Protein AF-A0A0P1ALJ5-F1 (afdb_monomer_lite)

Sequence (686 aa):
MFVPILSTLLLLDVSVSSTSNSSIDQHEDPVVFARHLNNSLPSANSSLTVAEGKFESSDDSEQDNTDSDETDGEMRMKFLLNKWISPFSYKQLPPEEYFNSLRSTQQKASKLLLNENLSNKNLKRIFKHFKKLLQSNDEQMKSFVDEETAALLRNAATSERTQALLLKSETKLSTIFTSLMLRTKDGSLEEFFKLELHIPLLSYTIKLIGQVGFPKGRSEVADDIVRILTANHNGGNLITWLGRCQSDQDLINRVIKVLVQSATTRKLAYRLQSLRSDDFKDLFSKIEHLDEQAIRDHILDYAAYIRFNFIEHEAKSSSFVVSKFRSFLQYRYKDSEEKQKQFFSRKQKRVYPTGFALDSNRYTEIDWTQFTEDQVRLFKATLQSDDQVKSVRETLQAASQVASFTEKLGDKTMVDTFQTVLNDEKFVQWLQAVLEDEKAVQSLKTILKDAKDPEDLMLLLTKDDKLNQKEVTELDELIKSEGLLQLLQTSMVNDERMTMLKKALGFEGRLRSVDDILCSTELDTKKLLDGILSNQKITQSLKEIVKDDVRLKLFKSALEGKEEIKNFLSALGDKDLAYVLLKDMDQVFFLRVAIKDDYRTNLFRAALENKEQVKHFVEALDKKKLANVFKSILKEKNQVRLLEDAVTKQSKAGFRFSLNDRDRMMLAEEMEKNFIQVKVSDSRIN

Organism: Plasmopara halstedii (NCBI:txid4781)

Foldseek 3Di:
DDDDDDDDDDDDDDDDDDDDDDDDDDDDDDDDPPDDDDDDDDDDDDDDDDDDDDDDDDDDDDDDDDPDDPDDDDPDPDDDDDDDPDDDDDDDDPDPVLVVVLVVLLVLLVVLLPDPDNDLVSLVSNVVSLVVLVPDPDPVSPLSSLQVLLVQCLDPNRNVSSLVVCLVVVPALVSLVVSLLVPDPQSAVVVSVVSVVVVSSLVSLLVNLVVDPDPPCPQVNLQSVVCQQQDAIHHAGNLLVLLVDPPPPVSSLSSLLSQCVDPLSNLSSLLSCLSNDPALVSVCVSCVPDDPVVSVVSSLLSLLCQQLPLAQLSHAHLVSSLVNSVVVCCVPVVQDLVNLLVVLVVLLVCPDDPPDPDPLVVLLPDPCVVDDSLLLSLLCLCLSHLVSLVLLLLLLVLLVLLVVLLVLVVDPLLNVVVVVQLVPPVNLVLVLVLLVDPLSLVLCLVLLVPDPALVSSLVSLVPDPSDDPVNSVVSNVPRPDRSVSVNVNSQSVDPVSVVSSSSNSVNSVSLVVSLCSLCSSYAPLLVLLVVQLVDPLSLVLVLVQLVDPVSVVLLLQCLSDVVSLVVSCVVPVDNVNSCVQNVDNSSSSSVCVCSVDPVSSVLSNVVSVDVVSSVVSVVVVVCSRSSNVSVVLSVPPVSSVVSSQCSDPSCVVSNNVSSSSVSSSVSSVSSNVVSVVVVVVVVVVD

Radius of gyration: 31.0 Å; chains: 1; bounding box: 95×83×83 Å

Secondary structure (DSSP, 8-state):
----------------------------------------PPPP------------------------------------SS----------PPPHHHHHHHHHHHHHHHHHHT-SS--HHHHHHHHHHHHHHHTSS-HHHHHHHHHHHHHHHH-TTTHHHHHHHHHHTT--HHHHHHHHHTTSSS-BHHHHHHTTTHHHHHHHHHHHHHT---STTHHHHHHHHHHHHHSEEBTEEHHHHHHH--S-HHHHHHHHHHHTTSTTTHHHHHHHHHHH---HHHHHHHHTTS-HHHHHHHHHHHHHHHHS-SSTTTPPPHHHHHHHHHHHHHHHH---HHHHHHHHHHHHT-PPPTT--SSGGGTTT--GGGS-HHHHHHHHHHTS-HHHHHHHHHHHHHHHHHHHHHHHH--HHHHHHHHHHHT-HHHHHHHHHHHH-HHHHHHHHHHHHH--SHHHHHHHHTT-TTS-HHHHHHHHHH--SHHHHHHHHHHHSSHHHHHHHHHHHHHHHHHHHHHHHHHTTS--HHHHHHHHHH-HHHHHHHHHHHSSHHHHHHHHHHHH-HHHHHHHHHHHS-HHHHHHHHH-HHHHHHHHHHTSSHHHHHHHHHHHH-HHHHHHHHHHHHTTSHHHHHHHHTT-HHHHHHHHHHTSTTTHHHHHHHHHHHHHHHHHHHHHHHHHHHHHHHTT--

Structure (mmCIF, N/CA/C/O backbone):
data_AF-A0A0P1ALJ5-F1
#
_entry.id   AF-A0A0P1ALJ5-F1
#
loop_
_atom_site.group_PDB
_atom_site.id
_atom_site.type_symbol
_atom_site.label_atom_id
_atom_site.label_alt_id
_atom_site.label_comp_id
_atom_site.label_asym_id
_atom_site.label_entity_id
_atom_site.label_seq_id
_atom_site.pdbx_PDB_ins_code
_atom_site.Cartn_x
_atom_site.Cartn_y
_atom_site.Cartn_z
_atom_site.occupancy
_atom_site.B_iso_or_equiv
_atom_site.auth_seq_id
_atom_site.auth_comp_id
_atom_site.auth_asym_id
_atom_site.auth_atom_id
_atom_site.pdbx_PDB_model_num
ATOM 1 N N . MET A 1 1 ? 7.387 -33.453 -37.999 1.00 27.80 1 MET A N 1
ATOM 2 C CA . MET A 1 1 ? 7.487 -34.923 -37.911 1.00 27.80 1 MET A CA 1
ATOM 3 C C . MET A 1 1 ? 8.392 -35.234 -36.726 1.00 27.80 1 MET A C 1
ATOM 5 O O . MET A 1 1 ? 9.467 -34.662 -36.669 1.00 27.80 1 MET A O 1
ATOM 9 N N . PHE A 1 2 ? 7.895 -36.058 -35.802 1.00 23.86 2 PHE A N 1
ATOM 10 C CA . PHE A 1 2 ? 8.555 -36.707 -34.657 1.00 23.86 2 PHE A CA 1
ATOM 11 C C . PHE A 1 2 ? 9.097 -35.895 -33.460 1.00 23.86 2 PHE A C 1
ATOM 13 O O . PHE A 1 2 ? 10.200 -35.364 -33.439 1.00 23.86 2 PHE A O 1
ATOM 20 N N . VAL A 1 3 ? 8.251 -35.939 -32.427 1.00 26.20 3 VAL A N 1
ATOM 21 C CA . VAL A 1 3 ? 8.499 -36.082 -30.980 1.00 26.20 3 VAL A CA 1
ATOM 22 C C . VAL A 1 3 ? 9.575 -37.142 -30.669 1.00 26.20 3 VAL A C 1
ATOM 24 O O . VAL A 1 3 ? 9.747 -38.074 -31.457 1.00 26.20 3 VAL A O 1
ATOM 27 N N . PRO A 1 4 ? 10.186 -37.096 -29.468 1.00 32.72 4 PRO A N 1
ATOM 28 C CA . PRO A 1 4 ? 10.097 -38.293 -28.634 1.00 32.72 4 PRO A CA 1
ATOM 29 C C . PRO A 1 4 ? 9.643 -38.041 -27.187 1.00 32.72 4 PRO A C 1
ATOM 31 O O . PRO A 1 4 ? 9.989 -37.066 -26.525 1.00 32.72 4 PRO A O 1
ATOM 34 N N . ILE A 1 5 ? 8.811 -38.993 -26.773 1.00 27.36 5 ILE A N 1
ATOM 35 C CA . ILE A 1 5 ? 8.097 -39.223 -25.518 1.00 27.36 5 ILE A CA 1
ATOM 36 C C . ILE A 1 5 ? 8.966 -40.116 -24.609 1.00 27.36 5 ILE A C 1
ATOM 38 O O . ILE A 1 5 ? 9.564 -41.063 -25.106 1.00 27.36 5 ILE A O 1
ATOM 42 N N . LEU A 1 6 ? 8.957 -39.802 -23.305 1.00 23.39 6 LEU A N 1
ATOM 43 C CA . LEU A 1 6 ? 9.051 -40.649 -22.092 1.00 23.39 6 LEU A CA 1
ATOM 44 C C . LEU A 1 6 ? 10.030 -41.837 -21.951 1.00 23.39 6 LEU A C 1
ATOM 46 O O . LEU A 1 6 ? 10.139 -42.699 -22.817 1.00 23.39 6 LEU A O 1
ATOM 50 N N . SER A 1 7 ? 10.457 -41.978 -20.679 1.00 23.97 7 SER A N 1
ATOM 51 C CA . SER A 1 7 ? 10.720 -43.193 -19.850 1.00 23.97 7 SER A CA 1
ATOM 52 C C . SER A 1 7 ? 12.165 -43.171 -19.323 1.00 23.97 7 SER A C 1
ATOM 54 O O . SER A 1 7 ? 13.069 -42.904 -20.101 1.00 23.97 7 SER A O 1
ATOM 56 N N . THR A 1 8 ? 12.507 -43.304 -18.031 1.00 25.81 8 THR A N 1
ATOM 57 C CA . THR A 1 8 ? 12.195 -44.327 -16.997 1.00 25.81 8 THR A CA 1
ATOM 58 C C . THR A 1 8 ? 12.842 -43.821 -15.676 1.00 25.81 8 THR A C 1
ATOM 60 O O . THR A 1 8 ? 13.916 -43.236 -15.736 1.00 25.81 8 THR A O 1
ATOM 63 N N . LEU A 1 9 ? 12.146 -43.762 -14.530 1.00 22.62 9 LEU A N 1
ATOM 64 C CA . LEU A 1 9 ? 12.133 -44.732 -13.408 1.00 22.62 9 LEU A CA 1
ATOM 65 C C . LEU A 1 9 ? 13.473 -45.015 -12.682 1.00 22.62 9 LEU A C 1
ATOM 67 O O . LEU A 1 9 ? 14.415 -45.506 -13.287 1.00 22.62 9 LEU A O 1
ATOM 71 N N . LEU A 1 10 ? 13.398 -44.858 -11.347 1.00 23.89 10 LEU A N 1
ATOM 72 C CA . LEU A 1 10 ? 14.124 -45.544 -10.258 1.00 23.89 10 LEU A CA 1
ATOM 73 C C . LEU A 1 10 ? 15.618 -45.246 -10.043 1.00 23.89 10 LEU A C 1
ATOM 75 O O . LEU A 1 10 ? 16.461 -45.639 -10.835 1.00 23.89 10 LEU A O 1
ATOM 79 N N . LEU A 1 11 ? 15.936 -44.716 -8.855 1.00 24.78 11 LEU A N 1
ATOM 80 C CA . LEU A 1 11 ? 16.666 -45.477 -7.831 1.00 24.78 11 LEU A CA 1
ATOM 81 C C . LEU A 1 11 ? 16.512 -44.805 -6.456 1.00 24.78 11 LEU A C 1
ATOM 83 O O . LEU A 1 11 ? 16.911 -43.664 -6.238 1.00 24.78 11 LEU A O 1
ATOM 87 N N . LEU A 1 12 ? 15.864 -45.550 -5.559 1.00 22.30 12 LEU A N 1
ATOM 88 C CA . LEU A 1 12 ? 16.018 -45.449 -4.113 1.00 22.30 12 LEU A CA 1
ATOM 89 C C . LEU A 1 12 ? 17.491 -45.676 -3.774 1.00 22.30 12 LEU A C 1
ATOM 91 O O . LEU A 1 12 ? 18.074 -46.622 -4.299 1.00 22.30 12 LEU A O 1
ATOM 95 N N . ASP A 1 13 ? 18.032 -44.907 -2.833 1.00 23.59 13 ASP A N 1
ATOM 96 C CA . ASP A 1 13 ? 19.035 -45.479 -1.949 1.00 23.59 13 ASP A CA 1
ATOM 97 C C . ASP A 1 13 ? 18.767 -45.089 -0.499 1.00 23.59 13 ASP A C 1
ATOM 99 O O . ASP A 1 13 ? 18.511 -43.935 -0.144 1.00 23.59 13 ASP A O 1
ATOM 103 N N . VAL A 1 14 ? 18.727 -46.140 0.304 1.00 22.69 14 VAL A N 1
ATOM 104 C CA . VAL A 1 14 ? 18.434 -46.182 1.726 1.00 22.69 14 VAL A CA 1
ATOM 105 C C . VAL A 1 14 ? 19.770 -46.099 2.444 1.00 22.69 14 VAL A C 1
ATOM 107 O O . VAL A 1 14 ? 20.718 -46.796 2.098 1.00 22.69 14 VAL A O 1
ATOM 110 N N . SER A 1 15 ? 19.855 -45.307 3.505 1.00 22.58 15 SER A N 1
ATOM 111 C CA . SER A 1 15 ? 20.900 -45.495 4.508 1.00 22.58 15 SER A CA 1
ATOM 112 C C . SER A 1 15 ? 20.283 -45.359 5.887 1.00 22.58 15 SER A C 1
ATOM 114 O O . SER A 1 15 ? 20.055 -44.271 6.407 1.00 22.58 15 SER A O 1
ATOM 116 N N . VAL A 1 16 ? 19.964 -46.530 6.432 1.00 23.95 16 VAL A N 1
ATOM 117 C CA . VAL A 1 16 ? 19.702 -46.778 7.844 1.00 23.95 16 VAL A CA 1
ATOM 118 C C . VAL A 1 16 ? 21.051 -47.050 8.506 1.00 23.95 16 VAL A C 1
ATOM 120 O O . VAL A 1 16 ? 21.776 -47.940 8.070 1.00 23.95 16 VAL A O 1
ATOM 123 N N . SER A 1 17 ? 21.353 -46.356 9.601 1.00 23.19 17 SER A N 1
ATOM 124 C CA . SER A 1 17 ? 22.220 -46.903 10.647 1.00 23.19 17 SER A CA 1
ATOM 125 C C . SER A 1 17 ? 21.645 -46.557 12.018 1.00 23.19 17 SER A C 1
ATOM 127 O O . SER A 1 17 ? 21.691 -45.415 12.472 1.00 23.19 17 SER A O 1
ATOM 129 N N . SER A 1 18 ? 21.068 -47.576 12.641 1.00 22.91 18 SER A N 1
ATOM 130 C CA . SER A 1 18 ? 20.621 -47.651 14.028 1.00 22.91 18 SER A CA 1
ATOM 131 C C . SER A 1 18 ? 21.743 -48.136 14.947 1.00 22.91 18 SER A C 1
ATOM 133 O O . SER A 1 18 ? 22.474 -49.029 14.530 1.00 22.91 18 SER A O 1
ATOM 135 N N . THR A 1 19 ? 21.772 -47.637 16.190 1.00 23.55 19 THR A N 1
ATOM 136 C CA . THR A 1 19 ? 22.080 -48.320 17.481 1.00 23.55 19 THR A CA 1
ATOM 137 C C . THR A 1 19 ? 22.285 -47.225 18.545 1.00 23.55 19 THR A C 1
ATOM 139 O O . THR A 1 19 ? 22.959 -46.252 18.237 1.00 23.55 19 THR A O 1
ATOM 142 N N . SER A 1 20 ? 21.819 -47.251 19.797 1.00 23.31 20 SER A N 1
ATOM 143 C CA . SER A 1 20 ? 20.994 -48.175 20.585 1.00 23.31 20 SER A CA 1
ATOM 144 C C . SER A 1 20 ? 20.569 -47.476 21.896 1.00 23.31 20 SER A C 1
ATOM 146 O O . SER A 1 20 ? 21.353 -46.733 22.473 1.00 23.31 20 SER A O 1
ATOM 148 N N . ASN A 1 21 ? 19.341 -47.767 22.335 1.00 22.22 21 ASN A N 1
ATOM 149 C CA . ASN A 1 21 ? 18.754 -47.827 23.687 1.00 22.22 21 ASN A CA 1
ATOM 150 C C . ASN A 1 21 ? 19.407 -47.126 24.902 1.00 22.22 21 ASN A C 1
ATOM 152 O O . ASN A 1 21 ? 20.460 -47.544 25.373 1.00 22.22 21 ASN A O 1
ATOM 156 N N . SER A 1 22 ? 18.593 -46.321 25.599 1.00 23.52 22 SER A N 1
ATOM 157 C CA . SER A 1 22 ? 18.291 -46.555 27.023 1.00 23.52 22 SER A CA 1
ATOM 158 C C . SER A 1 22 ? 16.902 -46.022 27.393 1.00 23.52 22 SER A C 1
ATOM 160 O O . SER A 1 22 ? 16.588 -44.859 27.160 1.00 23.52 22 SER A O 1
ATOM 162 N N . SER A 1 23 ? 16.090 -46.901 27.969 1.00 24.14 23 SER A N 1
ATOM 163 C CA . SER A 1 23 ? 14.822 -46.649 28.655 1.00 24.14 23 SER A CA 1
ATOM 164 C C . SER A 1 23 ? 14.999 -45.810 29.923 1.00 24.14 23 SER A C 1
ATOM 166 O O . SER A 1 23 ? 15.964 -46.055 30.644 1.00 24.14 23 SER A O 1
ATOM 168 N N . ILE A 1 24 ? 14.037 -44.937 30.240 1.00 24.61 24 ILE A N 1
ATOM 169 C CA . ILE A 1 24 ? 13.394 -44.789 31.562 1.00 24.61 24 ILE A CA 1
ATOM 170 C C . ILE A 1 24 ? 12.198 -43.832 31.421 1.00 24.61 24 ILE A C 1
ATOM 172 O O . ILE A 1 24 ? 12.227 -42.872 30.656 1.00 24.61 24 ILE A O 1
ATOM 176 N N . ASP A 1 25 ? 11.141 -44.199 32.132 1.00 25.11 25 ASP A N 1
ATOM 177 C CA . ASP A 1 25 ? 9.790 -43.662 32.151 1.00 25.11 25 ASP A CA 1
ATOM 178 C C . ASP A 1 25 ? 9.621 -42.220 32.678 1.00 25.11 25 ASP A C 1
ATOM 180 O O . ASP A 1 25 ? 10.362 -41.759 33.541 1.00 25.11 25 ASP A O 1
ATOM 184 N N . GLN A 1 26 ? 8.488 -41.649 32.239 1.00 23.91 26 GLN A N 1
ATOM 185 C CA . GLN A 1 26 ? 7.567 -40.723 32.923 1.00 23.91 26 GLN A CA 1
ATOM 186 C C . GLN A 1 26 ? 7.706 -39.190 32.792 1.00 23.91 26 GLN A C 1
ATOM 188 O O . GLN A 1 26 ? 8.689 -38.576 33.182 1.00 23.91 26 GLN A O 1
ATOM 193 N N . HIS A 1 27 ? 6.554 -38.636 32.371 1.00 24.53 27 HIS A N 1
ATOM 194 C CA . HIS A 1 27 ? 6.034 -37.264 32.441 1.00 24.53 27 HIS A CA 1
ATOM 195 C C . HIS A 1 27 ? 6.611 -36.209 31.482 1.00 24.53 27 HIS A C 1
ATOM 197 O O . HIS A 1 27 ? 7.719 -35.734 31.665 1.00 24.53 27 HIS A O 1
ATOM 203 N N . G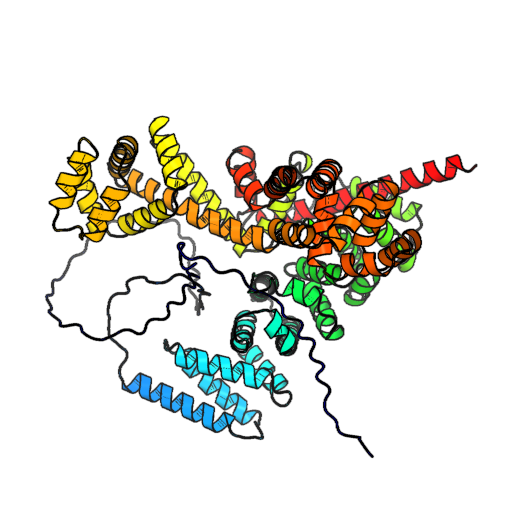LU A 1 28 ? 5.808 -35.804 30.485 1.00 23.53 28 GLU A N 1
ATOM 204 C CA . GLU A 1 28 ? 5.196 -34.458 30.397 1.00 23.53 28 GLU A CA 1
ATOM 205 C C . GLU A 1 28 ? 4.474 -34.249 29.042 1.00 23.53 28 GLU A C 1
ATOM 207 O O . GLU A 1 28 ? 5.012 -34.519 27.973 1.00 23.53 28 GLU A O 1
ATOM 212 N N . ASP A 1 29 ? 3.210 -33.830 29.150 1.00 24.75 29 ASP A N 1
ATOM 213 C CA . ASP A 1 29 ? 2.342 -33.071 28.236 1.00 24.75 29 ASP A CA 1
ATOM 214 C C . ASP A 1 29 ? 2.296 -33.332 26.710 1.00 24.75 29 ASP A C 1
ATOM 216 O O . ASP A 1 29 ? 3.268 -33.123 25.979 1.00 24.75 29 ASP A O 1
ATOM 220 N N . PRO A 1 30 ? 1.101 -33.621 26.141 1.00 25.31 30 PRO A N 1
ATOM 221 C CA . PRO A 1 30 ? 0.889 -33.483 24.710 1.00 25.31 30 PRO A CA 1
ATOM 222 C C . PRO A 1 30 ? 0.794 -31.998 24.331 1.00 25.31 30 PRO A C 1
ATOM 224 O O . PRO A 1 30 ? -0.168 -31.302 24.657 1.00 25.31 30 PRO A O 1
ATOM 227 N N . VAL A 1 31 ? 1.779 -31.533 23.562 1.00 22.47 31 VAL A N 1
ATOM 228 C CA . VAL A 1 31 ? 1.724 -30.277 22.806 1.00 22.47 31 VAL A CA 1
ATOM 229 C C . VAL A 1 31 ? 0.514 -30.312 21.865 1.00 22.47 31 VAL A C 1
ATOM 231 O O . VAL A 1 31 ? 0.511 -30.981 20.829 1.00 22.47 31 VAL A O 1
ATOM 234 N N . VAL A 1 32 ? -0.534 -29.579 22.237 1.00 21.05 32 VAL A N 1
ATOM 235 C CA . VAL A 1 32 ? -1.721 -29.337 21.415 1.00 21.05 32 VAL A CA 1
ATOM 236 C C . VAL A 1 32 ? -1.367 -28.316 20.333 1.00 21.05 32 VAL A C 1
ATOM 238 O O . VAL A 1 32 ? -1.194 -27.130 20.605 1.00 21.05 32 VAL A O 1
ATOM 241 N N . PHE A 1 33 ? -1.311 -28.754 19.074 1.00 21.02 33 PHE A N 1
ATOM 242 C CA . PHE A 1 33 ? -1.412 -27.840 17.937 1.00 21.02 33 PHE A CA 1
ATOM 243 C C . PHE A 1 33 ? -2.861 -27.349 17.827 1.00 21.02 33 PHE A C 1
ATOM 245 O O . PHE A 1 33 ? -3.700 -27.987 17.190 1.00 21.02 33 PHE A O 1
ATOM 252 N N . ALA A 1 34 ? -3.162 -26.201 18.435 1.00 21.12 34 ALA A N 1
ATOM 253 C CA . ALA A 1 34 ? -4.422 -25.496 18.234 1.00 21.12 34 ALA A CA 1
ATOM 254 C C . ALA A 1 34 ? -4.475 -24.905 16.810 1.00 21.12 34 ALA A C 1
ATOM 256 O O . ALA A 1 34 ? -4.069 -23.773 16.555 1.00 21.12 34 ALA A O 1
ATOM 257 N N . ARG A 1 35 ? -4.972 -25.699 15.856 1.00 21.59 35 ARG A N 1
ATOM 258 C CA . ARG A 1 35 ? -5.507 -25.224 14.573 1.00 21.59 35 ARG A CA 1
ATOM 259 C C . ARG A 1 35 ? -6.996 -24.937 14.764 1.00 21.59 35 ARG A C 1
ATOM 261 O O . ARG A 1 35 ? -7.790 -25.871 14.810 1.00 21.59 35 ARG A O 1
ATOM 268 N N . HIS A 1 36 ? -7.392 -23.669 14.835 1.00 22.77 36 HIS A N 1
ATOM 269 C CA . HIS A 1 36 ? -8.806 -23.300 14.759 1.00 22.77 36 HIS A CA 1
ATOM 270 C C . HIS A 1 36 ? -9.266 -23.263 13.294 1.00 22.77 36 HIS A C 1
ATOM 272 O O . HIS A 1 36 ? -9.172 -22.247 12.612 1.00 22.77 36 HIS A O 1
ATOM 278 N N . LEU A 1 37 ? -9.763 -24.407 12.822 1.00 23.58 37 LEU A N 1
ATOM 279 C CA . LEU A 1 37 ? -10.783 -24.499 11.778 1.00 23.58 37 LEU A CA 1
ATOM 280 C C . LEU A 1 37 ? -12.139 -24.505 12.492 1.00 23.58 37 LEU A C 1
ATOM 282 O O . LEU A 1 37 ? -12.380 -25.410 13.280 1.00 23.58 37 LEU A O 1
ATOM 286 N N . ASN A 1 38 ? -13.023 -23.548 12.207 1.00 24.50 38 ASN A N 1
ATOM 287 C CA . ASN A 1 38 ? -14.445 -23.655 12.549 1.00 24.50 38 ASN A CA 1
ATOM 288 C C . ASN A 1 38 ? -15.290 -23.207 11.350 1.00 24.50 38 ASN A C 1
ATOM 290 O O . ASN A 1 38 ? -15.633 -22.039 11.206 1.00 24.50 38 ASN A O 1
ATOM 294 N N . ASN A 1 39 ? -15.626 -24.179 10.500 1.00 22.64 39 ASN A N 1
ATOM 295 C CA . ASN A 1 39 ? -16.863 -24.175 9.725 1.00 22.64 39 ASN A CA 1
ATOM 296 C C . ASN A 1 39 ? -17.911 -24.904 10.577 1.00 22.64 39 ASN A C 1
ATOM 298 O O . ASN A 1 39 ? -17.641 -26.002 11.063 1.00 22.64 39 ASN A O 1
ATOM 302 N N . SER A 1 40 ? -19.102 -24.340 10.762 1.00 24.94 40 SER A N 1
ATOM 303 C CA . SER A 1 40 ? -20.224 -25.061 11.372 1.00 24.94 40 SER A CA 1
ATOM 304 C C . SER A 1 40 ? -21.525 -24.745 10.642 1.00 24.94 40 SER A C 1
ATOM 306 O O . SER A 1 40 ? -21.898 -23.590 10.463 1.00 24.94 40 SER A O 1
ATOM 308 N N . LEU A 1 41 ? -22.171 -25.821 10.190 1.00 23.11 41 LEU A N 1
ATOM 309 C CA . LEU A 1 41 ? -23.531 -25.895 9.655 1.00 23.11 41 LEU A CA 1
ATOM 310 C C . LEU A 1 41 ? -24.560 -25.574 10.761 1.00 23.11 41 LEU A C 1
ATOM 312 O O . LEU A 1 41 ? -24.295 -25.911 11.916 1.00 23.11 41 LEU A O 1
ATOM 316 N N . PRO A 1 42 ? -25.750 -25.020 10.453 1.00 24.58 42 PRO A N 1
ATOM 317 C CA . PRO A 1 42 ? -26.804 -24.850 11.447 1.00 24.58 42 PRO A CA 1
ATOM 318 C C . PRO A 1 42 ? -27.695 -26.098 11.544 1.00 24.58 42 PRO A C 1
ATOM 320 O O . PRO A 1 42 ? -28.164 -26.627 10.532 1.00 24.58 42 PRO A O 1
ATOM 323 N N . SER A 1 43 ? -27.959 -26.545 12.774 1.00 21.75 43 SER A N 1
ATOM 324 C CA . SER A 1 43 ? -29.042 -27.475 13.100 1.00 21.75 43 SER A CA 1
ATOM 325 C C . SER A 1 43 ? -30.327 -26.709 13.443 1.00 21.75 43 SER A C 1
ATOM 327 O O . SER A 1 43 ? -30.308 -25.573 13.914 1.00 21.75 43 SER A O 1
ATOM 329 N N . ALA A 1 44 ? -31.453 -27.346 13.137 1.00 22.00 44 ALA A N 1
ATOM 330 C CA . ALA A 1 44 ? -32.807 -26.834 13.263 1.00 22.00 44 ALA A CA 1
ATOM 331 C C . ALA A 1 44 ? -33.306 -26.774 14.718 1.00 22.00 44 ALA A C 1
ATOM 333 O O . ALA A 1 44 ? -33.079 -27.711 15.481 1.00 22.00 44 ALA A O 1
ATOM 334 N N . ASN A 1 45 ? -34.041 -25.708 15.062 1.00 21.95 45 ASN A N 1
ATOM 335 C CA . ASN A 1 45 ? -35.408 -25.735 15.615 1.00 21.95 45 ASN A CA 1
ATOM 336 C C . ASN A 1 45 ? -35.771 -24.366 16.221 1.00 21.95 45 ASN A C 1
ATOM 338 O O . ASN A 1 45 ? -35.230 -23.960 17.244 1.00 21.95 45 ASN A O 1
ATOM 342 N N . SER A 1 46 ? -36.749 -23.686 15.618 1.00 21.39 46 SER A N 1
ATOM 343 C CA . SER A 1 46 ? -37.500 -22.589 16.235 1.00 21.39 46 SER A CA 1
ATOM 344 C C . SER A 1 46 ? -38.945 -23.038 16.422 1.00 21.39 46 SER A C 1
ATOM 346 O O . SER A 1 46 ? -39.544 -23.581 15.495 1.00 21.39 46 SER A O 1
ATOM 348 N N . SER A 1 47 ? -39.512 -22.779 17.599 1.00 22.03 47 SER A N 1
ATOM 349 C CA . SER A 1 47 ? -40.961 -22.739 17.802 1.00 22.03 47 SER A CA 1
ATOM 350 C C . SER A 1 47 ? -41.373 -21.289 18.069 1.00 22.03 47 SER A C 1
ATOM 352 O O . SER A 1 47 ? -40.710 -20.565 18.809 1.00 22.03 47 SER A O 1
ATOM 354 N N . LEU A 1 48 ? -42.415 -20.862 17.352 1.00 22.06 48 LEU A N 1
ATOM 355 C CA . LEU A 1 48 ? -43.033 -19.539 17.380 1.00 22.06 48 LEU A CA 1
ATOM 356 C C . LEU A 1 48 ? -43.802 -19.292 18.684 1.00 22.06 48 LEU A C 1
ATOM 358 O O . LEU A 1 48 ? -44.472 -20.204 19.154 1.00 22.06 48 LEU A O 1
ATOM 362 N N . THR A 1 49 ? -43.899 -18.020 19.091 1.00 24.09 49 THR A N 1
ATOM 363 C CA . THR A 1 49 ? -45.212 -17.392 19.355 1.00 24.09 49 THR A CA 1
ATOM 364 C C . THR A 1 49 ? -45.167 -15.869 19.178 1.00 24.09 49 THR A C 1
ATOM 366 O O . THR A 1 49 ? -44.152 -15.223 19.411 1.00 24.09 49 THR A O 1
ATOM 369 N N . VAL A 1 50 ? -46.296 -15.349 18.699 1.00 23.50 50 VAL A N 1
ATOM 370 C CA . VAL A 1 50 ? -46.610 -14.007 18.185 1.00 23.50 50 VAL A CA 1
ATOM 371 C C . VAL A 1 50 ? -47.230 -13.131 19.281 1.00 23.50 50 VAL A C 1
ATOM 373 O O . VAL A 1 50 ? -48.018 -13.652 20.064 1.00 23.50 50 VAL A O 1
ATOM 376 N N . ALA A 1 51 ? -46.984 -11.813 19.263 1.00 23.86 51 ALA A N 1
ATOM 377 C CA . ALA A 1 51 ? -47.976 -10.800 19.654 1.00 23.86 51 ALA A CA 1
ATOM 378 C C . ALA A 1 51 ? -47.640 -9.412 19.067 1.00 23.86 51 ALA A C 1
ATOM 380 O O . ALA A 1 51 ? -46.487 -8.987 19.046 1.00 23.86 51 ALA A O 1
ATOM 381 N N . GLU A 1 52 ? -48.681 -8.751 18.564 1.00 23.45 52 GLU A N 1
ATOM 382 C CA . GLU A 1 52 ? -48.730 -7.471 17.849 1.00 23.45 52 GLU A CA 1
ATOM 383 C C . GLU A 1 52 ? -48.831 -6.243 18.782 1.00 23.45 52 GLU A C 1
ATOM 385 O O . GLU A 1 52 ? -49.253 -6.361 19.929 1.00 23.45 52 GLU A O 1
ATOM 390 N N . GLY A 1 53 ? -48.575 -5.046 18.229 1.00 23.55 53 GLY A N 1
ATOM 391 C CA . GLY A 1 53 ? -49.041 -3.742 18.748 1.00 23.55 53 GLY A CA 1
ATOM 392 C C . GLY A 1 53 ? -48.139 -2.586 18.279 1.00 23.55 53 GLY A C 1
ATOM 393 O O . GLY A 1 53 ? -47.028 -2.461 18.770 1.00 23.55 53 GLY A O 1
ATOM 394 N N . LYS A 1 54 ? -48.402 -1.926 17.138 1.00 21.72 54 LYS A N 1
ATOM 395 C CA . LYS A 1 54 ? -49.260 -0.736 16.886 1.00 21.72 54 LYS A CA 1
ATOM 396 C C . LYS A 1 54 ? -48.782 0.594 17.513 1.00 21.72 54 LYS A C 1
ATOM 398 O O . LYS A 1 54 ? -48.912 0.738 18.716 1.00 21.72 54 LYS A O 1
ATOM 403 N N . PHE A 1 55 ? -48.425 1.532 16.608 1.00 23.33 55 PHE A N 1
ATOM 404 C CA . PHE A 1 55 ? -48.508 3.018 16.628 1.00 23.33 55 PHE A CA 1
ATOM 405 C C . PHE A 1 55 ? -47.808 3.758 17.799 1.00 23.33 55 PHE A C 1
ATOM 407 O O . PHE A 1 55 ? -47.748 3.257 18.903 1.00 23.33 55 PHE A O 1
ATOM 414 N N . GLU A 1 56 ? -47.187 4.931 17.647 1.00 23.72 56 GLU A N 1
ATOM 415 C CA . GLU A 1 56 ? -47.694 6.155 17.024 1.00 23.72 56 GLU A CA 1
ATOM 416 C C . GLU A 1 56 ? -46.563 7.201 16.855 1.00 23.72 56 GLU A C 1
ATOM 418 O O . GLU A 1 56 ? -45.518 7.136 17.498 1.00 23.72 56 GLU A O 1
ATOM 423 N N . SER A 1 57 ? -46.801 8.140 15.945 1.00 23.86 57 SER A N 1
ATOM 424 C CA . SER A 1 57 ? -45.980 9.270 15.493 1.00 23.86 57 SER A CA 1
ATOM 425 C C . SER A 1 57 ? -45.776 10.389 16.520 1.00 23.86 57 SER A C 1
ATOM 427 O O . SER A 1 57 ? -46.689 10.645 17.301 1.00 23.86 57 SER A O 1
ATOM 429 N N . SER A 1 58 ? -44.699 11.176 16.380 1.00 25.84 58 SER A N 1
ATOM 430 C CA . SER A 1 58 ? -44.749 12.655 16.388 1.00 25.84 58 SER A CA 1
ATOM 431 C C . SER A 1 58 ? -43.475 13.268 15.790 1.00 25.84 58 SER A C 1
ATOM 433 O O . SER A 1 58 ? -42.364 12.883 16.147 1.00 25.84 58 SER A O 1
ATOM 435 N N . ASP A 1 59 ? -43.711 14.194 14.861 1.00 24.38 59 ASP A N 1
ATOM 436 C CA . ASP A 1 59 ? -42.807 15.192 14.281 1.00 24.38 59 ASP A CA 1
ATOM 437 C C . ASP A 1 59 ? -42.344 16.204 15.342 1.00 24.38 59 ASP A C 1
ATOM 439 O O . ASP A 1 59 ? -43.134 16.571 16.209 1.00 24.38 59 ASP A O 1
ATOM 443 N N . ASP A 1 60 ? -41.112 16.705 15.215 1.00 26.44 60 ASP A N 1
ATOM 444 C CA . ASP A 1 60 ? -40.859 18.150 15.198 1.00 26.44 60 ASP A CA 1
ATOM 445 C C . ASP A 1 60 ? -39.474 18.457 14.603 1.00 26.44 60 ASP A C 1
ATOM 447 O O . ASP A 1 60 ? -38.468 17.785 14.830 1.00 26.44 60 ASP A O 1
ATOM 451 N N . SER A 1 61 ? -39.495 19.478 13.761 1.00 26.69 61 SER A N 1
ATOM 452 C CA . SER A 1 61 ? -38.540 19.880 12.737 1.00 26.69 61 SER A CA 1
ATOM 453 C C . SER A 1 61 ? -37.425 20.810 13.224 1.00 26.69 61 SER A C 1
ATOM 455 O O . SER A 1 61 ? -37.728 21.795 13.888 1.00 26.69 61 SER A O 1
ATOM 457 N N . GLU A 1 62 ? -36.201 20.632 12.709 1.00 25.39 62 GLU A N 1
ATOM 458 C CA . GLU A 1 62 ? -35.320 21.742 12.294 1.00 25.39 62 GLU A CA 1
ATOM 459 C C . GLU A 1 62 ? -34.622 21.389 10.960 1.00 25.39 62 GLU A C 1
ATOM 461 O O . GLU A 1 62 ? -33.649 20.642 10.884 1.00 25.39 62 GLU A O 1
ATOM 466 N N . GLN A 1 63 ? -35.221 21.918 9.893 1.00 25.38 63 GLN A N 1
ATOM 467 C CA . GLN A 1 63 ? -34.675 22.213 8.561 1.00 25.38 63 GLN A CA 1
ATOM 468 C C . GLN A 1 63 ? -33.489 23.201 8.661 1.00 25.38 63 GLN A C 1
ATOM 470 O O . GLN A 1 63 ? -33.446 23.997 9.588 1.00 25.38 63 GLN A O 1
ATOM 475 N N . ASP A 1 64 ? -32.536 23.356 7.746 1.00 24.45 64 ASP A N 1
ATOM 476 C CA . ASP A 1 64 ? -32.154 22.713 6.491 1.00 24.45 64 ASP A CA 1
ATOM 477 C C . ASP A 1 64 ? -30.818 23.386 6.099 1.00 24.45 64 ASP A C 1
ATOM 479 O O . ASP A 1 64 ? -30.666 24.601 6.236 1.00 24.45 64 ASP A O 1
ATOM 483 N N . ASN A 1 65 ? -29.847 22.622 5.616 1.00 23.33 65 ASN A N 1
ATOM 484 C CA . ASN A 1 65 ? -28.789 23.106 4.728 1.00 23.33 65 ASN A CA 1
ATOM 485 C C . ASN A 1 65 ? -28.517 21.934 3.793 1.00 23.33 65 ASN A C 1
ATOM 487 O O . ASN A 1 65 ? -27.619 21.123 4.013 1.00 23.33 65 ASN A O 1
ATOM 491 N N . THR A 1 66 ? -29.402 21.821 2.807 1.00 26.66 66 THR A N 1
ATOM 492 C CA . THR A 1 66 ? -29.401 20.842 1.728 1.00 26.66 66 THR A CA 1
ATOM 493 C C . THR A 1 66 ? -28.030 20.735 1.057 1.00 26.66 66 THR A C 1
ATOM 495 O O . THR A 1 66 ? -27.681 21.550 0.199 1.00 26.66 66 THR A O 1
ATOM 498 N N . ASP A 1 67 ? -27.289 19.682 1.398 1.00 24.30 67 ASP A N 1
ATOM 499 C CA . ASP A 1 67 ? -26.419 18.999 0.448 1.00 24.30 67 ASP A CA 1
ATOM 500 C C . ASP A 1 67 ? -27.336 18.327 -0.580 1.00 24.30 67 ASP A C 1
ATOM 502 O O . ASP A 1 67 ? -28.200 17.518 -0.240 1.00 24.30 67 ASP A O 1
ATOM 506 N N . SER A 1 68 ? -27.189 18.714 -1.844 1.00 24.25 68 SER A N 1
ATOM 507 C CA . SER A 1 68 ? -27.920 18.113 -2.952 1.00 24.25 68 SER A CA 1
ATOM 508 C C . SER A 1 68 ? -27.552 16.636 -3.066 1.00 24.25 68 SER A C 1
ATOM 510 O O . SER A 1 68 ? -26.446 16.279 -3.479 1.00 24.25 68 SER A O 1
ATOM 512 N N . ASP A 1 69 ? -28.518 15.816 -2.682 1.00 23.70 69 ASP A N 1
ATOM 513 C CA . ASP A 1 69 ? -28.580 14.373 -2.809 1.00 23.70 69 ASP A CA 1
ATOM 514 C C . ASP A 1 69 ? -28.508 13.987 -4.300 1.00 23.70 69 ASP A C 1
ATOM 516 O O . ASP A 1 69 ? -29.472 14.143 -5.052 1.00 23.70 69 ASP A O 1
ATOM 520 N N . GLU A 1 70 ? -27.351 13.501 -4.760 1.00 25.73 70 GLU A N 1
ATOM 521 C CA . GLU A 1 70 ? -27.283 12.698 -5.986 1.00 25.73 70 GLU A CA 1
ATOM 522 C C . GLU A 1 70 ? -27.793 11.291 -5.648 1.00 25.73 70 GLU A C 1
ATOM 524 O O . GLU A 1 70 ? -27.039 10.350 -5.396 1.00 25.73 70 GLU A O 1
ATOM 529 N N . THR A 1 71 ? -29.116 11.156 -5.637 1.00 28.52 71 THR A N 1
ATOM 530 C CA . THR A 1 71 ? -29.777 9.872 -5.836 1.00 28.52 71 THR A CA 1
ATOM 531 C C . THR A 1 71 ? -29.617 9.481 -7.300 1.00 28.52 71 THR A C 1
ATOM 533 O O . THR A 1 71 ? -30.254 10.067 -8.164 1.00 28.52 71 THR A O 1
ATOM 536 N N . ASP A 1 72 ? -28.776 8.483 -7.588 1.00 24.09 72 ASP A N 1
ATOM 537 C CA . ASP A 1 72 ? -28.978 7.614 -8.753 1.00 24.09 72 ASP A CA 1
ATOM 538 C C . ASP A 1 72 ? -28.166 6.303 -8.668 1.00 24.09 72 ASP A C 1
ATOM 540 O O . ASP A 1 72 ? -26.947 6.258 -8.814 1.00 24.09 72 ASP A O 1
ATOM 544 N N . GLY A 1 73 ? -28.890 5.195 -8.468 1.00 25.88 73 GLY A N 1
ATOM 545 C CA . GLY A 1 73 ? -28.604 3.916 -9.131 1.00 25.88 73 GLY A CA 1
ATOM 546 C C . GLY A 1 73 ? -27.385 3.091 -8.703 1.00 25.88 73 GLY A C 1
ATOM 547 O O . GLY A 1 73 ? -26.827 2.366 -9.526 1.00 25.88 73 GLY A O 1
ATOM 548 N N . GLU A 1 74 ? -26.965 3.127 -7.443 1.00 24.27 74 GLU A N 1
ATOM 549 C CA . GLU A 1 74 ? -25.835 2.325 -6.967 1.00 24.27 74 GLU A CA 1
ATOM 550 C C . GLU A 1 74 ? -26.177 0.839 -6.723 1.00 24.27 74 GLU A C 1
ATOM 552 O O . GLU A 1 74 ? -26.617 0.437 -5.646 1.00 24.27 74 GLU A O 1
ATOM 557 N N . MET A 1 75 ? -25.830 -0.036 -7.675 1.00 23.69 75 MET A N 1
ATOM 558 C CA . MET A 1 75 ? -25.478 -1.426 -7.347 1.00 23.69 75 MET A CA 1
ATOM 559 C C . MET A 1 75 ? -24.086 -1.444 -6.686 1.00 23.69 75 MET A C 1
ATOM 561 O O . MET A 1 75 ? -23.060 -1.717 -7.311 1.00 23.69 75 MET A O 1
ATOM 565 N N . ARG A 1 76 ? -24.048 -1.117 -5.389 1.00 24.52 76 ARG A N 1
ATOM 566 C CA . ARG A 1 76 ? -22.878 -1.280 -4.514 1.00 24.52 76 ARG A CA 1
ATOM 567 C C . ARG A 1 76 ? -22.718 -2.759 -4.136 1.00 24.52 76 ARG A C 1
ATOM 569 O O . ARG A 1 76 ? -23.346 -3.229 -3.191 1.00 24.52 76 ARG A O 1
ATOM 576 N N . MET A 1 77 ? -21.837 -3.492 -4.821 1.00 23.73 77 MET A N 1
ATOM 577 C CA . MET A 1 77 ? -21.231 -4.692 -4.229 1.00 23.73 77 MET A CA 1
ATOM 578 C C . MET A 1 77 ? -20.200 -4.245 -3.188 1.00 23.73 77 MET A C 1
ATOM 580 O O . MET A 1 77 ? -19.146 -3.705 -3.530 1.00 23.73 77 MET A O 1
ATOM 584 N N . LYS A 1 78 ? -20.537 -4.432 -1.910 1.00 24.61 78 LYS A N 1
ATOM 585 C CA . LYS A 1 78 ? -19.617 -4.284 -0.781 1.00 24.61 78 LYS A CA 1
ATOM 586 C C . LYS A 1 78 ? -18.631 -5.458 -0.793 1.00 24.61 78 LYS A C 1
ATOM 588 O O . LYS A 1 78 ? -19.054 -6.608 -0.778 1.00 24.61 78 LYS A O 1
ATOM 593 N N . PHE A 1 79 ? -17.334 -5.162 -0.794 1.00 23.16 79 PHE A N 1
ATOM 594 C CA . PHE A 1 79 ? -16.290 -6.133 -0.470 1.00 23.16 79 PHE A CA 1
ATOM 595 C C . PHE A 1 79 ? -16.325 -6.392 1.043 1.00 23.16 79 PHE A C 1
ATOM 597 O O . PHE A 1 79 ? -16.131 -5.465 1.826 1.00 23.16 79 PHE A O 1
ATOM 604 N N . LEU A 1 80 ? -16.612 -7.632 1.446 1.00 25.77 80 LEU A N 1
ATOM 605 C CA . LEU A 1 80 ? -16.637 -8.084 2.838 1.00 25.77 80 LEU A CA 1
ATOM 606 C C . LEU A 1 80 ? -15.829 -9.382 2.947 1.00 25.77 80 LEU A C 1
ATOM 608 O O . LEU A 1 80 ? -16.267 -10.432 2.490 1.00 25.77 80 LEU A O 1
ATOM 612 N N . LEU A 1 81 ? -14.663 -9.307 3.583 1.00 28.45 81 LEU A N 1
ATOM 613 C CA . LEU A 1 81 ? -14.019 -10.449 4.223 1.00 28.45 81 LEU A CA 1
ATOM 614 C C . LEU A 1 81 ? -13.884 -10.084 5.703 1.00 28.45 81 LEU A C 1
ATOM 616 O O . LEU A 1 81 ? -13.251 -9.093 6.050 1.00 28.45 81 LEU A O 1
ATOM 620 N N . ASN A 1 82 ? -14.535 -10.887 6.545 1.00 26.83 82 ASN A N 1
ATOM 621 C CA . ASN A 1 82 ? -14.471 -10.896 8.009 1.00 26.83 82 ASN A CA 1
ATOM 622 C C . ASN A 1 82 ? -15.057 -9.692 8.759 1.00 26.83 82 ASN A C 1
ATOM 624 O O . ASN A 1 82 ? -14.382 -8.998 9.508 1.00 26.83 82 ASN A O 1
ATOM 628 N N . LYS A 1 83 ? -16.368 -9.525 8.628 1.00 25.98 83 LYS A N 1
ATOM 629 C CA . LYS A 1 83 ? -17.331 -9.260 9.713 1.00 25.98 83 LYS A CA 1
ATOM 630 C C . LYS A 1 83 ? -18.688 -9.210 9.022 1.00 25.98 83 LYS A C 1
ATOM 632 O O . LYS A 1 83 ? -18.774 -8.588 7.974 1.00 25.98 83 LYS A O 1
ATOM 637 N N . TRP A 1 84 ? -19.685 -9.908 9.557 1.00 27.03 84 TRP A N 1
ATOM 638 C CA . TRP A 1 84 ? -21.128 -9.613 9.504 1.00 27.03 84 TRP A CA 1
ATOM 639 C C . TRP A 1 84 ? -21.865 -10.826 10.085 1.00 27.03 84 TRP A C 1
ATOM 641 O O . TRP A 1 84 ? -22.418 -11.662 9.380 1.00 27.03 84 TRP A O 1
ATOM 651 N N . ILE A 1 85 ? -21.865 -10.906 11.413 1.00 25.23 85 ILE A N 1
ATOM 652 C CA . ILE A 1 85 ? -23.100 -11.232 12.119 1.00 25.23 85 ILE A CA 1
ATOM 653 C C . ILE A 1 85 ? -23.642 -9.860 12.515 1.00 25.23 85 ILE A C 1
ATOM 655 O O . ILE A 1 85 ? -23.092 -9.201 13.388 1.00 25.23 85 ILE A O 1
ATOM 659 N N . SER A 1 86 ? -24.638 -9.385 11.775 1.00 22.58 86 SER A N 1
ATOM 660 C CA . SER A 1 86 ? -25.525 -8.297 12.184 1.00 22.58 86 SER A CA 1
ATOM 661 C C . SER A 1 86 ? -26.928 -8.907 12.238 1.00 22.58 86 SER A C 1
ATOM 663 O O . SER A 1 86 ? -27.283 -9.663 11.325 1.00 22.58 86 SER A O 1
A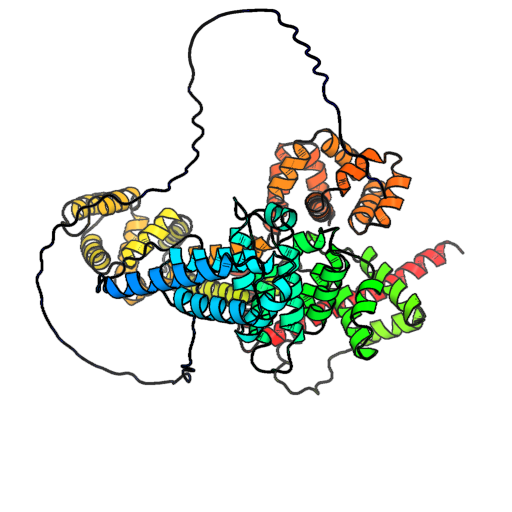TOM 665 N N . PRO A 1 87 ? -27.709 -8.652 13.300 1.00 23.80 87 PRO A N 1
ATOM 666 C CA . PRO A 1 87 ? -29.024 -9.244 13.469 1.00 23.80 87 PRO A CA 1
ATOM 667 C C . PRO A 1 87 ? -30.008 -8.540 12.529 1.00 23.80 87 PRO A C 1
ATOM 669 O O . PRO A 1 87 ? -30.538 -7.477 12.842 1.00 23.80 87 PRO A O 1
ATOM 672 N N . PHE A 1 88 ? -30.263 -9.118 11.354 1.00 24.64 88 PHE A N 1
ATOM 673 C CA . PHE A 1 88 ? -31.361 -8.657 10.510 1.00 24.64 88 PHE A CA 1
ATOM 674 C C . PHE A 1 88 ? -32.686 -9.280 10.947 1.00 24.64 88 PHE A C 1
ATOM 676 O O . PHE A 1 88 ? -32.841 -10.495 11.060 1.00 24.64 88 PHE A O 1
ATOM 683 N N . SER A 1 89 ? -33.647 -8.382 11.152 1.00 26.09 89 SER A N 1
ATOM 684 C CA . SER A 1 89 ? -35.077 -8.621 11.298 1.00 26.09 89 SER A CA 1
ATOM 685 C C . SER A 1 89 ? -35.594 -9.628 10.259 1.00 26.09 89 SER A C 1
ATOM 687 O O . SER A 1 89 ? -35.473 -9.412 9.051 1.00 26.09 89 SER A O 1
ATOM 689 N N . TYR A 1 90 ? -36.199 -10.721 10.734 1.00 24.75 90 TYR A N 1
ATOM 690 C CA . TYR A 1 90 ? -36.945 -11.679 9.918 1.00 24.75 90 TYR A CA 1
ATOM 691 C C . TYR A 1 90 ? -38.137 -10.981 9.241 1.00 24.75 90 TYR A C 1
ATOM 693 O O . TYR A 1 90 ? -39.221 -10.882 9.814 1.00 24.75 90 TYR A O 1
ATOM 701 N N . LYS A 1 91 ? -37.972 -10.527 7.996 1.00 32.84 91 LYS A N 1
ATOM 702 C CA . LYS A 1 91 ? -39.097 -10.215 7.103 1.00 32.84 91 LYS A CA 1
ATOM 703 C C . LYS A 1 91 ? -39.003 -11.077 5.844 1.00 32.84 91 LYS A C 1
ATOM 705 O O . LYS A 1 91 ? -38.183 -10.824 4.977 1.00 32.84 91 LYS A O 1
ATOM 710 N N . GLN A 1 92 ? -39.860 -12.103 5.833 1.00 39.19 92 GLN A N 1
ATOM 711 C CA . GLN A 1 92 ? -40.280 -12.988 4.735 1.00 39.19 92 GLN A CA 1
ATOM 712 C C . GLN A 1 92 ? -39.180 -13.552 3.815 1.00 39.19 92 GLN A C 1
ATOM 714 O O . GLN A 1 92 ? -38.656 -12.884 2.928 1.00 39.19 92 GLN A O 1
ATOM 719 N N . LEU A 1 93 ? -38.921 -14.856 3.976 1.00 41.78 93 LEU A N 1
ATOM 720 C CA . LEU A 1 93 ? -38.230 -15.684 2.985 1.00 41.78 93 LEU A CA 1
ATOM 721 C C . LEU A 1 93 ? -38.881 -15.504 1.596 1.00 41.78 93 LEU A C 1
ATOM 723 O O . LEU A 1 93 ? -40.113 -15.510 1.508 1.00 41.78 93 LEU A O 1
ATOM 727 N N . PRO A 1 94 ? -38.093 -15.364 0.513 1.00 55.03 94 PRO A N 1
ATOM 728 C CA . PRO A 1 94 ? -38.635 -15.291 -0.838 1.00 55.03 94 PRO A CA 1
ATOM 729 C C . PRO A 1 94 ? -39.488 -16.532 -1.161 1.00 55.03 94 PRO A C 1
ATOM 731 O O . PRO A 1 94 ? -39.138 -17.628 -0.715 1.00 55.03 94 PRO A O 1
ATOM 734 N N . PRO A 1 95 ? -40.561 -16.405 -1.964 1.00 69.50 95 PRO A N 1
ATOM 735 C CA . PRO A 1 95 ? -41.395 -17.540 -2.355 1.00 69.50 95 PRO A CA 1
ATOM 736 C C . PRO A 1 95 ? -40.577 -18.655 -3.025 1.00 69.50 95 PRO A C 1
ATOM 738 O O . PRO A 1 95 ? -39.684 -18.383 -3.826 1.00 69.50 95 PRO A O 1
ATOM 741 N N . GLU A 1 96 ? -40.921 -19.916 -2.768 1.00 68.94 96 GLU A N 1
ATOM 742 C CA . GLU A 1 96 ? -40.246 -21.105 -3.322 1.00 68.94 96 GLU A CA 1
ATOM 743 C C . GLU A 1 96 ? -40.194 -21.107 -4.869 1.00 68.94 96 GLU A C 1
ATOM 745 O O . GLU A 1 96 ? -39.228 -21.562 -5.489 1.00 68.94 96 GLU A O 1
ATOM 750 N N . GLU A 1 97 ? -41.184 -20.486 -5.517 1.00 71.19 97 GLU A N 1
ATOM 751 C CA . GLU A 1 97 ? -41.224 -20.264 -6.968 1.00 71.19 97 GLU A CA 1
ATOM 752 C C . GLU A 1 97 ? -40.059 -19.404 -7.494 1.00 71.19 97 GLU A C 1
ATOM 754 O O . GLU A 1 97 ? -39.555 -19.641 -8.600 1.00 71.19 97 GLU A O 1
ATOM 759 N N . TYR A 1 98 ? -39.583 -18.435 -6.704 1.00 74.00 98 TYR A N 1
ATOM 760 C CA . TYR A 1 98 ? -38.440 -17.592 -7.058 1.00 74.00 98 TYR A CA 1
ATOM 761 C C . TYR A 1 98 ? -37.150 -18.422 -7.130 1.00 74.00 98 TYR A C 1
ATOM 763 O O . TYR A 1 98 ? -36.422 -18.357 -8.126 1.00 74.00 98 TYR A O 1
ATOM 771 N N . PHE A 1 99 ? -36.914 -19.286 -6.137 1.00 74.81 99 PHE A N 1
ATOM 772 C CA . PHE A 1 99 ? -35.763 -20.193 -6.115 1.00 74.81 99 PHE A CA 1
ATOM 773 C C . PHE A 1 99 ? -35.819 -21.236 -7.243 1.00 74.81 99 PHE A C 1
ATOM 775 O O . PHE A 1 99 ? -34.814 -21.479 -7.917 1.00 74.81 99 PHE A O 1
ATOM 782 N N . ASN A 1 100 ? -37.001 -21.782 -7.543 1.00 81.38 100 ASN A N 1
ATOM 783 C CA . ASN A 1 100 ? -37.194 -22.707 -8.667 1.00 81.38 100 ASN A CA 1
ATOM 784 C C . ASN A 1 100 ? -36.898 -22.046 -10.032 1.00 81.38 100 ASN A C 1
ATOM 786 O O . ASN A 1 100 ? -36.273 -22.654 -10.910 1.00 81.38 100 ASN A O 1
ATOM 790 N N . SER A 1 101 ? -37.264 -20.771 -10.204 1.00 84.12 101 SER A N 1
ATOM 791 C CA . SER A 1 101 ? -36.937 -19.975 -11.399 1.00 84.12 101 SER A CA 1
ATOM 792 C C . SER A 1 101 ? -35.429 -19.737 -11.562 1.00 84.12 101 SER A C 1
ATOM 794 O O . SER A 1 101 ? -34.908 -19.793 -12.687 1.00 84.12 101 SER A O 1
ATOM 796 N N . LEU A 1 102 ? -34.706 -19.497 -10.463 1.00 84.75 102 LEU A N 1
ATOM 797 C CA . LEU A 1 102 ? -33.248 -19.338 -10.466 1.00 84.75 102 LEU A CA 1
ATOM 798 C C . LEU A 1 102 ? -32.539 -20.653 -10.793 1.00 84.75 102 LEU A C 1
ATOM 800 O O . LEU A 1 102 ? -31.726 -20.681 -11.718 1.00 84.75 102 LEU A O 1
ATOM 804 N N . ARG A 1 103 ? -32.932 -21.765 -10.163 1.00 85.94 103 ARG A N 1
ATOM 805 C CA . ARG A 1 103 ? -32.370 -23.094 -10.450 1.00 85.94 103 ARG A CA 1
ATOM 806 C C . ARG A 1 103 ? -32.595 -23.512 -11.911 1.00 85.94 103 ARG A C 1
ATOM 808 O O . ARG A 1 103 ? -31.674 -23.993 -12.568 1.00 85.94 103 ARG A O 1
ATOM 815 N N . SER A 1 104 ? -33.773 -23.236 -12.480 1.00 88.69 104 SER A N 1
ATOM 816 C CA . SER A 1 104 ? -34.024 -23.433 -13.921 1.00 88.69 104 SER A CA 1
ATOM 817 C C . SER A 1 104 ? -33.126 -22.551 -14.802 1.00 88.69 104 SER A C 1
ATOM 819 O O . SER A 1 104 ? -32.683 -22.964 -15.876 1.00 88.69 104 SER A O 1
ATOM 821 N N . THR A 1 105 ? -32.840 -21.322 -14.361 1.00 88.00 105 THR A N 1
ATOM 822 C CA . THR A 1 105 ? -31.942 -20.395 -15.066 1.00 88.00 105 THR A CA 1
ATOM 823 C C . THR A 1 105 ? -30.498 -20.907 -15.045 1.00 88.00 105 THR A C 1
ATOM 825 O O . THR A 1 105 ? -29.848 -20.900 -16.092 1.00 88.00 105 THR A O 1
ATOM 828 N N . GLN A 1 106 ? -30.032 -21.418 -13.903 1.00 89.94 106 GLN A N 1
ATOM 829 C CA . GLN A 1 106 ? -28.727 -22.059 -13.747 1.00 89.94 106 GLN A CA 1
ATOM 830 C C . GLN A 1 106 ? -28.590 -23.272 -14.674 1.00 89.94 106 GLN A C 1
ATOM 832 O O . GLN A 1 106 ? -27.682 -23.311 -15.497 1.00 89.94 106 GLN A O 1
ATOM 837 N N . GLN A 1 107 ? -29.554 -24.199 -14.656 1.00 89.25 107 GLN A N 1
ATOM 838 C CA . GLN A 1 107 ? -29.549 -25.385 -15.526 1.00 89.25 107 GLN A CA 1
ATOM 839 C C . GLN A 1 107 ? -29.483 -25.031 -17.021 1.00 89.25 107 GLN A C 1
ATOM 841 O O . GLN A 1 107 ? -28.776 -25.681 -17.795 1.00 89.25 107 GLN A O 1
ATOM 846 N N . LYS A 1 108 ? -30.199 -23.980 -17.449 1.00 90.88 108 LYS A N 1
ATOM 847 C CA . LYS A 1 108 ? -30.141 -23.480 -18.833 1.00 90.88 108 LYS A CA 1
ATOM 848 C C . LYS A 1 108 ? -28.756 -22.938 -19.184 1.00 90.88 108 LYS A C 1
ATOM 850 O O . LYS A 1 108 ? -28.289 -23.186 -20.295 1.00 90.88 108 LYS A O 1
ATOM 855 N N . ALA A 1 109 ? -28.104 -22.229 -18.262 1.00 87.00 109 ALA A N 1
ATOM 856 C CA . ALA A 1 109 ? -26.735 -21.760 -18.447 1.00 87.00 109 ALA A CA 1
ATOM 857 C C . ALA A 1 109 ? -25.752 -22.938 -18.541 1.00 87.00 109 ALA A C 1
ATOM 859 O O . ALA A 1 109 ? -25.021 -23.021 -19.527 1.00 87.00 109 ALA A O 1
ATOM 860 N N . SER A 1 110 ? -25.811 -23.898 -17.611 1.00 87.56 110 SER A N 1
ATOM 861 C CA . SER A 1 110 ? -24.963 -25.101 -17.617 1.00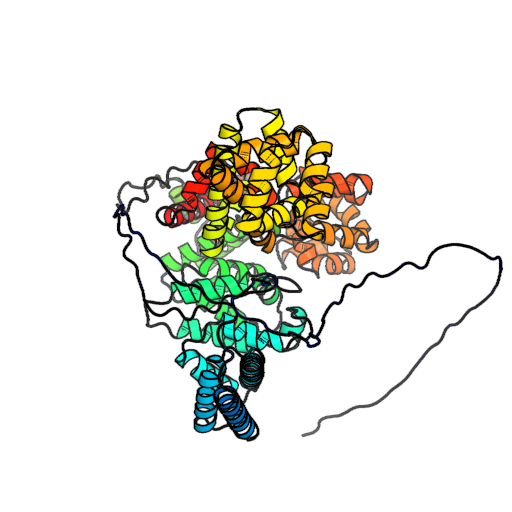 87.56 110 SER A CA 1
ATOM 862 C C . SER A 1 110 ? -25.105 -25.896 -18.916 1.00 87.56 110 SER A C 1
ATOM 864 O O . SER A 1 110 ? -24.114 -26.263 -19.538 1.00 87.56 110 SER A O 1
ATOM 866 N N . LYS A 1 111 ? -26.336 -26.088 -19.411 1.00 90.31 111 LYS A N 1
ATOM 867 C CA . LYS A 1 111 ? -26.568 -26.780 -20.688 1.00 90.31 111 LYS A CA 1
ATOM 868 C C . LYS A 1 111 ? -25.923 -26.063 -21.878 1.00 90.31 111 LYS A C 1
ATOM 870 O O . LYS A 1 111 ? -25.481 -26.714 -22.819 1.00 90.31 111 LYS A O 1
ATOM 875 N N . LEU A 1 112 ? -25.890 -24.730 -21.867 1.00 88.00 112 LEU A N 1
ATOM 876 C CA . LEU A 1 112 ? -25.222 -23.958 -22.915 1.00 88.00 112 LEU A CA 1
ATOM 877 C C . LEU A 1 112 ? -23.695 -24.035 -22.802 1.00 88.00 112 LEU A C 1
ATOM 879 O O . LEU A 1 112 ? -23.042 -24.065 -23.843 1.00 88.00 112 LEU A O 1
ATOM 883 N N . LEU A 1 113 ? -23.158 -24.082 -21.579 1.00 86.19 113 LEU A N 1
ATOM 884 C CA . LEU A 1 113 ? -21.725 -24.212 -21.286 1.00 86.19 113 LEU A CA 1
ATOM 885 C C . LEU A 1 113 ? -21.152 -25.572 -21.715 1.00 86.19 113 LEU A C 1
ATOM 887 O O . LEU A 1 113 ? -20.005 -25.630 -22.138 1.00 86.19 113 LEU A O 1
ATOM 891 N N . LEU A 1 114 ? -21.965 -26.636 -21.704 1.00 85.75 114 LEU A N 1
ATOM 892 C CA . LEU A 1 114 ? -21.577 -27.977 -22.170 1.00 85.75 114 LEU A CA 1
ATOM 893 C C . LEU A 1 114 ? -21.370 -28.094 -23.695 1.00 85.75 114 LEU A C 1
ATOM 895 O O . LEU A 1 114 ? -20.934 -29.139 -24.169 1.00 85.75 114 LEU A O 1
ATOM 899 N N . ASN A 1 115 ? -21.685 -27.063 -24.489 1.00 81.50 115 ASN A N 1
ATOM 900 C CA . ASN A 1 115 ? -21.379 -27.088 -25.922 1.00 81.50 115 ASN A CA 1
ATOM 901 C C . ASN A 1 115 ? -19.881 -26.869 -26.162 1.00 81.50 115 ASN A C 1
ATOM 903 O O . ASN A 1 115 ? -19.379 -25.777 -25.909 1.00 81.50 115 ASN A O 1
ATOM 907 N N . GLU A 1 116 ? -19.208 -27.840 -26.785 1.00 66.12 116 GLU A N 1
ATOM 908 C CA . GLU A 1 116 ? -17.777 -27.759 -27.128 1.00 66.12 116 GLU A CA 1
ATOM 909 C C . GLU A 1 116 ? -17.431 -26.537 -28.005 1.00 66.12 116 GLU A C 1
ATOM 911 O O . GLU A 1 116 ? -16.367 -25.941 -27.859 1.00 66.12 116 GLU A O 1
ATOM 916 N N . ASN A 1 117 ? -18.361 -26.099 -28.867 1.00 77.06 117 ASN A N 1
ATOM 917 C CA . ASN A 1 117 ? -18.209 -24.917 -29.721 1.00 77.06 117 ASN A CA 1
ATOM 918 C C . ASN A 1 117 ? -19.135 -23.766 -29.291 1.00 77.06 117 ASN A C 1
ATOM 920 O O . ASN A 1 117 ? -20.220 -23.540 -29.843 1.00 77.06 117 ASN A O 1
ATOM 924 N N . LEU A 1 118 ? -18.682 -22.982 -28.312 1.00 82.81 118 LEU A N 1
ATOM 925 C CA . LEU A 1 118 ? -19.387 -21.794 -27.823 1.00 82.81 118 LEU A CA 1
ATOM 926 C C . LEU A 1 118 ? -19.390 -20.652 -28.857 1.00 82.81 118 LEU A C 1
ATOM 928 O O . LEU A 1 118 ? -18.504 -19.793 -28.915 1.00 82.81 118 LEU A O 1
ATOM 932 N N . SER A 1 119 ? -20.440 -20.615 -29.684 1.00 85.06 119 SER A N 1
ATOM 933 C CA . SER A 1 119 ? -20.710 -19.489 -30.586 1.00 85.06 119 SER A CA 1
ATOM 934 C C . SER A 1 119 ? -20.948 -18.181 -29.813 1.00 85.06 119 SER A C 1
ATOM 936 O O . SER A 1 119 ? -21.448 -18.184 -28.687 1.00 85.06 119 SER A O 1
ATOM 938 N N . ASN A 1 120 ? -20.685 -17.029 -30.443 1.00 84.25 120 ASN A N 1
ATOM 939 C CA . ASN A 1 120 ? -20.951 -15.708 -29.847 1.00 84.25 120 ASN A CA 1
ATOM 940 C C . ASN A 1 120 ? -22.430 -15.543 -29.423 1.00 84.25 120 ASN A C 1
ATOM 942 O O . ASN A 1 120 ? -22.747 -14.915 -28.416 1.00 84.25 120 ASN A O 1
ATOM 946 N N . LYS A 1 121 ? -23.358 -16.159 -30.167 1.00 87.44 121 LYS A N 1
ATOM 947 C CA . LYS A 1 121 ? -24.788 -16.176 -29.826 1.00 87.44 121 LYS A CA 1
ATOM 948 C C . LYS A 1 121 ? -25.057 -16.946 -28.530 1.00 87.44 121 LYS A C 1
ATOM 950 O O . LYS A 1 121 ? -25.866 -16.490 -27.724 1.00 87.44 121 LYS A O 1
ATOM 955 N N . ASN A 1 122 ? -24.385 -18.079 -28.321 1.00 87.88 122 ASN A N 1
ATOM 956 C CA . ASN A 1 122 ? -24.518 -18.870 -27.097 1.00 87.88 122 ASN A CA 1
ATOM 957 C C . ASN A 1 122 ? -23.877 -18.159 -25.902 1.00 87.88 122 ASN A C 1
ATOM 959 O O . ASN A 1 122 ? -24.524 -18.069 -24.865 1.00 87.88 122 ASN A O 1
ATOM 963 N N . LEU A 1 123 ? -22.698 -17.549 -26.068 1.00 87.69 123 LEU A N 1
ATOM 964 C CA . LEU A 1 123 ? -22.074 -16.733 -25.017 1.00 87.69 123 LEU A CA 1
ATOM 965 C C . LEU A 1 123 ? -22.977 -15.571 -24.583 1.00 87.69 123 LEU A C 1
ATOM 967 O O . LEU A 1 123 ? -23.236 -15.405 -23.397 1.00 87.69 123 LEU A O 1
ATOM 971 N N . LYS A 1 124 ? -23.569 -14.824 -25.523 1.00 89.06 124 LYS A N 1
ATOM 972 C CA . LYS A 1 124 ? -24.546 -13.768 -25.191 1.00 89.06 124 LYS A CA 1
ATOM 973 C C . LYS A 1 124 ? -25.744 -14.291 -24.392 1.00 89.06 124 LYS A C 1
ATOM 975 O O . LYS A 1 124 ? -26.240 -13.600 -23.505 1.00 89.06 124 LYS A O 1
ATOM 980 N N . ARG A 1 125 ? -26.228 -15.498 -24.706 1.00 90.12 125 ARG A N 1
ATOM 981 C CA . ARG A 1 125 ? -27.322 -16.146 -23.961 1.00 90.12 125 ARG A CA 1
ATOM 982 C C . ARG A 1 125 ? -26.882 -16.551 -22.556 1.00 90.12 125 ARG A C 1
ATOM 984 O O . ARG A 1 125 ? -27.622 -16.280 -21.618 1.00 90.12 125 ARG A O 1
ATOM 991 N N . ILE A 1 126 ? -25.686 -17.121 -22.409 1.00 90.44 126 ILE A N 1
ATOM 992 C CA . ILE A 1 126 ? -25.090 -17.454 -21.107 1.00 90.44 126 ILE A CA 1
ATOM 993 C C . ILE A 1 126 ? -24.987 -16.196 -20.242 1.00 90.44 126 ILE A C 1
ATOM 995 O O . ILE A 1 126 ? -25.544 -16.171 -19.153 1.00 90.44 126 ILE A O 1
ATOM 999 N N . PHE A 1 127 ? -24.410 -15.111 -20.761 1.00 89.19 127 PHE A N 1
ATOM 1000 C CA . PHE A 1 127 ? -24.280 -13.851 -20.021 1.00 89.19 127 PHE A CA 1
ATOM 1001 C C . PHE A 1 127 ? -25.630 -13.213 -19.658 1.00 89.19 127 PHE A C 1
ATOM 1003 O O . PHE A 1 127 ? -25.766 -12.598 -18.601 1.00 89.19 127 PHE A O 1
ATOM 1010 N N . LYS A 1 128 ? -26.672 -13.409 -20.479 1.00 90.00 128 LYS A N 1
ATOM 1011 C CA . LYS A 1 128 ? -28.045 -13.025 -20.113 1.00 90.00 128 LYS A CA 1
ATOM 1012 C C . LYS A 1 128 ? -28.563 -13.835 -18.917 1.00 90.00 128 LYS A C 1
ATOM 1014 O O . LYS A 1 128 ? -29.254 -13.275 -18.068 1.00 90.00 128 LYS A O 1
ATOM 1019 N N . HIS A 1 129 ? -28.246 -15.128 -18.845 1.00 90.19 129 HIS A N 1
ATOM 1020 C CA . HIS A 1 129 ? -28.580 -15.964 -17.691 1.00 90.19 129 HIS A CA 1
ATOM 1021 C C . HIS A 1 129 ? -27.760 -15.575 -16.457 1.00 90.19 129 HIS A C 1
ATOM 1023 O O . HIS A 1 129 ? -28.351 -15.392 -15.399 1.00 90.19 129 HIS A O 1
ATOM 1029 N N . PHE A 1 130 ? -26.453 -15.343 -16.602 1.00 89.88 130 PHE A N 1
ATOM 1030 C CA . PHE A 1 130 ? -25.581 -14.885 -15.515 1.00 89.88 130 PHE A CA 1
ATOM 1031 C C . PHE A 1 130 ? -26.068 -13.579 -14.899 1.00 89.88 130 PHE A C 1
ATOM 1033 O O . PHE A 1 130 ? -26.208 -13.502 -13.685 1.00 89.88 130 PHE A O 1
ATOM 1040 N N . LYS A 1 131 ? -26.450 -12.592 -15.720 1.00 87.88 131 LYS A N 1
ATOM 1041 C CA . LYS A 1 131 ? -27.031 -11.338 -15.221 1.00 87.88 131 LYS A CA 1
ATOM 1042 C C . LYS A 1 131 ? -28.258 -11.575 -14.334 1.00 87.88 131 LYS A C 1
ATOM 1044 O O . LYS A 1 131 ? -28.404 -10.905 -13.321 1.00 87.88 131 LYS A O 1
ATOM 1049 N N . LYS A 1 132 ? -29.129 -12.525 -14.695 1.00 87.38 132 LYS A N 1
ATOM 1050 C CA . LYS A 1 132 ? -30.314 -12.871 -13.892 1.00 87.38 132 LYS A CA 1
ATOM 1051 C C . LYS A 1 132 ? -29.938 -13.588 -12.589 1.00 87.38 132 LYS A C 1
ATOM 1053 O O . LYS A 1 132 ? -30.584 -13.361 -11.576 1.00 87.38 132 LYS A O 1
ATOM 1058 N N . LEU A 1 133 ? -28.915 -14.442 -12.611 1.00 85.88 133 LEU A N 1
ATOM 1059 C CA . LEU A 1 133 ? -28.434 -15.156 -11.423 1.00 85.88 133 LEU A CA 1
ATOM 1060 C C . LEU A 1 133 ? -27.732 -14.213 -10.431 1.00 85.88 133 LEU A C 1
ATOM 1062 O O . LEU A 1 133 ? -27.994 -14.295 -9.236 1.00 85.88 133 LEU A O 1
ATOM 1066 N N . LEU A 1 134 ? -26.934 -13.256 -10.916 1.00 83.31 134 LEU A N 1
ATOM 1067 C CA . LEU A 1 134 ? -26.260 -12.247 -10.084 1.00 83.31 134 LEU A CA 1
ATOM 1068 C C . LEU A 1 134 ? -27.221 -11.266 -9.395 1.00 83.31 134 LEU A C 1
ATOM 1070 O O . LEU A 1 134 ? -26.850 -10.637 -8.413 1.00 83.31 134 LEU A O 1
ATOM 1074 N N . GLN A 1 135 ? -28.452 -11.132 -9.898 1.00 85.25 135 GLN A N 1
ATOM 1075 C CA . GLN A 1 135 ? -29.510 -10.342 -9.258 1.00 85.25 135 GLN A CA 1
ATOM 1076 C C . GLN A 1 135 ? -30.156 -11.057 -8.062 1.00 85.25 135 GLN A C 1
ATOM 1078 O O . GLN A 1 135 ? -31.003 -10.468 -7.394 1.00 85.25 135 GLN A O 1
ATOM 1083 N N . SER A 1 136 ? -29.805 -12.320 -7.808 1.00 83.62 136 SER A N 1
ATOM 1084 C CA . SER A 1 136 ? -30.295 -13.050 -6.642 1.00 83.62 136 SER A CA 1
ATOM 1085 C C . SER A 1 136 ? -29.452 -12.759 -5.399 1.00 83.62 136 SER A C 1
ATOM 1087 O O . SER A 1 136 ? -28.250 -12.512 -5.489 1.00 83.62 136 SER A O 1
ATOM 1089 N N . ASN A 1 137 ? -30.076 -12.845 -4.223 1.00 79.44 137 ASN A N 1
ATOM 1090 C CA . ASN A 1 137 ? -29.375 -12.810 -2.933 1.00 79.44 137 ASN A CA 1
ATOM 1091 C C . ASN A 1 137 ? -28.762 -14.175 -2.557 1.00 79.44 137 ASN A C 1
ATOM 1093 O O . ASN A 1 137 ? -28.310 -14.353 -1.432 1.00 79.44 137 ASN A O 1
ATOM 1097 N N . ASP A 1 138 ? -28.774 -15.142 -3.477 1.00 84.31 138 ASP A N 1
ATOM 1098 C CA . ASP A 1 138 ? -28.267 -16.491 -3.257 1.00 84.31 138 ASP A CA 1
ATOM 1099 C C . ASP A 1 138 ? -26.766 -16.548 -3.581 1.00 84.31 138 ASP A C 1
ATOM 1101 O O . ASP A 1 138 ? -26.347 -16.411 -4.735 1.00 84.31 138 ASP A O 1
ATOM 1105 N N . GLU A 1 139 ? -25.948 -16.749 -2.548 1.00 84.44 139 GLU A N 1
ATOM 1106 C CA . GLU A 1 139 ? -24.490 -16.818 -2.674 1.00 84.44 139 GLU A CA 1
ATOM 1107 C C . GLU A 1 139 ? -24.014 -18.018 -3.509 1.00 84.44 139 GLU A C 1
ATOM 1109 O O . GLU A 1 139 ? -23.000 -17.914 -4.199 1.00 84.44 139 GLU A O 1
ATOM 1114 N N . GLN A 1 140 ? -24.761 -19.130 -3.550 1.00 85.50 140 GLN A N 1
ATOM 1115 C CA . GLN A 1 140 ? -24.419 -20.269 -4.412 1.00 85.50 140 GLN A CA 1
ATOM 1116 C C . GLN A 1 140 ? -24.620 -19.921 -5.888 1.00 85.50 140 GLN A C 1
ATOM 1118 O O . GLN A 1 140 ? -23.824 -20.313 -6.742 1.00 85.50 140 GLN A O 1
ATOM 1123 N N . MET A 1 141 ? -25.666 -19.153 -6.204 1.00 86.75 141 MET A N 1
ATOM 1124 C CA . MET A 1 141 ? -25.928 -18.708 -7.576 1.00 86.75 141 MET A CA 1
ATOM 1125 C C . MET A 1 141 ? -24.877 -17.706 -8.055 1.00 86.75 141 MET A C 1
ATOM 1127 O O . MET A 1 141 ? -24.470 -17.769 -9.217 1.00 86.75 141 MET A O 1
ATOM 1131 N N . LYS A 1 142 ? -24.418 -16.807 -7.175 1.00 86.56 142 LYS A N 1
ATOM 1132 C CA . LYS A 1 142 ? -23.311 -15.885 -7.476 1.00 86.56 142 LYS A CA 1
ATOM 1133 C C . LYS A 1 142 ? -22.003 -16.643 -7.689 1.00 86.56 142 LYS A C 1
ATOM 1135 O O . LYS A 1 142 ? -21.389 -16.486 -8.740 1.00 86.56 142 LYS A O 1
ATOM 1140 N N . SER A 1 143 ? -21.664 -17.547 -6.768 1.00 85.88 143 SER A N 1
ATOM 1141 C CA . SER A 1 143 ? -20.483 -18.412 -6.862 1.00 85.88 143 SER A CA 1
ATOM 1142 C C . SER A 1 143 ? -20.460 -19.220 -8.165 1.00 85.88 143 SER A C 1
ATOM 1144 O O . SER A 1 143 ? -19.444 -19.217 -8.856 1.00 85.88 143 SER A O 1
ATOM 1146 N N . PHE A 1 144 ? -21.590 -19.806 -8.581 1.00 88.56 144 PHE A N 1
ATOM 1147 C CA . PHE A 1 144 ? -21.699 -20.481 -9.879 1.00 88.56 144 PHE A CA 1
ATOM 1148 C C . PHE A 1 144 ? -21.364 -19.552 -11.057 1.00 88.56 144 PHE A C 1
ATOM 1150 O O . PHE A 1 144 ? -20.628 -19.933 -11.967 1.00 88.56 144 PHE A O 1
ATOM 1157 N N . VAL A 1 145 ? -21.899 -18.326 -11.068 1.00 87.69 145 VAL A N 1
ATOM 1158 C CA . VAL A 1 145 ? -21.612 -17.363 -12.143 1.00 87.69 145 VAL A CA 1
ATOM 1159 C C . VAL A 1 145 ? -20.136 -16.983 -12.168 1.00 87.69 145 VAL A C 1
ATOM 1161 O O . VAL A 1 145 ? -19.550 -16.903 -13.252 1.00 87.69 145 VAL A O 1
ATOM 1164 N N . ASP A 1 146 ? -19.537 -16.751 -11.005 1.00 87.69 146 ASP A N 1
ATOM 1165 C CA . ASP A 1 146 ? -18.135 -16.369 -10.898 1.00 87.69 146 ASP A CA 1
ATOM 1166 C C . ASP A 1 146 ? -17.202 -17.492 -11.371 1.00 87.69 146 ASP A C 1
ATOM 1168 O O . ASP A 1 146 ? -16.308 -17.251 -12.189 1.00 87.69 146 ASP A O 1
ATOM 1172 N N . GLU A 1 147 ? -17.454 -18.734 -10.952 1.00 88.19 147 GLU A N 1
ATOM 1173 C CA . GLU A 1 147 ? -16.677 -19.906 -11.368 1.00 88.19 147 GLU A CA 1
ATOM 1174 C C . GLU A 1 147 ? -16.707 -20.120 -12.885 1.00 88.19 147 GLU A C 1
ATOM 1176 O O . GLU A 1 147 ? -15.663 -20.320 -13.519 1.00 88.19 147 GLU A O 1
ATOM 1181 N N . GLU A 1 148 ? -17.894 -20.041 -13.485 1.00 91.62 148 GLU A N 1
ATOM 1182 C CA . GLU A 1 148 ? -18.063 -20.238 -14.923 1.00 91.62 148 GLU A CA 1
ATOM 1183 C C . GLU A 1 148 ? -17.511 -19.055 -15.730 1.00 91.62 148 GLU A C 1
ATOM 1185 O O . GLU A 1 148 ? -16.927 -19.238 -16.802 1.00 91.62 148 GLU A O 1
ATOM 1190 N N . THR A 1 149 ? -17.616 -17.828 -15.210 1.00 91.19 149 THR A N 1
ATOM 1191 C CA . THR A 1 149 ? -16.989 -16.650 -15.828 1.00 91.19 149 THR A CA 1
ATOM 1192 C C . THR A 1 149 ? -15.470 -16.800 -15.857 1.00 91.19 149 THR A C 1
ATOM 1194 O O . THR A 1 149 ? -14.849 -16.573 -16.900 1.00 91.19 149 THR A O 1
ATOM 1197 N N . ALA A 1 150 ? -14.863 -17.256 -14.759 1.00 91.25 150 ALA A N 1
ATOM 1198 C CA . ALA A 1 150 ? -13.433 -17.537 -14.698 1.00 91.25 150 ALA A CA 1
ATOM 1199 C C . ALA A 1 150 ? -13.019 -18.645 -15.68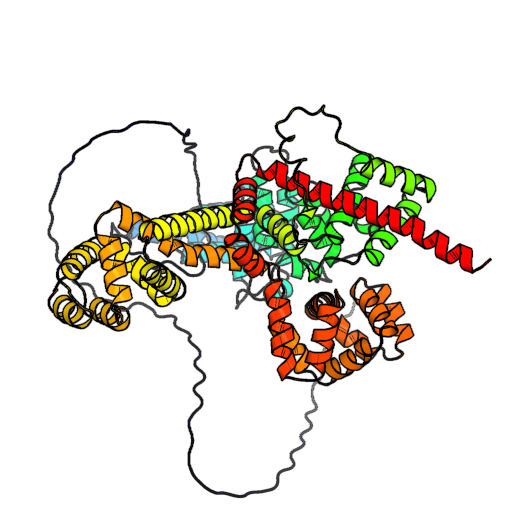1 1.00 91.25 150 ALA A C 1
ATOM 1201 O O . ALA A 1 150 ? -12.012 -18.507 -16.384 1.00 91.25 150 ALA A O 1
ATOM 1202 N N . ALA A 1 151 ? -13.815 -19.714 -15.802 1.00 90.50 151 ALA A N 1
ATOM 1203 C CA . ALA A 1 151 ? -13.573 -20.781 -16.772 1.00 90.50 151 ALA A CA 1
ATOM 1204 C C . ALA A 1 151 ? -13.599 -20.263 -18.224 1.00 90.50 151 ALA A C 1
ATOM 1206 O O . ALA A 1 151 ? -12.697 -20.564 -19.015 1.00 90.50 151 ALA A O 1
ATOM 1207 N N . LEU A 1 152 ? -14.582 -19.422 -18.561 1.00 91.94 152 LEU A N 1
ATOM 1208 C CA . LEU A 1 152 ? -14.718 -18.797 -19.880 1.00 91.94 152 LEU A CA 1
ATOM 1209 C C . LEU A 1 152 ? -13.613 -17.781 -20.196 1.00 91.94 152 LEU A C 1
ATOM 1211 O O . LEU A 1 152 ? -13.273 -17.603 -21.371 1.00 91.94 152 LEU A O 1
ATOM 1215 N N . LEU A 1 153 ? -13.075 -17.094 -19.185 1.00 93.12 153 LEU A N 1
ATOM 1216 C CA . LEU A 1 153 ? -11.950 -16.166 -19.327 1.00 93.12 153 LEU A CA 1
ATOM 1217 C C . LEU A 1 153 ? -10.619 -16.893 -19.538 1.00 93.12 153 LEU A C 1
ATOM 1219 O O . LEU A 1 153 ? -9.777 -16.398 -20.287 1.00 93.12 153 LEU A O 1
ATOM 1223 N N . ARG A 1 154 ? -10.433 -18.062 -18.917 1.00 91.69 154 ARG A N 1
ATOM 1224 C CA . ARG A 1 154 ? -9.206 -18.863 -19.043 1.00 91.69 154 ARG A CA 1
ATOM 1225 C C . ARG A 1 154 ? -9.133 -19.635 -20.359 1.00 91.69 154 ARG A C 1
ATOM 1227 O O . ARG A 1 154 ? -8.049 -19.885 -20.875 1.00 91.69 154 ARG A O 1
ATOM 1234 N N . ASN A 1 155 ? -10.274 -20.042 -20.910 1.00 89.69 155 ASN A N 1
ATOM 1235 C CA . ASN A 1 155 ? -10.297 -20.794 -22.159 1.00 89.69 155 ASN A CA 1
ATOM 1236 C C . ASN A 1 155 ? -9.939 -19.886 -23.351 1.00 89.69 155 ASN A C 1
ATOM 1238 O O . ASN A 1 155 ? -10.681 -18.963 -23.688 1.00 89.69 155 ASN A O 1
ATOM 1242 N N . ALA A 1 156 ? -8.823 -20.183 -24.025 1.00 88.00 156 ALA A N 1
ATOM 1243 C CA . ALA A 1 156 ? -8.313 -19.412 -25.162 1.00 88.00 156 ALA A CA 1
ATOM 1244 C C . ALA A 1 156 ? -9.338 -19.236 -26.302 1.00 88.00 156 ALA A C 1
ATOM 1246 O O . ALA A 1 156 ? -9.361 -18.191 -26.952 1.00 88.00 156 ALA A O 1
ATOM 1247 N N . ALA A 1 157 ? -10.230 -20.209 -26.522 1.00 87.69 157 ALA A N 1
ATOM 1248 C CA . ALA A 1 157 ? -11.248 -20.146 -27.573 1.00 87.69 157 ALA A CA 1
ATOM 1249 C C . ALA A 1 157 ? -12.386 -19.154 -27.263 1.00 87.69 157 ALA A C 1
ATOM 1251 O O . ALA A 1 157 ? -13.049 -18.655 -28.181 1.00 87.69 157 ALA A O 1
ATOM 1252 N N . THR A 1 158 ? -12.632 -18.867 -25.981 1.00 90.56 158 THR A N 1
ATOM 1253 C CA . THR A 1 158 ? -13.732 -18.003 -25.527 1.00 90.56 158 THR A CA 1
ATOM 1254 C C . THR A 1 158 ? -13.260 -16.680 -24.940 1.00 90.56 158 THR A C 1
ATOM 1256 O O . THR A 1 158 ? -14.004 -15.707 -25.042 1.00 90.56 158 THR A O 1
ATOM 1259 N N . SER A 1 159 ? -12.039 -16.610 -24.400 1.00 91.81 159 SER A N 1
ATOM 1260 C CA . SER A 1 159 ? -11.527 -15.494 -23.593 1.00 91.81 159 SER A CA 1
ATOM 1261 C C . SER A 1 159 ? -11.775 -14.124 -24.222 1.00 91.81 159 SER A C 1
ATOM 1263 O O . SER A 1 159 ? -12.407 -13.267 -23.610 1.00 91.81 159 SER A O 1
ATOM 1265 N N . GLU A 1 160 ? -11.384 -13.935 -25.484 1.00 92.69 160 GLU A N 1
ATOM 1266 C CA . GLU A 1 160 ? -11.560 -12.666 -26.202 1.00 92.69 160 GLU A CA 1
ATOM 1267 C C . GLU A 1 160 ? -13.030 -12.228 -26.299 1.00 92.69 160 GLU A C 1
ATOM 1269 O O . GLU A 1 160 ? -13.368 -11.065 -26.068 1.00 92.69 160 GLU A O 1
ATOM 1274 N N . ARG A 1 161 ? -13.933 -13.170 -26.592 1.00 92.50 161 ARG A N 1
ATOM 1275 C CA . ARG A 1 161 ? -15.374 -12.893 -26.711 1.00 92.50 161 ARG A CA 1
ATOM 1276 C C . ARG A 1 161 ? -15.996 -12.638 -25.342 1.00 92.50 161 ARG A C 1
ATOM 1278 O O . ARG A 1 161 ? -16.845 -11.760 -25.221 1.00 92.50 161 ARG A O 1
ATOM 1285 N N . THR A 1 162 ? -15.567 -13.386 -24.329 1.00 92.38 162 THR A N 1
ATOM 1286 C CA . THR A 1 162 ? -15.979 -13.221 -22.932 1.00 92.38 162 THR A CA 1
ATOM 1287 C C . THR A 1 162 ? -15.605 -11.827 -22.430 1.00 92.38 162 THR A C 1
ATOM 1289 O O . THR A 1 162 ? -16.472 -11.098 -21.957 1.00 92.38 162 THR A O 1
ATOM 1292 N N . GLN A 1 163 ? -14.354 -11.401 -22.632 1.00 93.50 163 GLN A N 1
ATOM 1293 C CA . GLN A 1 163 ? -13.891 -10.057 -22.275 1.00 93.50 163 GLN A CA 1
ATOM 1294 C C . GLN A 1 163 ? -14.694 -8.967 -22.997 1.00 93.50 163 GLN A C 1
ATOM 1296 O O . GLN A 1 163 ? -15.113 -8.003 -22.368 1.00 93.50 163 GLN A O 1
ATOM 1301 N N . ALA A 1 164 ? -14.982 -9.130 -24.293 1.00 90.88 164 ALA A N 1
ATOM 1302 C CA . ALA A 1 164 ? -15.800 -8.168 -25.035 1.00 90.88 164 ALA A CA 1
ATOM 1303 C C . ALA A 1 164 ? -17.231 -8.028 -24.474 1.00 90.88 164 ALA A C 1
ATOM 1305 O O . ALA A 1 164 ? -17.795 -6.934 -24.493 1.00 90.88 164 ALA A O 1
ATOM 1306 N N . LEU A 1 165 ? -17.826 -9.119 -23.976 1.00 89.62 165 LEU A N 1
ATOM 1307 C CA . LEU A 1 165 ? -19.141 -9.081 -23.327 1.00 89.62 165 LEU A CA 1
ATOM 1308 C C . LEU A 1 165 ? -19.087 -8.392 -21.962 1.00 89.62 165 LEU A C 1
ATOM 1310 O O . LEU A 1 165 ? -19.961 -7.574 -21.690 1.00 89.62 165 LEU A O 1
ATOM 1314 N N . LEU A 1 166 ? -18.059 -8.681 -21.162 1.00 90.75 166 LEU A N 1
ATOM 1315 C CA . LEU A 1 166 ? -17.831 -8.079 -19.844 1.00 90.75 166 LEU A CA 1
ATOM 1316 C C . LEU A 1 166 ? -17.576 -6.568 -19.930 1.00 90.75 166 LEU A C 1
ATOM 1318 O O . LEU A 1 166 ? -18.162 -5.792 -19.179 1.00 90.75 166 LEU A O 1
ATOM 1322 N N . LEU A 1 167 ? -16.779 -6.141 -20.912 1.00 89.06 167 LEU A N 1
ATOM 1323 C CA . LEU A 1 167 ? -16.557 -4.725 -21.202 1.00 89.06 167 LEU A CA 1
ATOM 1324 C C . LEU A 1 167 ? -17.861 -4.030 -21.607 1.00 89.06 167 LEU A C 1
ATOM 1326 O O . LEU A 1 167 ? -18.162 -2.942 -21.133 1.00 89.06 167 LEU A O 1
ATOM 1330 N N . LYS A 1 168 ? -18.679 -4.681 -22.448 1.00 87.00 168 LYS A N 1
ATOM 1331 C CA . LYS A 1 168 ? -19.992 -4.153 -22.846 1.00 87.00 168 LYS A CA 1
ATOM 1332 C C . LYS A 1 168 ? -20.964 -4.038 -21.664 1.00 87.00 168 LYS A C 1
ATOM 1334 O O . LYS A 1 168 ? -21.879 -3.223 -21.719 1.00 87.00 168 LYS A O 1
ATOM 1339 N N . SER A 1 169 ? -20.814 -4.876 -20.641 1.00 84.00 169 SER A N 1
ATOM 1340 C CA . SER A 1 169 ? -21.586 -4.783 -19.401 1.00 84.00 169 SER A CA 1
ATOM 1341 C C . SER A 1 169 ? -20.945 -3.891 -18.341 1.00 84.00 169 SER A C 1
ATOM 1343 O O . SER A 1 169 ? -21.435 -3.902 -17.216 1.00 84.00 169 SER A O 1
ATOM 1345 N N . GLU A 1 170 ? -19.877 -3.159 -18.678 1.00 86.44 170 GLU A N 1
ATOM 1346 C CA . GLU A 1 170 ? -19.166 -2.252 -17.766 1.00 86.44 170 GLU A CA 1
ATOM 1347 C C . GLU A 1 170 ? -18.720 -2.956 -16.475 1.00 86.44 170 GLU A C 1
ATOM 1349 O O . GLU A 1 170 ? -18.741 -2.401 -15.377 1.00 86.44 170 GLU A O 1
ATOM 1354 N N . THR A 1 171 ? -18.334 -4.231 -16.590 1.00 87.69 171 THR A N 1
ATOM 1355 C CA . THR A 1 171 ? -17.940 -5.023 -15.428 1.00 87.69 171 THR A CA 1
ATOM 1356 C C . THR A 1 171 ? -16.649 -4.469 -14.827 1.00 87.69 171 THR A C 1
ATOM 1358 O O . THR A 1 171 ? -15.636 -4.325 -15.518 1.00 87.69 171 THR A O 1
ATOM 1361 N N . LYS A 1 172 ? -16.679 -4.184 -13.521 1.00 90.62 172 LYS A N 1
ATOM 1362 C CA . LYS A 1 172 ? -15.520 -3.699 -12.764 1.00 90.62 172 LYS A CA 1
ATOM 1363 C C . LYS A 1 172 ? -14.377 -4.710 -12.818 1.00 90.62 172 LYS A C 1
ATOM 1365 O O . LYS A 1 172 ? -14.604 -5.922 -12.801 1.00 90.62 172 LYS A O 1
ATOM 1370 N N . LEU A 1 173 ? -13.142 -4.214 -12.857 1.00 92.06 173 LEU A N 1
ATOM 1371 C CA . LEU A 1 173 ? -11.949 -5.058 -12.842 1.00 92.06 173 LEU A CA 1
ATOM 1372 C C . LEU A 1 173 ? -11.899 -5.895 -11.558 1.00 92.06 173 LEU A C 1
ATOM 1374 O O . LEU A 1 173 ? -11.464 -7.043 -11.595 1.00 92.06 173 LEU A O 1
ATOM 1378 N N . SER A 1 174 ? -12.393 -5.353 -10.444 1.00 92.44 174 SER A N 1
ATOM 1379 C CA . SER A 1 174 ? -12.412 -6.049 -9.152 1.00 92.44 174 SER A CA 1
ATOM 1380 C C . SER A 1 174 ? -13.322 -7.265 -9.163 1.00 92.44 174 SER A C 1
ATOM 1382 O O . SER A 1 174 ? -12.947 -8.295 -8.618 1.00 92.44 174 SER A O 1
ATOM 1384 N N . THR A 1 175 ? -14.456 -7.197 -9.861 1.00 91.19 175 THR A N 1
ATOM 1385 C CA . THR A 1 175 ? -15.317 -8.363 -10.086 1.00 91.19 175 THR A CA 1
ATOM 1386 C C . THR A 1 175 ? -14.574 -9.440 -10.870 1.00 91.19 175 THR A C 1
ATOM 1388 O O . THR A 1 175 ? -14.572 -10.593 -10.459 1.00 91.19 175 THR A O 1
ATOM 1391 N N . ILE A 1 176 ? -13.870 -9.066 -11.946 1.00 93.75 176 ILE A N 1
ATOM 1392 C CA . ILE A 1 176 ? -13.072 -10.019 -12.736 1.00 93.75 176 ILE A CA 1
ATOM 1393 C C . ILE A 1 176 ? -11.983 -10.668 -11.882 1.00 93.75 176 ILE A C 1
ATOM 1395 O O . ILE A 1 176 ? -11.789 -11.881 -11.942 1.00 93.75 176 ILE A O 1
ATOM 1399 N N . PHE A 1 177 ? -11.280 -9.866 -11.083 1.00 95.31 177 PHE A N 1
ATOM 1400 C CA . PHE A 1 177 ? -10.256 -10.357 -10.174 1.00 95.31 177 PHE A CA 1
ATOM 1401 C C . PHE A 1 177 ? -10.837 -11.343 -9.154 1.00 95.31 177 PHE A C 1
ATOM 1403 O O . PHE A 1 177 ? -10.300 -12.439 -9.020 1.00 95.31 177 PHE A O 1
ATOM 1410 N N . THR A 1 178 ? -11.960 -11.013 -8.508 1.00 91.75 178 THR A N 1
ATOM 1411 C CA . THR A 1 178 ? -12.648 -11.905 -7.564 1.00 91.75 178 THR A CA 1
ATOM 1412 C C . THR A 1 178 ? -13.038 -13.228 -8.214 1.00 91.75 178 THR A C 1
ATOM 1414 O O . THR A 1 178 ? -12.685 -14.278 -7.680 1.00 91.75 178 THR A O 1
ATOM 1417 N N . SER A 1 179 ? -13.688 -13.207 -9.383 1.00 92.00 179 SER A N 1
ATOM 1418 C CA . SER A 1 179 ? -14.082 -14.443 -10.069 1.00 92.00 179 SER A CA 1
ATOM 1419 C C . SER A 1 179 ? -12.865 -15.312 -10.413 1.00 92.00 179 SER A C 1
ATOM 1421 O O . SER A 1 179 ? -12.902 -16.530 -10.250 1.00 92.00 179 SER A O 1
ATOM 1423 N N . LEU A 1 180 ? -11.754 -14.705 -10.850 1.00 94.31 180 LEU A N 1
ATOM 1424 C CA . LEU A 1 180 ? -10.512 -15.435 -11.119 1.00 94.31 180 LEU A CA 1
ATOM 1425 C C . LEU A 1 180 ? -9.882 -15.990 -9.831 1.00 94.31 180 LEU A C 1
ATOM 1427 O O . LEU A 1 180 ? -9.447 -17.138 -9.828 1.00 94.31 180 LEU A O 1
ATOM 1431 N N . MET A 1 181 ? -9.870 -15.226 -8.737 1.00 92.75 181 MET A N 1
ATOM 1432 C CA . MET A 1 181 ? -9.320 -15.661 -7.448 1.00 92.75 181 MET A CA 1
ATOM 1433 C C . MET A 1 181 ? -10.044 -16.876 -6.861 1.00 92.75 181 MET A C 1
ATOM 1435 O O . MET A 1 181 ? -9.393 -17.685 -6.215 1.00 92.75 181 MET A O 1
ATOM 1439 N N . LEU A 1 182 ? -11.334 -17.091 -7.148 1.00 89.44 182 LEU A N 1
ATOM 1440 C CA . LEU A 1 182 ? -12.047 -18.315 -6.734 1.00 89.44 182 LEU A CA 1
ATOM 1441 C C . LEU A 1 182 ? -11.444 -19.608 -7.309 1.00 89.44 182 LEU A C 1
ATOM 1443 O O . LEU A 1 182 ? -11.781 -20.707 -6.877 1.00 89.44 182 LEU A O 1
ATOM 1447 N N . ARG A 1 183 ? -10.569 -19.505 -8.315 1.00 90.06 183 ARG A N 1
ATOM 1448 C CA . ARG A 1 183 ? -9.870 -20.655 -8.899 1.00 90.06 183 ARG A CA 1
ATOM 1449 C C . ARG A 1 183 ? -8.640 -21.072 -8.100 1.00 90.06 183 ARG A C 1
ATOM 1451 O O . ARG A 1 183 ? -8.095 -22.135 -8.401 1.00 90.06 183 ARG A O 1
ATOM 1458 N N . THR A 1 184 ? -8.200 -20.264 -7.139 1.00 91.94 184 THR A N 1
ATOM 1459 C CA . THR A 1 184 ? -7.135 -20.636 -6.210 1.00 91.94 184 THR A CA 1
ATOM 1460 C C . THR A 1 184 ? -7.745 -21.325 -4.990 1.00 91.94 184 THR A C 1
ATOM 1462 O O . THR A 1 184 ? -8.838 -20.991 -4.538 1.00 91.94 184 THR A O 1
ATOM 1465 N N . LYS A 1 185 ? -7.069 -22.351 -4.481 1.00 86.62 185 LYS A N 1
ATOM 1466 C CA . LYS A 1 185 ? -7.523 -23.184 -3.364 1.00 86.62 185 LYS A CA 1
ATOM 1467 C C . LYS A 1 185 ? -7.429 -22.458 -2.029 1.00 86.62 185 LYS A C 1
ATOM 1469 O O . LYS A 1 185 ? -8.218 -22.740 -1.134 1.00 86.62 185 LYS A O 1
ATOM 1474 N N . ASP A 1 186 ? -6.454 -21.567 -1.887 1.00 86.75 186 ASP A N 1
ATOM 1475 C CA . ASP A 1 186 ? -6.126 -20.869 -0.640 1.00 86.75 186 ASP A CA 1
ATOM 1476 C C . ASP A 1 186 ? -6.230 -19.338 -0.750 1.00 86.75 186 ASP A C 1
ATOM 1478 O O . ASP A 1 186 ? -5.783 -18.612 0.143 1.00 86.75 186 ASP A O 1
ATOM 1482 N N . GLY A 1 187 ? -6.780 -18.828 -1.857 1.00 87.19 187 GLY A N 1
ATOM 1483 C CA . GLY A 1 187 ? -6.860 -17.390 -2.097 1.00 87.19 187 GLY A CA 1
ATOM 1484 C C . GLY A 1 187 ? -5.493 -16.722 -2.291 1.00 87.19 187 GLY A C 1
ATOM 1485 O O . GLY A 1 187 ? -5.411 -15.500 -2.159 1.00 87.19 187 GLY A O 1
ATOM 1486 N N . SER A 1 188 ? -4.417 -17.477 -2.562 1.00 92.62 188 SER A N 1
ATOM 1487 C CA . SER A 1 188 ? -3.067 -16.918 -2.697 1.00 92.62 188 SER A CA 1
ATOM 1488 C C . SER A 1 188 ? -2.770 -16.359 -4.083 1.00 92.62 188 SER A C 1
ATOM 1490 O O . SER A 1 188 ? -3.215 -16.875 -5.113 1.00 92.62 188 SER A O 1
ATOM 1492 N N . LEU A 1 189 ? -1.948 -15.308 -4.112 1.00 92.81 189 LEU A N 1
ATOM 1493 C CA . LEU A 1 189 ? -1.378 -14.795 -5.355 1.00 92.81 189 LEU A CA 1
ATOM 1494 C C . LEU A 1 189 ? -0.346 -15.758 -5.955 1.00 92.81 189 LEU A C 1
ATOM 1496 O O . LEU A 1 189 ? -0.196 -15.799 -7.170 1.00 92.81 189 LEU A O 1
ATOM 1500 N N . GLU A 1 190 ? 0.327 -16.579 -5.148 1.00 92.38 190 GLU A N 1
ATOM 1501 C CA . GLU A 1 190 ? 1.254 -17.585 -5.674 1.00 92.38 190 GLU A CA 1
ATOM 1502 C C . GLU A 1 190 ? 0.534 -18.572 -6.601 1.00 92.38 190 GLU A C 1
ATOM 1504 O O . GLU A 1 190 ? 0.946 -18.771 -7.748 1.00 92.38 190 GLU A O 1
ATOM 1509 N N . GLU A 1 191 ? -0.585 -19.145 -6.147 1.00 94.06 191 GLU A N 1
ATOM 1510 C CA . GLU A 1 191 ? -1.380 -20.033 -6.992 1.00 94.06 191 GLU A CA 1
ATOM 1511 C C . GLU A 1 191 ? -2.029 -19.274 -8.158 1.00 94.06 191 GLU A C 1
ATOM 1513 O O . GLU A 1 191 ? -2.096 -19.803 -9.269 1.00 94.06 191 GLU A O 1
ATOM 1518 N N . PHE A 1 192 ? -2.430 -18.015 -7.954 1.00 95.38 192 PHE A N 1
ATOM 1519 C CA . PHE A 1 192 ? -2.986 -17.167 -9.011 1.00 95.38 192 PHE A CA 1
ATOM 1520 C C . PHE A 1 192 ? -2.036 -17.018 -10.209 1.00 95.38 192 PHE A C 1
ATOM 1522 O O . PHE A 1 192 ? -2.452 -17.196 -11.357 1.00 95.38 192 PHE A O 1
ATOM 1529 N N . PHE A 1 193 ? -0.755 -16.742 -9.946 1.00 94.50 193 PHE A N 1
ATOM 1530 C CA . PHE A 1 193 ? 0.274 -16.640 -10.983 1.00 94.50 193 PHE A CA 1
ATOM 1531 C C . PHE A 1 193 ? 0.658 -18.007 -11.551 1.00 94.50 193 PHE A C 1
ATOM 1533 O O . PHE A 1 193 ? 0.839 -18.133 -12.761 1.00 94.50 193 PHE A O 1
ATOM 1540 N N . LYS A 1 194 ? 0.721 -19.052 -10.714 1.00 93.31 194 LYS A N 1
ATOM 1541 C CA . LYS A 1 194 ? 0.977 -20.432 -11.160 1.00 93.31 194 LYS A CA 1
ATOM 1542 C C . LYS A 1 194 ? -0.083 -20.940 -12.143 1.00 93.31 194 LYS A C 1
ATOM 1544 O O . LYS A 1 194 ? 0.233 -21.723 -13.032 1.00 93.31 194 LYS A O 1
ATOM 1549 N N . LEU A 1 195 ? -1.333 -20.515 -11.970 1.00 92.69 195 LEU A N 1
ATOM 1550 C CA . LEU A 1 195 ? -2.459 -20.832 -12.851 1.00 92.69 195 LEU A CA 1
ATOM 1551 C C . LEU A 1 195 ? -2.610 -19.852 -14.028 1.00 92.69 195 LEU A C 1
ATOM 1553 O O . LEU A 1 195 ? -3.597 -19.943 -14.761 1.00 92.69 195 LEU A O 1
ATOM 1557 N N . GLU A 1 196 ? -1.666 -18.919 -14.195 1.00 94.31 196 GLU A N 1
ATOM 1558 C CA . GLU A 1 196 ? -1.648 -17.893 -15.246 1.00 94.31 196 GLU A CA 1
ATOM 1559 C C . GLU A 1 196 ? -2.910 -17.010 -15.291 1.00 94.31 196 GLU A C 1
ATOM 1561 O O . GLU A 1 196 ? -3.273 -16.444 -16.325 1.00 94.31 196 GLU A O 1
ATOM 1566 N N . LEU A 1 197 ? -3.601 -16.856 -14.158 1.00 94.81 197 LEU A N 1
ATOM 1567 C CA . LEU A 1 197 ? -4.851 -16.093 -14.075 1.00 94.81 197 LEU A CA 1
ATOM 1568 C C . LEU A 1 197 ? -4.620 -14.583 -14.225 1.00 94.81 197 LEU A C 1
ATOM 1570 O O . LEU A 1 197 ? -5.537 -13.841 -14.585 1.00 94.81 197 LEU A O 1
ATOM 1574 N N . HIS A 1 198 ? -3.382 -14.122 -14.033 1.00 95.00 198 HIS A N 1
ATOM 1575 C CA . HIS A 1 198 ? -2.984 -12.748 -14.324 1.00 95.00 198 HIS A CA 1
ATOM 1576 C C . HIS A 1 198 ? -3.089 -12.421 -15.817 1.00 95.00 198 HIS A C 1
ATOM 1578 O O . HIS A 1 198 ? -3.378 -11.279 -16.153 1.00 95.00 198 HIS A O 1
ATOM 1584 N N . ILE A 1 199 ? -2.934 -13.384 -16.730 1.00 95.25 199 ILE A N 1
ATOM 1585 C CA . ILE A 1 199 ? -2.990 -13.126 -18.179 1.00 95.25 199 ILE A CA 1
ATOM 1586 C C . ILE A 1 199 ? -4.364 -12.581 -18.619 1.00 95.25 199 ILE A C 1
ATOM 1588 O O . ILE A 1 199 ? -4.414 -11.472 -19.172 1.00 95.25 199 ILE A O 1
ATOM 1592 N N . PRO A 1 200 ? -5.498 -13.281 -18.388 1.00 95.44 200 PRO A N 1
ATOM 1593 C CA . PRO A 1 200 ? -6.810 -12.750 -18.753 1.00 95.44 200 PRO A CA 1
ATOM 1594 C C . PRO A 1 200 ? -7.161 -11.474 -17.978 1.00 95.44 200 PRO A C 1
ATOM 1596 O O . PRO A 1 200 ? -7.785 -10.585 -18.559 1.00 95.44 200 PRO A O 1
ATOM 1599 N N . LEU A 1 201 ? -6.714 -11.337 -16.721 1.00 96.38 201 LEU A N 1
ATOM 1600 C CA . LEU A 1 201 ? -6.901 -10.116 -15.932 1.00 96.38 201 LEU A CA 1
ATOM 1601 C C . LEU A 1 201 ? -6.221 -8.908 -16.593 1.00 96.38 201 LEU A C 1
ATOM 1603 O O . LEU A 1 201 ? -6.877 -7.909 -16.869 1.00 96.38 201 LEU A O 1
ATOM 1607 N N . LEU A 1 202 ? -4.921 -8.997 -16.890 1.00 95.62 202 LEU A N 1
ATOM 1608 C CA . LEU A 1 202 ? -4.154 -7.899 -17.488 1.00 95.62 202 LEU A CA 1
ATOM 1609 C C . LEU A 1 202 ? -4.641 -7.575 -18.906 1.00 95.62 202 LEU A C 1
ATOM 1611 O O . LEU A 1 202 ? -4.695 -6.403 -19.284 1.00 95.62 202 LEU A O 1
ATOM 1615 N N . SER A 1 203 ? -5.032 -8.591 -19.684 1.00 95.25 203 SER A N 1
ATOM 1616 C CA . SER A 1 203 ? -5.642 -8.397 -21.006 1.00 95.25 203 SER A CA 1
ATOM 1617 C C . SER A 1 203 ? -6.943 -7.594 -20.910 1.00 95.25 203 SER A C 1
ATOM 1619 O O . SER A 1 203 ? -7.121 -6.615 -21.643 1.00 95.25 203 SER A O 1
ATOM 1621 N N . TYR A 1 204 ? -7.807 -7.940 -19.949 1.00 94.50 204 TYR A N 1
ATOM 1622 C CA . TYR A 1 204 ? -9.021 -7.182 -19.663 1.00 94.50 204 TYR A CA 1
ATOM 1623 C C . TYR A 1 204 ? -8.699 -5.751 -19.215 1.00 94.50 204 TYR A C 1
ATOM 1625 O O . TYR A 1 204 ? -9.264 -4.815 -19.772 1.00 94.50 204 TYR A O 1
ATOM 1633 N N . THR A 1 205 ? -7.736 -5.557 -18.305 1.00 92.81 205 THR A N 1
ATOM 1634 C CA . THR A 1 205 ? -7.286 -4.229 -17.844 1.00 92.81 205 THR A CA 1
ATOM 1635 C C . THR A 1 205 ? -6.856 -3.329 -19.002 1.00 92.81 205 THR A C 1
ATOM 1637 O O . THR A 1 205 ? -7.281 -2.177 -19.079 1.00 92.81 205 THR A O 1
ATOM 1640 N N . ILE A 1 206 ? -6.053 -3.843 -19.942 1.00 92.06 206 ILE A N 1
ATOM 1641 C CA . ILE A 1 206 ? -5.609 -3.075 -21.118 1.00 92.06 206 ILE A CA 1
ATOM 1642 C C . ILE A 1 206 ? -6.805 -2.638 -21.963 1.00 92.06 206 ILE A C 1
ATOM 1644 O O . ILE A 1 206 ? -6.848 -1.493 -22.413 1.00 92.06 206 ILE A O 1
ATOM 1648 N N . LYS A 1 207 ? -7.774 -3.531 -22.190 1.00 91.69 207 LYS A N 1
ATOM 1649 C CA . LYS A 1 207 ? -8.970 -3.215 -22.984 1.00 91.69 207 LYS A CA 1
ATOM 1650 C C . LYS A 1 207 ? -9.890 -2.242 -22.256 1.00 91.69 207 LYS A C 1
ATOM 1652 O O . LYS A 1 207 ? -10.386 -1.319 -22.892 1.00 91.69 207 LYS A O 1
ATOM 1657 N N . LEU A 1 208 ? -10.067 -2.410 -20.948 1.00 89.19 208 LEU A N 1
ATOM 1658 C CA . LEU A 1 208 ? -10.878 -1.536 -20.104 1.00 89.19 208 LEU A CA 1
ATOM 1659 C C . LEU A 1 208 ? -10.351 -0.096 -20.141 1.00 89.19 208 LEU A C 1
ATOM 1661 O O . LEU A 1 208 ? -11.116 0.833 -20.373 1.00 89.19 208 LEU A O 1
ATOM 1665 N N . ILE A 1 209 ? -9.033 0.089 -20.007 1.00 83.50 209 ILE A N 1
ATOM 1666 C CA . ILE A 1 209 ? -8.403 1.416 -20.103 1.00 83.50 209 ILE A CA 1
ATOM 1667 C C . ILE A 1 209 ? -8.391 1.921 -21.558 1.00 83.50 209 ILE A C 1
ATOM 1669 O O . ILE A 1 209 ? -8.577 3.110 -21.811 1.00 83.50 209 ILE A O 1
ATOM 1673 N N . GLY A 1 210 ? -8.192 1.025 -22.531 1.00 77.31 210 GLY A N 1
ATOM 1674 C CA . GLY A 1 210 ? -8.107 1.355 -23.956 1.00 77.31 210 GLY A CA 1
ATOM 1675 C C . GLY A 1 210 ? -9.440 1.714 -24.625 1.00 77.31 210 GLY A C 1
ATOM 1676 O O . GLY A 1 210 ? -9.430 2.346 -25.677 1.00 77.31 210 GLY A O 1
ATOM 1677 N N . GLN A 1 211 ? -10.585 1.354 -24.038 1.00 76.12 211 GLN A N 1
ATOM 1678 C CA . GLN A 1 211 ? -11.917 1.662 -24.581 1.00 76.12 211 GLN A CA 1
ATOM 1679 C C . GLN A 1 211 ? -12.324 3.142 -24.467 1.00 76.12 211 GLN A C 1
ATOM 1681 O O . GLN A 1 211 ? -13.372 3.538 -24.980 1.00 76.12 211 GLN A O 1
ATOM 1686 N N . VAL A 1 212 ? -11.540 3.986 -23.794 1.00 53.75 212 VAL A N 1
ATOM 1687 C CA . VAL A 1 212 ? -12.085 5.220 -23.227 1.00 53.75 212 VAL A CA 1
ATOM 1688 C C . VAL A 1 212 ? -12.064 6.419 -24.182 1.00 53.75 212 VAL A C 1
ATOM 1690 O O . VAL A 1 212 ? -11.181 7.278 -24.126 1.00 53.75 212 VAL A O 1
ATOM 1693 N N . GLY A 1 213 ? -13.155 6.533 -24.943 1.00 49.34 213 GLY A N 1
ATOM 1694 C CA . GLY A 1 213 ? -13.757 7.792 -25.405 1.00 49.34 213 GLY A CA 1
ATOM 1695 C C . GLY A 1 213 ? -14.792 8.400 -24.434 1.00 49.34 213 GLY A C 1
ATOM 1696 O O . GLY A 1 213 ? -15.485 9.336 -24.816 1.00 49.34 213 GLY A O 1
ATOM 1697 N N . PHE A 1 214 ? -14.919 7.905 -23.194 1.00 41.66 214 PHE A N 1
ATOM 1698 C CA . PHE A 1 214 ? -15.891 8.397 -22.199 1.00 41.66 214 PHE A CA 1
ATOM 1699 C C . PHE A 1 214 ? -15.227 9.220 -21.067 1.00 41.66 214 PHE A C 1
ATOM 1701 O O . PHE A 1 214 ? -14.335 8.710 -20.387 1.00 41.66 214 PHE A O 1
ATOM 1708 N N . PRO A 1 215 ? -15.632 10.487 -20.836 1.00 47.09 215 PRO A N 1
ATOM 1709 C CA . PRO A 1 215 ? -15.104 11.319 -19.743 1.00 47.09 215 PRO A CA 1
ATOM 1710 C C . PRO A 1 215 ? -15.641 10.958 -18.344 1.00 47.09 215 PRO A C 1
ATOM 1712 O O . PRO A 1 215 ? -14.889 11.022 -17.373 1.00 47.09 215 PRO A O 1
ATOM 1715 N N . LYS A 1 216 ? -16.919 10.563 -18.223 1.00 41.38 216 LYS A N 1
ATOM 1716 C CA . LYS A 1 216 ? -17.541 10.120 -16.959 1.00 41.38 216 LYS A CA 1
ATOM 1717 C C . LYS A 1 216 ? -17.178 8.646 -16.718 1.00 41.38 216 LYS A C 1
ATOM 1719 O O . LYS A 1 216 ? -17.524 7.811 -17.542 1.00 41.38 216 LYS A O 1
ATOM 1724 N N . GLY A 1 217 ? -16.433 8.340 -15.652 1.00 55.03 217 GLY A N 1
ATOM 1725 C CA . GLY A 1 217 ? -16.038 6.966 -15.278 1.00 55.03 217 GLY A CA 1
ATOM 1726 C C . GLY A 1 217 ? -14.528 6.679 -15.277 1.00 55.03 217 GLY A C 1
ATOM 1727 O O . GLY A 1 217 ? -14.101 5.638 -14.780 1.00 55.03 217 GLY A O 1
ATOM 1728 N N . ARG A 1 218 ? -13.680 7.602 -15.765 1.00 68.69 218 ARG A N 1
ATOM 1729 C CA . ARG A 1 218 ? -12.210 7.428 -15.720 1.00 68.69 218 ARG A CA 1
ATOM 1730 C C . ARG A 1 218 ? -11.651 7.360 -14.299 1.00 68.69 218 ARG A C 1
ATOM 1732 O O . ARG A 1 218 ? -10.678 6.642 -14.084 1.00 68.69 218 ARG A O 1
ATOM 1739 N N . SER A 1 219 ? -12.230 8.109 -13.361 1.00 74.75 219 SER A N 1
ATOM 1740 C CA . SER A 1 219 ? -11.828 8.078 -11.950 1.00 74.75 219 SER A CA 1
ATOM 1741 C C . SER A 1 219 ? -12.163 6.732 -11.320 1.00 74.75 219 SER A C 1
ATOM 1743 O O . SER A 1 219 ? -11.266 6.086 -10.804 1.00 74.75 219 SER A O 1
ATOM 1745 N N . GLU A 1 220 ? -13.396 6.247 -11.477 1.00 80.31 220 GLU A N 1
ATOM 1746 C CA . GLU A 1 220 ? -13.827 4.973 -10.888 1.00 80.31 220 GLU A CA 1
ATOM 1747 C C . GLU A 1 220 ? -13.029 3.773 -11.404 1.00 80.31 220 GLU A C 1
ATOM 1749 O O . GLU A 1 220 ? -12.628 2.917 -10.620 1.00 80.31 220 GLU A O 1
ATOM 1754 N N . VAL A 1 221 ? -12.758 3.716 -12.713 1.00 84.94 221 VAL A N 1
ATOM 1755 C CA . VAL A 1 221 ? -11.909 2.662 -13.291 1.00 84.94 221 VAL A CA 1
ATOM 1756 C C . VAL A 1 221 ? -10.486 2.757 -12.739 1.00 84.94 221 VAL A C 1
ATOM 1758 O O . VAL A 1 221 ? -9.892 1.736 -12.397 1.00 84.94 221 VAL A O 1
ATOM 1761 N N . ALA A 1 222 ? -9.933 3.968 -12.630 1.00 84.25 222 ALA A N 1
ATOM 1762 C CA . ALA A 1 222 ? -8.605 4.173 -12.065 1.00 84.25 222 ALA A CA 1
ATOM 1763 C C . ALA A 1 222 ? -8.534 3.769 -10.586 1.00 84.25 222 ALA A C 1
ATOM 1765 O O . ALA A 1 222 ? -7.573 3.108 -10.195 1.00 84.25 222 ALA A O 1
ATOM 1766 N N . ASP A 1 223 ? -9.542 4.114 -9.789 1.00 83.81 223 ASP A N 1
ATOM 1767 C CA . ASP A 1 223 ? -9.622 3.763 -8.372 1.00 83.81 223 ASP A CA 1
ATOM 1768 C C . ASP A 1 223 ? -9.766 2.248 -8.190 1.00 83.81 223 ASP A C 1
ATOM 1770 O O . ASP A 1 223 ? -9.075 1.658 -7.360 1.00 83.81 223 ASP A O 1
ATOM 1774 N N . ASP A 1 224 ? -10.580 1.591 -9.024 1.00 87.56 224 ASP A N 1
ATOM 1775 C CA . ASP A 1 224 ? -10.716 0.133 -9.034 1.00 87.56 224 ASP A CA 1
ATOM 1776 C C . ASP A 1 224 ? -9.382 -0.560 -9.364 1.00 87.56 224 ASP A C 1
ATOM 1778 O O . ASP A 1 224 ? -8.978 -1.500 -8.680 1.00 87.56 224 ASP A O 1
ATOM 1782 N N . ILE A 1 225 ? -8.647 -0.050 -10.358 1.00 89.62 225 ILE A N 1
ATOM 1783 C CA . ILE A 1 225 ? -7.306 -0.539 -10.711 1.00 89.62 225 ILE A CA 1
ATOM 1784 C C . ILE A 1 225 ? -6.321 -0.351 -9.556 1.00 89.62 225 ILE A C 1
ATOM 1786 O O . ILE A 1 225 ? -5.587 -1.286 -9.232 1.00 89.62 225 ILE A O 1
ATOM 1790 N N . VAL A 1 226 ? -6.274 0.845 -8.958 1.00 87.06 226 VAL A N 1
ATOM 1791 C CA . VAL A 1 226 ? -5.381 1.141 -7.829 1.00 87.06 226 VAL A CA 1
ATOM 1792 C C . VAL A 1 226 ? -5.669 0.166 -6.697 1.00 87.06 226 VAL A C 1
ATOM 1794 O O . VAL A 1 226 ? -4.752 -0.525 -6.261 1.00 87.06 226 VAL A O 1
ATOM 1797 N N . ARG A 1 227 ? -6.940 0.034 -6.306 1.00 86.12 227 ARG A N 1
ATOM 1798 C CA . ARG A 1 227 ? -7.375 -0.864 -5.238 1.00 86.12 227 ARG A CA 1
ATOM 1799 C C . ARG A 1 227 ? -6.916 -2.299 -5.471 1.00 86.12 227 ARG A C 1
ATOM 1801 O O . ARG A 1 227 ? -6.303 -2.877 -4.586 1.00 86.12 227 ARG A O 1
ATOM 1808 N N . ILE A 1 228 ? -7.162 -2.868 -6.648 1.00 90.75 228 ILE A N 1
ATOM 1809 C CA . ILE A 1 228 ? -6.810 -4.271 -6.939 1.00 90.75 228 ILE A CA 1
ATOM 1810 C C . ILE A 1 228 ? -5.299 -4.479 -6.971 1.00 90.75 228 ILE A C 1
ATOM 1812 O O . ILE A 1 228 ? -4.794 -5.496 -6.507 1.00 90.75 228 ILE A O 1
ATOM 1816 N N . LEU A 1 229 ? -4.557 -3.527 -7.539 1.00 90.38 229 LEU A N 1
ATOM 1817 C CA . LEU A 1 229 ? -3.114 -3.672 -7.673 1.00 90.38 229 LEU A CA 1
ATOM 1818 C C . LEU A 1 229 ? -2.379 -3.489 -6.342 1.00 90.38 229 LEU A C 1
ATOM 1820 O O . LEU A 1 229 ? -1.305 -4.070 -6.183 1.00 90.38 229 LEU A O 1
ATOM 1824 N N . THR A 1 230 ? -2.926 -2.718 -5.399 1.00 85.44 230 THR A N 1
ATOM 1825 C CA . THR A 1 230 ? -2.262 -2.425 -4.119 1.00 85.44 230 THR A CA 1
ATOM 1826 C C . THR A 1 230 ? -2.869 -3.121 -2.907 1.00 85.44 230 THR A C 1
ATOM 1828 O O . THR A 1 230 ? -2.219 -3.123 -1.867 1.00 85.44 230 THR A O 1
ATOM 1831 N N . ALA A 1 231 ? -4.068 -3.699 -3.008 1.00 83.50 231 ALA A N 1
ATOM 1832 C CA . ALA A 1 231 ? -4.666 -4.455 -1.913 1.00 83.50 231 ALA A CA 1
ATOM 1833 C C . ALA A 1 231 ? -3.801 -5.663 -1.533 1.00 83.50 231 ALA A C 1
ATOM 1835 O O . ALA A 1 231 ? -3.208 -6.333 -2.385 1.00 83.50 231 ALA A O 1
ATOM 1836 N N . ASN A 1 232 ? -3.751 -5.939 -0.232 1.00 82.06 232 ASN A N 1
ATOM 1837 C CA . ASN A 1 232 ? -3.092 -7.125 0.284 1.00 82.06 232 ASN A CA 1
ATOM 1838 C C . ASN A 1 232 ? -3.970 -8.361 0.111 1.00 82.06 232 ASN A C 1
ATOM 1840 O O . ASN A 1 232 ? -5.156 -8.367 0.436 1.00 82.06 232 ASN A O 1
ATOM 1844 N N . HIS A 1 233 ? -3.329 -9.426 -0.345 1.00 85.00 233 HIS A N 1
ATOM 1845 C CA . HIS A 1 233 ? -3.873 -10.763 -0.488 1.00 85.00 233 HIS A CA 1
ATOM 1846 C C . HIS A 1 233 ? -2.932 -11.764 0.186 1.00 85.00 233 HIS A C 1
ATOM 1848 O O . HIS A 1 233 ? -1.823 -11.424 0.616 1.00 85.00 233 HIS A O 1
ATOM 1854 N N . ASN A 1 234 ? -3.360 -13.023 0.277 1.00 84.12 234 ASN A N 1
ATOM 1855 C CA . ASN A 1 234 ? -2.479 -14.079 0.752 1.00 84.12 234 ASN A CA 1
ATOM 1856 C C . ASN A 1 234 ? -1.251 -14.174 -0.184 1.00 84.12 234 ASN A C 1
ATOM 1858 O O . ASN A 1 234 ? -1.385 -14.351 -1.398 1.00 84.12 234 ASN A O 1
ATOM 1862 N N . GLY A 1 235 ? -0.056 -13.974 0.376 1.00 78.94 235 GLY A N 1
ATOM 1863 C CA . GLY A 1 235 ? 1.201 -13.898 -0.374 1.00 78.94 235 GLY A CA 1
ATOM 1864 C C . GLY A 1 235 ? 1.614 -12.501 -0.871 1.00 78.94 235 GLY A C 1
ATOM 1865 O O . GLY A 1 235 ? 2.577 -12.414 -1.628 1.00 78.94 235 GLY A O 1
ATOM 1866 N N . GLY A 1 236 ? 0.939 -11.412 -0.479 1.00 83.88 236 GLY A N 1
ATOM 1867 C CA . GLY A 1 236 ? 1.335 -10.025 -0.792 1.00 83.88 236 GLY A CA 1
ATOM 1868 C C . GLY A 1 236 ? 0.323 -9.278 -1.666 1.00 83.88 236 GLY A C 1
ATOM 1869 O O . GLY A 1 236 ? -0.857 -9.607 -1.667 1.00 83.88 236 GLY A O 1
ATOM 1870 N N . ASN A 1 237 ? 0.766 -8.267 -2.420 1.00 88.25 237 ASN A N 1
ATOM 1871 C CA . ASN A 1 237 ? -0.097 -7.495 -3.328 1.00 88.25 237 ASN A CA 1
ATOM 1872 C C . ASN A 1 237 ? 0.238 -7.746 -4.807 1.00 88.25 237 ASN A C 1
ATOM 1874 O O . ASN A 1 237 ? 1.361 -8.114 -5.170 1.00 88.25 237 ASN A O 1
ATOM 1878 N N . LEU A 1 238 ? -0.757 -7.551 -5.676 1.00 91.94 238 LEU A N 1
ATOM 1879 C CA . LEU A 1 238 ? -0.668 -7.930 -7.086 1.00 91.94 238 LEU A CA 1
ATOM 1880 C C . LEU A 1 238 ? 0.414 -7.141 -7.840 1.00 91.94 238 LEU A C 1
ATOM 1882 O O . LEU A 1 238 ? 1.113 -7.717 -8.672 1.00 91.94 238 LEU A O 1
ATOM 1886 N N . ILE A 1 239 ? 0.615 -5.853 -7.539 1.00 91.94 239 ILE A N 1
ATOM 1887 C CA . ILE A 1 239 ? 1.661 -5.059 -8.199 1.00 91.94 239 ILE A CA 1
ATOM 1888 C C . ILE A 1 239 ? 3.073 -5.584 -7.924 1.00 91.94 239 ILE A C 1
ATOM 1890 O O . ILE A 1 239 ? 3.883 -5.635 -8.851 1.00 91.94 239 ILE A O 1
ATOM 1894 N N . THR A 1 240 ? 3.366 -6.021 -6.698 1.00 88.94 240 THR A N 1
ATOM 1895 C CA . THR A 1 240 ? 4.667 -6.609 -6.363 1.00 88.94 240 THR A CA 1
ATOM 1896 C C . THR A 1 240 ? 4.885 -7.920 -7.113 1.00 88.94 240 THR A C 1
ATOM 1898 O O . THR A 1 240 ? 5.957 -8.128 -7.687 1.00 88.94 240 THR A O 1
ATOM 1901 N N . TRP A 1 241 ? 3.859 -8.772 -7.194 1.00 91.56 241 TRP A N 1
ATOM 1902 C CA . TRP A 1 241 ? 3.921 -10.003 -7.985 1.00 91.56 241 TRP A CA 1
ATOM 1903 C C . TRP A 1 241 ? 4.139 -9.729 -9.477 1.00 91.56 241 TRP A C 1
ATOM 1905 O O . TRP A 1 241 ? 5.028 -10.320 -10.089 1.00 91.56 241 TRP A O 1
ATOM 1915 N N . LEU A 1 242 ? 3.416 -8.767 -10.058 1.00 93.56 242 LEU A N 1
ATOM 1916 C CA . LEU A 1 242 ? 3.631 -8.328 -11.442 1.00 93.56 242 LEU A CA 1
ATOM 1917 C C . LEU A 1 242 ? 5.036 -7.748 -11.654 1.00 93.56 242 LEU A C 1
ATOM 1919 O O . LEU A 1 242 ? 5.619 -7.919 -12.723 1.00 93.56 242 LEU A O 1
ATOM 1923 N N . GLY A 1 243 ? 5.604 -7.084 -10.648 1.00 89.75 243 GLY A N 1
ATOM 1924 C CA . GLY A 1 243 ? 6.980 -6.597 -10.676 1.00 89.75 243 GLY A CA 1
ATOM 1925 C C . GLY A 1 243 ? 8.016 -7.722 -10.775 1.00 89.75 243 GLY A C 1
ATOM 1926 O O . GLY A 1 243 ? 9.009 -7.586 -11.486 1.00 89.75 243 GLY A O 1
ATOM 1927 N N . ARG A 1 244 ? 7.755 -8.856 -10.115 1.00 85.31 244 ARG A N 1
ATOM 1928 C CA . ARG A 1 244 ? 8.642 -10.036 -10.069 1.00 85.31 244 ARG A CA 1
ATOM 1929 C C . ARG A 1 244 ? 8.396 -11.031 -11.201 1.00 85.31 244 ARG A C 1
ATOM 1931 O O . ARG A 1 244 ? 9.267 -11.849 -11.496 1.00 85.31 244 ARG A O 1
ATOM 1938 N N . CYS A 1 245 ? 7.226 -10.963 -11.830 1.00 85.50 245 CYS A N 1
ATOM 1939 C CA . CYS A 1 245 ? 6.808 -11.871 -12.887 1.00 85.50 245 CYS A CA 1
ATOM 1940 C C . CYS A 1 245 ? 7.766 -11.806 -14.085 1.00 85.50 245 CYS A C 1
ATOM 1942 O O . CYS A 1 245 ? 7.854 -10.787 -14.784 1.00 85.50 245 CYS A O 1
ATOM 1944 N N . GLN A 1 246 ? 8.490 -12.909 -14.305 1.00 81.06 246 GLN A N 1
ATOM 1945 C CA . GLN A 1 246 ? 9.419 -13.059 -15.424 1.00 81.06 246 GLN A CA 1
ATOM 1946 C C . GLN A 1 246 ? 8.699 -13.429 -16.727 1.00 81.06 246 GLN A C 1
ATOM 1948 O O . GLN A 1 246 ? 9.174 -13.037 -17.792 1.00 81.06 246 GLN A O 1
ATOM 1953 N N . SER A 1 247 ? 7.547 -14.102 -16.653 1.00 78.81 247 SER A N 1
ATOM 1954 C CA . SER A 1 247 ? 6.680 -14.348 -17.808 1.00 78.81 247 SER A CA 1
ATOM 1955 C C . SER A 1 247 ? 5.924 -13.077 -18.221 1.00 78.81 247 SER A C 1
ATOM 1957 O O . SER A 1 247 ? 5.880 -12.087 -17.483 1.00 78.81 247 SER A O 1
ATOM 1959 N N . ASP A 1 248 ? 5.357 -13.091 -19.429 1.00 86.06 248 ASP A N 1
ATOM 1960 C CA . ASP A 1 248 ? 4.394 -12.086 -19.907 1.00 86.06 248 ASP A CA 1
ATOM 1961 C C . ASP A 1 248 ? 4.914 -10.640 -19.919 1.00 86.06 248 ASP A C 1
ATOM 1963 O O . ASP A 1 248 ? 4.164 -9.680 -19.715 1.00 86.06 248 ASP A O 1
ATOM 1967 N N . GLN A 1 249 ? 6.216 -10.480 -20.193 1.00 88.38 249 GLN A N 1
ATOM 1968 C CA . GLN A 1 249 ? 6.897 -9.183 -20.233 1.00 88.38 249 GLN A CA 1
ATOM 1969 C C . GLN A 1 249 ? 6.153 -8.161 -21.096 1.00 88.38 249 GLN A C 1
ATOM 1971 O O . GLN A 1 249 ? 5.924 -7.030 -20.664 1.00 88.38 249 GLN A O 1
ATOM 1976 N N . ASP A 1 250 ? 5.712 -8.579 -22.280 1.00 91.62 250 ASP A N 1
ATOM 1977 C CA . ASP A 1 250 ? 5.000 -7.722 -23.225 1.00 91.62 250 ASP A CA 1
ATOM 1978 C C . ASP A 1 250 ? 3.638 -7.274 -22.696 1.00 91.62 250 ASP A C 1
ATOM 1980 O O . ASP A 1 250 ? 3.261 -6.109 -22.844 1.00 91.62 250 ASP A O 1
ATOM 1984 N N . LEU A 1 251 ? 2.898 -8.172 -22.041 1.00 93.12 251 LEU A N 1
ATOM 1985 C CA . LEU A 1 251 ? 1.581 -7.861 -21.494 1.00 93.12 251 LEU A CA 1
ATOM 1986 C C . LEU A 1 251 ? 1.696 -6.851 -20.350 1.00 93.12 251 LEU A C 1
ATOM 1988 O O . LEU A 1 251 ? 0.970 -5.858 -20.318 1.00 93.12 251 LEU A O 1
ATOM 1992 N N . ILE A 1 252 ? 2.665 -7.052 -19.460 1.00 94.12 252 ILE A N 1
ATOM 1993 C CA . ILE A 1 252 ? 2.919 -6.146 -18.339 1.00 94.12 252 ILE A CA 1
ATOM 1994 C C . ILE A 1 252 ? 3.435 -4.792 -18.845 1.00 94.12 252 ILE A C 1
ATOM 1996 O O . ILE A 1 252 ? 2.976 -3.745 -18.387 1.00 94.12 252 ILE A O 1
ATOM 2000 N N . ASN A 1 253 ? 4.306 -4.778 -19.859 1.00 92.94 253 ASN A N 1
ATOM 2001 C CA . ASN A 1 253 ? 4.755 -3.544 -20.507 1.00 92.94 253 ASN A CA 1
ATOM 2002 C C . ASN A 1 253 ? 3.594 -2.757 -21.133 1.00 92.94 253 ASN A C 1
ATOM 2004 O O . ASN A 1 253 ? 3.559 -1.527 -21.028 1.00 92.94 253 ASN A O 1
ATOM 2008 N N . ARG A 1 254 ? 2.615 -3.445 -21.736 1.00 93.00 254 ARG A N 1
ATOM 2009 C CA . ARG A 1 254 ? 1.385 -2.816 -22.240 1.00 93.00 254 ARG A CA 1
ATOM 2010 C C . ARG A 1 254 ? 0.528 -2.246 -21.112 1.00 93.00 254 ARG A C 1
ATOM 2012 O O . ARG A 1 254 ? 0.002 -1.151 -21.284 1.00 93.00 254 ARG A O 1
ATOM 2019 N N . VAL A 1 255 ? 0.432 -2.927 -19.966 1.00 93.62 255 VAL A N 1
ATOM 2020 C CA . VAL A 1 255 ? -0.242 -2.396 -18.767 1.00 93.62 255 VAL A CA 1
ATOM 2021 C C . VAL A 1 255 ? 0.441 -1.117 -18.280 1.00 93.62 255 VAL A C 1
ATOM 2023 O O . VAL A 1 255 ? -0.226 -0.101 -18.121 1.00 93.62 255 VAL A O 1
ATOM 2026 N N . ILE A 1 256 ? 1.770 -1.101 -18.137 1.00 94.06 256 ILE A N 1
ATOM 2027 C CA . ILE A 1 256 ? 2.514 0.116 -17.757 1.00 94.06 256 ILE A CA 1
ATOM 2028 C C . ILE A 1 256 ? 2.217 1.260 -18.740 1.00 94.06 256 ILE A C 1
ATOM 2030 O O . ILE A 1 256 ? 1.946 2.385 -18.316 1.00 94.06 256 ILE A O 1
ATOM 2034 N N . LYS A 1 257 ? 2.212 0.969 -20.050 1.00 91.81 257 LYS A N 1
ATOM 2035 C CA . LYS A 1 257 ? 1.928 1.953 -21.105 1.00 91.81 257 LYS A CA 1
ATOM 2036 C C . LYS A 1 257 ? 0.532 2.572 -20.993 1.00 91.81 257 LYS A C 1
ATOM 2038 O O . LYS A 1 257 ? 0.398 3.766 -21.231 1.00 91.81 257 LYS A O 1
ATOM 2043 N N . VAL A 1 258 ? -0.498 1.806 -20.638 1.00 89.56 258 VAL A N 1
ATOM 2044 C CA . VAL A 1 258 ? -1.847 2.375 -20.457 1.00 89.56 258 VAL A CA 1
ATOM 2045 C C . VAL A 1 258 ? -1.994 3.091 -19.110 1.00 89.56 258 VAL A C 1
ATOM 2047 O O . VAL A 1 258 ? -2.642 4.132 -19.040 1.00 89.56 258 VAL A O 1
ATOM 2050 N N . LEU A 1 259 ? -1.341 2.609 -18.047 1.00 91.12 259 LEU A N 1
ATOM 2051 C CA . LEU A 1 259 ? -1.415 3.230 -16.719 1.00 91.12 259 LEU A CA 1
ATOM 2052 C C . LEU A 1 259 ? -0.711 4.593 -16.657 1.00 91.12 259 LEU A C 1
ATOM 2054 O O . LEU A 1 259 ? -1.178 5.482 -15.944 1.00 91.12 259 LEU A O 1
ATOM 2058 N N . VAL A 1 260 ? 0.394 4.787 -17.385 1.00 90.25 260 VAL A N 1
ATOM 2059 C CA . VAL A 1 260 ? 1.158 6.051 -17.350 1.00 90.25 260 VAL A CA 1
ATOM 2060 C C . VAL A 1 260 ? 0.392 7.228 -17.972 1.00 90.25 260 VAL A C 1
ATOM 2062 O O . VAL A 1 260 ? 0.637 8.382 -17.612 1.00 90.25 260 VAL A O 1
ATOM 2065 N N . GLN A 1 261 ? -0.576 6.945 -18.851 1.00 82.81 261 GLN A N 1
ATOM 2066 C CA . GLN A 1 261 ? -1.371 7.951 -19.563 1.00 82.81 261 GLN A CA 1
ATOM 2067 C C . GLN A 1 261 ? -2.378 8.688 -18.661 1.00 82.81 261 GLN A C 1
ATOM 2069 O O . GLN A 1 261 ? -2.768 9.811 -18.975 1.00 82.81 261 GLN A O 1
ATOM 2074 N N . SER A 1 262 ? -2.789 8.101 -17.532 1.00 81.69 262 SER A N 1
ATOM 2075 C CA . SER A 1 262 ? -3.726 8.725 -16.586 1.00 81.69 262 SER A CA 1
ATOM 2076 C C . SER A 1 262 ? -2.999 9.250 -15.352 1.00 81.69 262 SER A C 1
ATOM 2078 O O . SER A 1 262 ? -2.200 8.543 -14.746 1.00 81.69 262 SER A O 1
ATOM 2080 N N . ALA A 1 263 ? -3.300 10.486 -14.938 1.00 79.38 263 ALA A N 1
ATOM 2081 C CA . ALA A 1 263 ? -2.704 11.096 -13.748 1.00 79.38 263 ALA A CA 1
ATOM 2082 C C . ALA A 1 263 ? -2.957 10.274 -12.467 1.00 79.38 263 ALA A C 1
ATOM 2084 O O . ALA A 1 263 ? -2.070 10.185 -11.620 1.00 79.38 263 ALA A O 1
ATOM 2085 N N . THR A 1 264 ? -4.125 9.631 -12.356 1.00 79.62 264 THR A N 1
ATOM 2086 C CA . THR A 1 264 ? -4.519 8.827 -11.187 1.00 79.62 264 THR A CA 1
ATOM 2087 C C . THR A 1 264 ? -3.726 7.522 -11.085 1.00 79.62 264 THR A C 1
ATOM 2089 O O . THR A 1 264 ? -3.323 7.132 -9.994 1.00 79.62 264 THR A O 1
ATOM 2092 N N . THR A 1 265 ? -3.427 6.868 -12.213 1.00 86.69 265 THR A N 1
ATOM 2093 C CA . THR A 1 265 ? -2.698 5.584 -12.245 1.00 86.69 265 THR A CA 1
ATOM 2094 C C . THR A 1 265 ? -1.206 5.729 -12.546 1.00 86.69 265 THR A C 1
ATOM 2096 O O . THR A 1 265 ? -0.461 4.754 -12.481 1.00 86.69 265 THR A O 1
ATOM 2099 N N . ARG A 1 266 ? -0.725 6.939 -12.848 1.00 89.12 266 ARG A N 1
ATOM 2100 C CA . ARG A 1 266 ? 0.667 7.191 -13.249 1.00 89.12 266 ARG A CA 1
ATOM 2101 C C . ARG A 1 266 ? 1.690 6.707 -12.224 1.00 89.12 266 ARG A C 1
ATOM 2103 O O . ARG A 1 266 ? 2.650 6.040 -12.594 1.00 89.12 266 ARG A O 1
ATOM 2110 N N . LYS A 1 267 ? 1.478 6.996 -10.934 1.00 90.00 267 LYS A N 1
ATOM 2111 C CA . LYS A 1 267 ? 2.382 6.542 -9.858 1.00 90.00 267 LYS A CA 1
ATOM 2112 C C . LYS A 1 267 ? 2.425 5.015 -9.749 1.00 90.00 267 LYS A C 1
ATOM 2114 O O . LYS A 1 267 ? 3.466 4.454 -9.432 1.00 90.00 267 LYS A O 1
ATOM 2119 N N . LEU A 1 268 ? 1.323 4.341 -10.077 1.00 91.00 268 LEU A N 1
ATOM 2120 C CA . LEU A 1 268 ? 1.251 2.883 -10.132 1.00 91.00 268 LEU A CA 1
ATOM 2121 C C . LEU A 1 268 ? 2.067 2.325 -11.305 1.00 91.00 268 LEU A C 1
ATOM 2123 O O . LEU A 1 268 ? 2.790 1.345 -11.142 1.00 91.00 268 LEU A O 1
ATOM 2127 N N . ALA A 1 269 ? 2.013 2.993 -12.463 1.00 93.50 269 ALA A N 1
ATOM 2128 C CA . ALA A 1 269 ? 2.860 2.675 -13.611 1.00 93.50 269 ALA A CA 1
ATOM 2129 C C . ALA A 1 269 ? 4.349 2.828 -13.268 1.00 93.50 269 ALA A C 1
ATOM 2131 O O . ALA A 1 269 ? 5.146 1.957 -13.603 1.00 93.50 269 ALA A O 1
ATOM 2132 N N . TYR A 1 270 ? 4.712 3.906 -12.565 1.00 94.44 270 TYR A N 1
ATOM 2133 C CA . TYR A 1 270 ? 6.078 4.146 -12.097 1.00 94.44 270 TYR A CA 1
ATOM 2134 C C . TYR A 1 270 ? 6.549 3.079 -11.119 1.00 94.44 270 TYR A C 1
ATOM 2136 O O . TYR A 1 270 ? 7.625 2.521 -11.315 1.00 94.44 270 TYR A O 1
ATOM 2144 N N . ARG A 1 271 ? 5.724 2.730 -10.128 1.00 93.00 271 ARG A N 1
ATOM 2145 C CA . ARG A 1 271 ? 6.017 1.636 -9.201 1.00 93.00 271 ARG A CA 1
ATOM 2146 C C . ARG A 1 271 ? 6.306 0.339 -9.946 1.00 93.00 271 ARG A C 1
ATOM 2148 O O . ARG A 1 271 ? 7.388 -0.225 -9.811 1.00 93.00 271 ARG A O 1
ATOM 2155 N N . LEU A 1 272 ? 5.376 -0.086 -10.802 1.00 93.69 272 LEU A N 1
ATOM 2156 C CA . LEU A 1 272 ? 5.502 -1.326 -11.563 1.00 93.69 272 LEU A CA 1
ATOM 2157 C C . LEU A 1 272 ? 6.717 -1.307 -12.501 1.00 93.69 272 LEU A C 1
ATOM 2159 O O . LEU A 1 272 ? 7.417 -2.310 -12.611 1.00 93.69 272 LEU A O 1
ATOM 2163 N N . GLN A 1 273 ? 7.001 -0.169 -13.140 1.00 93.50 273 GLN A N 1
ATOM 2164 C CA . GLN A 1 273 ? 8.204 0.014 -13.950 1.00 93.50 273 GLN A CA 1
ATOM 2165 C C . GLN A 1 273 ? 9.470 -0.161 -13.099 1.00 93.50 273 GLN A C 1
ATOM 2167 O O . GLN A 1 273 ? 10.317 -0.966 -13.474 1.00 93.50 273 GLN A O 1
ATOM 2172 N N . SER A 1 274 ? 9.568 0.498 -11.940 1.00 91.25 274 SER A N 1
ATOM 2173 C CA . SER A 1 274 ? 10.756 0.434 -11.070 1.00 91.25 274 SER A CA 1
ATOM 2174 C C . SER A 1 274 ? 11.009 -0.937 -10.447 1.00 91.25 274 SER A C 1
ATOM 2176 O O . SER A 1 274 ? 12.147 -1.280 -10.146 1.00 91.25 274 SER A O 1
ATOM 2178 N N . LEU A 1 275 ? 9.965 -1.754 -10.280 1.00 89.25 275 LEU A N 1
ATOM 2179 C CA . LEU A 1 275 ? 10.118 -3.136 -9.824 1.00 89.25 275 LEU A CA 1
ATOM 2180 C C . LEU A 1 275 ? 10.715 -4.042 -10.912 1.00 89.25 275 LEU A C 1
ATOM 2182 O O . LEU A 1 275 ? 11.321 -5.064 -10.597 1.00 89.25 275 LEU A O 1
ATOM 2186 N N . ARG A 1 276 ? 10.538 -3.682 -12.190 1.00 88.19 276 ARG A N 1
ATOM 2187 C CA . ARG A 1 276 ? 10.921 -4.514 -13.340 1.00 88.19 276 ARG A CA 1
ATOM 2188 C C . ARG A 1 276 ? 12.241 -4.093 -13.964 1.00 88.19 276 ARG A C 1
ATOM 2190 O O . ARG A 1 276 ? 13.057 -4.951 -14.315 1.00 88.19 276 ARG A O 1
ATOM 2197 N N . SER A 1 277 ? 12.419 -2.789 -14.138 1.00 86.50 277 SER A N 1
ATOM 2198 C CA . SER A 1 277 ? 13.573 -2.202 -14.798 1.00 86.50 277 SER A CA 1
ATOM 2199 C C . SER A 1 277 ? 13.905 -0.835 -14.216 1.00 86.50 277 SER A C 1
ATOM 2201 O O . SER A 1 277 ? 13.059 0.058 -14.121 1.00 86.50 277 SER A O 1
ATOM 2203 N N . ASP A 1 278 ? 15.183 -0.674 -13.898 1.00 82.19 278 ASP A N 1
ATOM 2204 C CA . ASP A 1 278 ? 15.762 0.588 -13.461 1.00 82.19 278 ASP A CA 1
ATOM 2205 C C . ASP A 1 278 ? 16.237 1.458 -14.652 1.00 82.19 278 ASP A C 1
ATOM 2207 O O . ASP A 1 278 ? 16.830 2.517 -14.441 1.00 82.19 278 ASP A O 1
ATOM 2211 N N . ASP A 1 279 ? 15.994 1.040 -15.907 1.00 86.56 279 ASP A N 1
ATOM 2212 C CA . ASP A 1 279 ? 16.373 1.800 -17.107 1.00 86.56 279 ASP A CA 1
ATOM 2213 C C . ASP A 1 279 ? 15.289 2.818 -17.503 1.00 86.56 279 ASP A C 1
ATOM 2215 O O . ASP A 1 279 ? 14.142 2.489 -17.818 1.00 86.56 279 ASP A O 1
ATOM 2219 N N . PHE A 1 280 ? 15.678 4.090 -17.556 1.00 91.44 280 PHE A N 1
ATOM 2220 C CA . PHE A 1 280 ? 14.834 5.183 -18.032 1.00 91.44 280 PHE A CA 1
ATOM 2221 C C . PHE A 1 280 ? 14.438 5.044 -19.510 1.00 91.44 280 PHE A C 1
ATOM 2223 O O . PHE A 1 280 ? 13.374 5.532 -19.903 1.00 91.44 280 PHE A O 1
ATOM 2230 N N . LYS A 1 281 ? 15.244 4.361 -20.335 1.00 91.19 281 LYS A N 1
ATOM 2231 C CA . LYS A 1 281 ? 14.919 4.080 -21.745 1.00 91.19 281 LYS A CA 1
ATOM 2232 C C . LYS A 1 281 ? 13.675 3.204 -21.877 1.00 91.19 281 LYS A C 1
ATOM 2234 O O . LYS A 1 281 ? 12.866 3.422 -22.782 1.00 91.19 281 LYS A O 1
ATOM 2239 N N . ASP A 1 282 ? 13.482 2.272 -20.946 1.00 90.56 282 ASP A N 1
ATOM 2240 C CA . ASP A 1 282 ? 12.326 1.378 -20.948 1.00 90.56 282 ASP A CA 1
ATOM 2241 C C . ASP A 1 282 ? 11.027 2.120 -20.652 1.00 90.56 282 ASP A C 1
ATOM 2243 O O . ASP A 1 282 ? 9.986 1.768 -21.208 1.00 90.56 282 ASP A O 1
ATOM 2247 N N . LEU A 1 283 ? 11.055 3.133 -19.782 1.00 92.56 283 LEU A N 1
ATOM 2248 C CA . LEU A 1 283 ? 9.894 3.997 -19.582 1.00 92.56 283 LEU A CA 1
ATOM 2249 C C . LEU A 1 283 ? 9.689 4.914 -20.790 1.00 92.56 283 LEU A C 1
ATOM 2251 O O . LEU A 1 283 ? 8.560 5.051 -21.257 1.00 92.56 283 LEU A O 1
ATOM 2255 N N . PHE A 1 284 ? 10.769 5.503 -21.312 1.00 93.00 284 PHE A N 1
ATOM 2256 C CA . PHE A 1 284 ? 10.727 6.399 -22.467 1.00 93.00 284 PHE A CA 1
ATOM 2257 C C . PHE A 1 284 ? 10.016 5.757 -23.668 1.00 93.00 284 PHE A C 1
ATOM 2259 O O . PHE A 1 284 ? 9.093 6.362 -24.206 1.00 93.00 284 PHE A O 1
ATOM 2266 N N . SER A 1 285 ? 10.353 4.516 -24.034 1.00 92.62 285 SER A N 1
ATOM 2267 C CA . SER A 1 285 ? 9.710 3.810 -25.161 1.00 92.62 285 SER A CA 1
ATOM 2268 C C . SER A 1 285 ? 8.193 3.627 -24.990 1.00 92.62 285 SER A C 1
ATOM 2270 O O . SER A 1 285 ? 7.451 3.509 -25.964 1.00 92.62 285 SER A O 1
ATOM 2272 N N . LYS A 1 286 ? 7.683 3.652 -23.752 1.00 91.44 286 LYS A N 1
ATOM 2273 C CA . LYS A 1 286 ? 6.242 3.556 -23.469 1.00 91.44 286 LYS A CA 1
ATOM 2274 C C . LYS A 1 286 ? 5.521 4.893 -23.657 1.00 91.44 286 LYS A C 1
ATOM 2276 O O . LYS A 1 286 ? 4.325 4.893 -23.952 1.00 91.44 286 LYS A O 1
ATOM 2281 N N . ILE A 1 287 ? 6.235 6.012 -23.535 1.00 91.56 287 ILE A N 1
ATOM 2282 C CA . ILE A 1 287 ? 5.692 7.380 -23.596 1.00 91.56 287 ILE A CA 1
ATOM 2283 C C . ILE A 1 287 ? 6.187 8.194 -24.800 1.00 91.56 287 ILE A C 1
ATOM 2285 O O . ILE A 1 287 ? 5.812 9.350 -24.935 1.00 91.56 287 ILE A O 1
ATOM 2289 N N . GLU A 1 288 ? 6.975 7.607 -25.703 1.00 91.62 288 GLU A N 1
ATOM 2290 C CA . GLU A 1 288 ? 7.591 8.305 -26.849 1.00 91.62 288 GLU A CA 1
ATOM 2291 C C . GLU A 1 288 ? 6.596 8.911 -27.855 1.00 91.62 288 GLU A C 1
ATOM 2293 O O . GLU A 1 288 ? 6.977 9.718 -28.694 1.00 91.62 288 GLU A O 1
ATOM 2298 N N . HIS A 1 289 ? 5.324 8.520 -27.764 1.00 87.69 289 HIS A N 1
ATOM 2299 C CA . HIS A 1 289 ? 4.223 9.057 -28.560 1.00 87.69 289 HIS A CA 1
ATOM 2300 C C . HIS A 1 289 ? 3.709 10.418 -28.058 1.00 87.69 289 HIS A C 1
ATOM 2302 O O . HIS A 1 289 ? 2.877 11.028 -28.726 1.00 87.69 289 HIS A O 1
ATOM 2308 N N . LEU A 1 290 ? 4.144 10.862 -26.875 1.00 87.69 290 LEU A N 1
ATOM 2309 C CA . LEU A 1 290 ? 3.814 12.172 -26.314 1.00 87.69 290 LEU A CA 1
ATOM 2310 C C . LEU A 1 290 ? 4.744 13.259 -26.881 1.00 87.69 290 LEU A C 1
ATOM 2312 O O . LEU A 1 290 ? 5.779 12.963 -27.477 1.00 87.69 290 LEU A O 1
ATOM 2316 N N . ASP A 1 291 ? 4.395 14.529 -26.681 1.00 91.06 291 ASP A N 1
ATOM 2317 C CA . ASP A 1 291 ? 5.284 15.637 -27.032 1.00 91.06 291 ASP A CA 1
ATOM 2318 C C . ASP A 1 291 ? 6.537 15.677 -26.133 1.00 91.06 291 ASP A C 1
ATOM 2320 O O . ASP A 1 291 ? 6.557 15.144 -25.022 1.00 91.06 291 ASP A O 1
ATOM 2324 N N . GLU A 1 292 ? 7.607 16.325 -26.607 1.00 86.69 292 GLU A N 1
ATOM 2325 C CA . GLU A 1 292 ? 8.905 16.321 -25.917 1.00 86.69 292 GLU A CA 1
ATOM 2326 C C . GLU A 1 292 ? 8.825 16.878 -24.486 1.00 86.69 292 GLU A C 1
ATOM 2328 O O . GLU A 1 292 ? 9.484 16.354 -23.584 1.00 86.69 292 GLU A O 1
ATOM 2333 N N . GLN A 1 293 ? 8.013 17.914 -24.256 1.00 85.81 293 GLN A N 1
ATOM 2334 C CA . GLN A 1 293 ? 7.888 18.526 -22.936 1.00 85.81 293 GLN A CA 1
ATOM 2335 C C . GLN A 1 293 ? 7.173 17.578 -21.969 1.00 85.81 293 GLN A C 1
ATOM 2337 O O . GLN A 1 293 ? 7.671 17.353 -20.863 1.00 85.81 293 GLN A O 1
ATOM 2342 N N . ALA A 1 294 ? 6.071 16.959 -22.402 1.00 86.62 294 ALA A N 1
ATOM 2343 C CA . ALA A 1 294 ? 5.382 15.939 -21.622 1.00 86.62 294 ALA A CA 1
ATOM 2344 C C . ALA A 1 294 ? 6.301 14.751 -21.302 1.00 86.62 294 ALA A C 1
ATOM 2346 O O . ALA A 1 294 ? 6.341 14.302 -20.155 1.00 86.62 294 ALA A O 1
ATOM 2347 N N . ILE A 1 295 ? 7.096 14.275 -22.269 1.00 89.12 295 ILE A N 1
ATOM 2348 C CA . ILE A 1 295 ? 8.080 13.209 -22.031 1.00 89.12 295 ILE A CA 1
ATOM 2349 C C . ILE A 1 295 ? 9.083 13.632 -20.952 1.00 89.12 295 ILE A C 1
ATOM 2351 O O . ILE A 1 295 ? 9.322 12.871 -20.012 1.00 89.12 295 ILE A O 1
ATOM 2355 N N . ARG A 1 296 ? 9.679 14.828 -21.064 1.00 87.31 296 ARG A N 1
ATOM 2356 C CA . ARG A 1 296 ? 10.643 15.332 -20.071 1.00 87.31 296 ARG A CA 1
ATOM 2357 C C . ARG A 1 296 ? 10.025 15.396 -18.674 1.00 87.31 296 ARG A C 1
ATOM 2359 O O . ARG A 1 296 ? 10.665 14.953 -17.722 1.00 87.31 296 ARG A O 1
ATOM 2366 N N . ASP A 1 297 ? 8.793 15.887 -18.552 1.00 88.44 297 ASP A N 1
ATOM 2367 C CA . ASP A 1 297 ? 8.094 15.967 -17.267 1.00 88.44 297 ASP A CA 1
ATOM 2368 C C . ASP A 1 297 ? 7.770 14.575 -16.696 1.00 88.44 297 ASP A C 1
ATOM 2370 O O . ASP A 1 297 ? 7.963 14.348 -15.503 1.00 88.44 297 ASP A O 1
ATOM 2374 N N . HIS A 1 298 ? 7.368 13.614 -17.534 1.00 91.19 298 HIS A N 1
ATOM 2375 C CA . HIS A 1 298 ? 7.130 12.229 -17.118 1.00 91.19 298 HIS A CA 1
ATOM 2376 C C . HIS A 1 298 ? 8.399 11.527 -16.622 1.00 91.19 298 HIS A C 1
ATOM 2378 O O . HIS A 1 298 ? 8.373 10.853 -15.594 1.00 91.19 298 HIS A O 1
ATOM 2384 N N . ILE A 1 299 ? 9.516 11.682 -17.333 1.00 93.12 299 ILE A N 1
ATOM 2385 C CA . ILE A 1 299 ? 10.792 11.093 -16.922 1.00 93.12 299 ILE A CA 1
ATOM 2386 C C . ILE A 1 299 ? 11.292 11.739 -15.622 1.00 93.12 299 ILE A C 1
ATOM 2388 O O . ILE A 1 299 ? 11.774 11.029 -14.739 1.00 93.12 299 ILE A O 1
ATOM 2392 N N . LEU A 1 300 ? 11.150 13.061 -15.480 1.00 92.25 300 LEU A N 1
ATOM 2393 C CA . LEU A 1 300 ? 11.498 13.764 -14.245 1.00 92.25 300 LEU A CA 1
ATOM 2394 C C . LEU A 1 300 ? 10.631 13.292 -13.069 1.00 92.25 300 LEU A C 1
ATOM 2396 O O . LEU A 1 300 ? 11.161 13.026 -11.993 1.00 92.25 300 LEU A O 1
ATOM 2400 N N . ASP A 1 301 ? 9.321 13.140 -13.282 1.00 92.81 301 ASP A N 1
ATOM 2401 C CA . ASP A 1 301 ? 8.407 12.580 -12.284 1.00 92.81 301 ASP A CA 1
ATOM 2402 C C . ASP A 1 301 ? 8.795 11.164 -11.880 1.00 92.81 301 ASP A C 1
ATOM 2404 O O . ASP A 1 301 ? 8.738 10.825 -10.703 1.00 92.81 301 ASP A O 1
ATOM 2408 N N . TYR A 1 302 ? 9.181 10.333 -12.847 1.00 95.19 302 TYR A N 1
ATOM 2409 C CA . TYR A 1 302 ? 9.620 8.975 -12.571 1.00 95.19 302 TYR A CA 1
ATOM 2410 C C . TYR A 1 302 ? 10.912 8.958 -11.748 1.00 95.19 302 TYR A C 1
ATOM 2412 O O . TYR A 1 302 ? 10.979 8.243 -10.752 1.00 95.19 302 TYR A O 1
ATOM 2420 N N . ALA A 1 303 ? 11.901 9.785 -12.105 1.00 95.81 303 ALA A N 1
ATOM 2421 C CA . ALA A 1 303 ? 13.145 9.923 -11.346 1.00 95.81 303 ALA A CA 1
ATOM 2422 C C . ALA A 1 303 ? 12.880 10.382 -9.901 1.00 95.81 303 ALA A C 1
ATOM 2424 O O . ALA A 1 303 ? 13.411 9.804 -8.953 1.00 95.81 303 ALA A O 1
ATOM 2425 N N . ALA A 1 304 ? 12.016 11.386 -9.724 1.00 95.12 304 ALA A N 1
ATOM 2426 C CA . ALA A 1 304 ? 11.622 11.875 -8.408 1.00 95.12 304 ALA A CA 1
ATOM 2427 C C . ALA A 1 304 ? 10.869 10.794 -7.614 1.00 95.12 304 ALA A C 1
ATOM 2429 O O . ALA A 1 304 ? 11.164 10.569 -6.441 1.00 95.12 304 ALA A O 1
ATOM 2430 N N . TYR A 1 305 ? 9.963 10.066 -8.274 1.00 94.19 305 TYR A N 1
ATOM 2431 C CA . TYR A 1 305 ? 9.201 8.974 -7.677 1.00 94.19 305 TYR A CA 1
ATOM 2432 C C . TYR A 1 305 ? 10.107 7.861 -7.143 1.00 94.19 305 TYR A C 1
ATOM 2434 O O . TYR A 1 305 ? 9.963 7.482 -5.986 1.00 94.19 305 TYR A O 1
ATOM 2442 N N . ILE A 1 306 ? 11.056 7.354 -7.939 1.00 94.00 306 ILE A N 1
ATOM 2443 C CA . ILE A 1 306 ? 11.944 6.272 -7.482 1.00 94.00 306 ILE A CA 1
ATOM 2444 C C . ILE A 1 306 ? 12.911 6.739 -6.388 1.00 94.00 306 ILE A C 1
ATOM 2446 O O . ILE A 1 306 ? 13.287 5.943 -5.533 1.00 94.00 306 ILE A O 1
ATOM 2450 N N . ARG A 1 307 ? 13.301 8.020 -6.377 1.00 94.31 307 ARG A N 1
ATOM 2451 C CA . ARG A 1 307 ? 14.207 8.587 -5.367 1.00 94.31 307 ARG A CA 1
ATOM 2452 C C . ARG A 1 307 ? 13.519 8.832 -4.024 1.00 94.31 307 ARG A C 1
ATOM 2454 O O . ARG A 1 307 ? 14.118 8.567 -2.981 1.00 94.31 307 ARG A O 1
ATOM 2461 N N . PHE A 1 308 ? 12.292 9.349 -4.051 1.00 93.81 308 PHE A N 1
ATOM 2462 C CA . PHE A 1 308 ? 11.535 9.808 -2.879 1.00 93.81 308 PHE A CA 1
ATOM 2463 C C . PHE A 1 308 ? 10.227 9.026 -2.694 1.00 93.81 308 PHE A C 1
ATOM 2465 O O . PHE A 1 308 ? 9.207 9.579 -2.270 1.00 93.81 308 PHE A O 1
ATOM 2472 N N . ASN A 1 309 ? 10.238 7.737 -3.039 1.00 89.44 309 ASN A N 1
ATOM 2473 C CA . ASN A 1 309 ? 9.079 6.864 -2.894 1.00 89.44 309 ASN A CA 1
ATOM 2474 C C . ASN A 1 309 ? 8.630 6.810 -1.422 1.00 89.44 309 ASN A C 1
ATOM 2476 O O . ASN A 1 309 ? 9.453 6.802 -0.506 1.00 89.44 309 ASN A O 1
ATOM 2480 N N . PHE A 1 310 ? 7.318 6.750 -1.189 1.00 88.25 310 PHE A N 1
ATOM 2481 C CA . PHE A 1 310 ? 6.779 6.612 0.167 1.00 88.25 310 PHE A CA 1
ATOM 2482 C C . PHE A 1 310 ? 7.004 5.206 0.739 1.00 88.25 310 PHE A C 1
ATOM 2484 O O . PHE A 1 310 ? 7.086 5.029 1.957 1.00 88.25 310 PHE A O 1
ATOM 2491 N N . ILE A 1 311 ? 7.159 4.221 -0.147 1.00 88.88 311 ILE A N 1
ATOM 2492 C CA . ILE A 1 311 ? 7.531 2.853 0.192 1.00 88.88 311 ILE A CA 1
ATOM 2493 C C . ILE A 1 311 ? 9.046 2.807 0.361 1.00 88.88 311 ILE A C 1
ATOM 2495 O O . ILE A 1 311 ? 9.798 2.834 -0.614 1.00 88.88 311 ILE A O 1
ATOM 2499 N N . GLU A 1 312 ? 9.500 2.767 1.615 1.00 89.38 312 GLU A N 1
ATOM 2500 C CA . GLU A 1 312 ? 10.903 3.031 1.949 1.00 89.38 312 GLU A CA 1
ATOM 2501 C C . GLU A 1 312 ? 11.885 2.111 1.226 1.00 89.38 312 GLU A C 1
ATOM 2503 O O . GLU A 1 312 ? 12.935 2.551 0.765 1.00 89.38 312 GLU A O 1
ATOM 2508 N N . HIS A 1 313 ? 11.537 0.832 1.158 1.00 87.88 313 HIS A N 1
ATOM 2509 C CA . HIS A 1 313 ? 12.384 -0.226 0.628 1.00 87.88 313 HIS A CA 1
ATOM 2510 C C . HIS A 1 313 ? 12.408 -0.276 -0.908 1.00 87.88 313 HIS A C 1
ATOM 2512 O O . HIS A 1 313 ? 13.301 -0.884 -1.504 1.00 87.88 313 HIS A O 1
ATOM 2518 N N . GLU A 1 314 ? 11.444 0.381 -1.555 1.00 90.19 314 GLU A N 1
ATOM 2519 C CA . GLU A 1 314 ? 11.414 0.564 -3.006 1.00 90.19 314 GLU A CA 1
ATOM 2520 C C . GLU A 1 314 ? 12.176 1.825 -3.442 1.00 90.19 314 GLU A C 1
ATOM 2522 O O . GLU A 1 314 ? 12.572 1.918 -4.605 1.00 90.19 314 GLU A O 1
ATOM 2527 N N . ALA A 1 315 ? 12.402 2.782 -2.532 1.00 91.50 315 ALA A N 1
ATOM 2528 C CA . ALA A 1 315 ? 13.151 3.997 -2.825 1.00 91.50 315 ALA A CA 1
ATOM 2529 C C . ALA A 1 315 ? 14.631 3.692 -3.109 1.00 91.50 315 ALA A C 1
ATOM 2531 O O . ALA A 1 315 ? 15.269 2.901 -2.412 1.00 91.50 315 ALA A O 1
ATOM 2532 N N . LYS A 1 316 ? 15.179 4.366 -4.121 1.00 92.06 316 LYS A N 1
ATOM 2533 C CA . LYS A 1 316 ? 16.573 4.250 -4.557 1.00 92.06 316 LYS A CA 1
ATOM 2534 C C . LYS A 1 316 ? 17.410 5.403 -4.011 1.00 92.06 316 LYS A C 1
ATOM 2536 O O . LYS A 1 316 ? 16.913 6.516 -3.821 1.00 92.06 316 LYS A O 1
ATOM 2541 N N . SER A 1 317 ? 18.698 5.168 -3.796 1.00 91.38 317 SER A N 1
ATOM 2542 C CA . SER A 1 317 ? 19.644 6.201 -3.365 1.00 91.38 317 SER A CA 1
ATOM 2543 C C . SER A 1 317 ? 19.859 7.305 -4.406 1.00 91.38 317 SER A C 1
ATOM 2545 O O . SER A 1 317 ? 19.731 7.107 -5.616 1.00 91.38 317 SER A O 1
ATOM 2547 N N . SER A 1 318 ? 20.255 8.484 -3.919 1.00 92.56 318 SER A N 1
ATOM 2548 C CA . SER A 1 318 ? 20.603 9.639 -4.757 1.00 92.56 318 SER A CA 1
ATOM 2549 C C . SER A 1 318 ? 21.684 9.306 -5.784 1.00 92.56 318 SER A C 1
ATOM 2551 O O . SER A 1 318 ? 21.514 9.572 -6.971 1.00 92.56 318 SER A O 1
ATOM 2553 N N . SER A 1 319 ? 22.766 8.648 -5.351 1.00 89.44 319 SER A N 1
ATOM 2554 C CA . SER A 1 319 ? 23.884 8.267 -6.221 1.00 89.44 319 SER A CA 1
ATOM 2555 C C . SER A 1 319 ? 23.447 7.380 -7.385 1.00 89.44 319 SER A C 1
ATOM 2557 O O . SER A 1 319 ? 23.959 7.538 -8.493 1.00 89.44 319 SER A O 1
ATOM 2559 N N . PHE A 1 320 ? 22.487 6.482 -7.157 1.00 91.12 320 PHE A N 1
ATOM 2560 C CA . PHE A 1 320 ? 21.922 5.638 -8.200 1.00 91.12 320 PHE A CA 1
ATOM 2561 C C . PHE A 1 320 ? 21.054 6.448 -9.172 1.00 91.12 320 PHE A C 1
ATOM 2563 O O . PHE A 1 320 ? 21.328 6.480 -10.375 1.00 91.12 320 PHE A O 1
ATOM 2570 N N . VAL A 1 321 ? 20.036 7.148 -8.657 1.00 93.69 321 VAL A N 1
ATOM 2571 C CA . VAL A 1 321 ? 19.042 7.846 -9.490 1.00 93.69 321 VAL A CA 1
ATOM 2572 C C . VAL A 1 321 ? 19.675 8.973 -10.299 1.00 93.69 321 VAL A C 1
ATOM 2574 O O . VAL A 1 321 ? 19.461 9.043 -11.508 1.00 93.69 321 VAL A O 1
ATOM 2577 N N . VAL A 1 322 ? 20.488 9.822 -9.662 1.00 92.81 322 VAL A N 1
ATOM 2578 C CA . VAL A 1 322 ? 21.164 10.954 -10.316 1.00 92.81 322 VAL A CA 1
ATOM 2579 C C . VAL A 1 322 ? 22.065 10.463 -11.446 1.00 92.81 322 VAL A C 1
ATOM 2581 O O . VAL A 1 322 ? 22.017 11.005 -12.549 1.00 92.81 322 VAL A O 1
ATOM 2584 N N . SER A 1 323 ? 22.839 9.399 -11.211 1.00 90.38 323 SER A N 1
ATOM 2585 C CA . SER A 1 323 ? 23.742 8.830 -12.218 1.00 90.38 323 SER A CA 1
ATOM 2586 C C . SER A 1 323 ? 22.986 8.287 -13.436 1.00 90.38 323 SER A C 1
ATOM 2588 O O . SER A 1 323 ? 23.284 8.659 -14.579 1.00 90.38 323 SER A O 1
ATOM 2590 N N . LYS A 1 324 ? 21.961 7.452 -13.212 1.00 91.50 324 LYS A N 1
ATOM 2591 C CA . LYS A 1 324 ? 21.153 6.871 -14.298 1.00 91.50 324 LYS A CA 1
ATOM 2592 C C . LYS A 1 324 ? 20.382 7.951 -15.058 1.00 91.50 324 LYS A C 1
ATOM 2594 O O . LYS A 1 324 ? 20.366 7.941 -16.290 1.00 91.50 324 LYS A O 1
ATOM 2599 N N . PHE A 1 325 ? 19.800 8.920 -14.351 1.00 93.00 325 PHE A N 1
ATOM 2600 C CA . PHE A 1 325 ? 19.034 9.994 -14.975 1.00 93.00 325 PHE A CA 1
ATOM 2601 C C . PHE A 1 325 ? 19.925 10.940 -15.791 1.00 93.00 325 PHE A C 1
ATOM 2603 O O . PHE A 1 325 ? 19.607 11.239 -16.943 1.00 93.00 325 PHE A O 1
ATOM 2610 N N . ARG A 1 326 ? 21.091 11.335 -15.263 1.00 90.94 326 ARG A N 1
ATOM 2611 C CA . ARG A 1 326 ? 22.106 12.107 -16.002 1.00 90.94 326 ARG A CA 1
ATOM 2612 C C . ARG A 1 326 ? 22.526 11.390 -17.283 1.00 90.94 326 ARG A C 1
ATOM 2614 O O . ARG A 1 326 ? 22.525 11.998 -18.354 1.00 90.94 326 ARG A O 1
ATOM 2621 N N . SER A 1 327 ? 22.839 10.099 -17.178 1.00 90.19 327 SER A N 1
ATOM 2622 C CA . SER A 1 327 ? 23.235 9.264 -18.320 1.00 90.19 327 SER A CA 1
ATOM 2623 C C . SER A 1 327 ? 22.135 9.207 -19.383 1.00 90.19 327 SER A C 1
ATOM 2625 O O . SER A 1 327 ? 22.408 9.333 -20.577 1.00 90.19 327 SER A O 1
ATOM 2627 N N . PHE A 1 328 ? 20.873 9.095 -18.958 1.00 92.31 328 PHE A N 1
ATOM 2628 C CA . PHE A 1 328 ? 19.723 9.145 -19.856 1.00 92.31 328 PHE A CA 1
ATOM 2629 C C . PHE A 1 328 ? 19.604 10.497 -20.577 1.00 92.31 328 PHE A C 1
ATOM 2631 O O . PHE A 1 328 ? 19.435 10.515 -21.797 1.00 92.31 328 PHE A O 1
ATOM 2638 N N . LEU A 1 329 ? 19.738 11.623 -19.864 1.00 91.06 329 LEU A N 1
ATOM 2639 C CA . LEU A 1 329 ? 19.663 12.961 -20.465 1.00 91.06 329 LEU A CA 1
ATOM 2640 C C . LEU A 1 329 ? 20.783 13.201 -21.489 1.00 91.06 329 LEU A C 1
ATOM 2642 O O . LEU A 1 329 ? 20.522 13.715 -22.581 1.00 91.06 329 LEU A O 1
ATOM 2646 N N . GLN A 1 330 ? 22.011 12.774 -21.177 1.00 90.44 330 GLN A N 1
ATOM 2647 C CA . GLN A 1 330 ? 23.147 12.845 -22.105 1.00 90.44 330 GLN A CA 1
ATOM 2648 C C . GLN A 1 330 ? 22.892 12.005 -23.357 1.00 90.44 330 GLN A C 1
ATOM 2650 O O . GLN A 1 330 ? 23.053 12.490 -24.475 1.00 90.44 330 GLN A O 1
ATOM 2655 N N . TYR A 1 331 ? 22.448 10.760 -23.180 1.00 90.31 331 TYR A N 1
ATOM 2656 C CA . TYR A 1 331 ? 22.192 9.844 -24.286 1.00 90.31 331 TYR A CA 1
ATOM 2657 C C . TYR A 1 331 ? 21.044 10.321 -25.188 1.00 90.31 331 TYR A C 1
ATOM 2659 O O . TYR A 1 331 ? 21.185 10.360 -26.410 1.00 90.31 331 TYR A O 1
ATOM 2667 N N . ARG A 1 332 ? 19.897 10.687 -24.600 1.00 88.19 332 ARG A N 1
ATOM 2668 C CA . ARG A 1 332 ? 18.660 10.940 -25.352 1.00 88.19 332 ARG A CA 1
ATOM 2669 C C . ARG A 1 332 ? 18.563 12.353 -25.910 1.00 88.19 332 ARG A C 1
ATOM 2671 O O . ARG A 1 332 ? 18.105 12.515 -27.045 1.00 88.19 332 ARG A O 1
ATOM 2678 N N . TYR A 1 333 ? 18.936 13.350 -25.113 1.00 87.00 333 TYR A N 1
ATOM 2679 C CA . TYR A 1 333 ? 18.778 14.765 -25.462 1.00 87.00 333 TYR A CA 1
ATOM 2680 C C . TYR A 1 333 ? 20.090 15.418 -25.891 1.00 87.00 333 TYR A C 1
ATOM 2682 O O . TYR A 1 333 ? 20.073 16.556 -26.354 1.00 87.00 333 TYR A O 1
ATOM 2690 N N . LYS A 1 3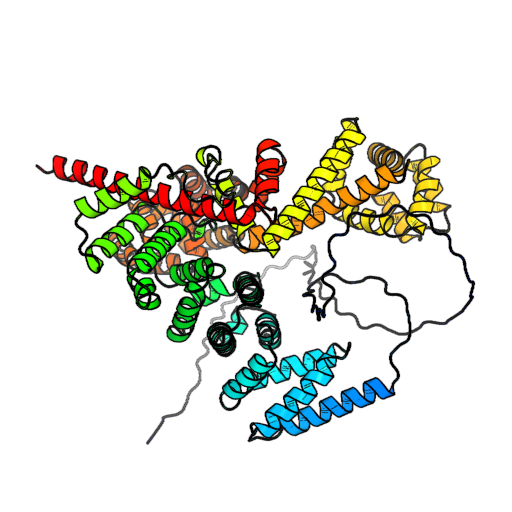34 ? 21.225 14.707 -25.780 1.00 88.69 334 LYS A N 1
ATOM 2691 C CA . LYS A 1 334 ? 22.564 15.276 -26.007 1.00 88.69 334 LYS A CA 1
ATOM 2692 C C . LYS A 1 334 ? 22.787 16.527 -25.148 1.00 88.69 334 LYS A C 1
ATOM 2694 O O . LYS A 1 334 ? 23.476 17.466 -25.554 1.00 88.69 334 LYS A O 1
ATOM 2699 N N . ASP A 1 335 ? 22.163 16.553 -23.970 1.00 87.06 335 ASP A N 1
ATOM 2700 C CA . ASP A 1 335 ? 22.281 17.665 -23.040 1.00 87.06 335 ASP A CA 1
ATOM 2701 C C . ASP A 1 335 ? 23.682 17.613 -22.422 1.00 87.06 335 ASP A C 1
ATOM 2703 O O . ASP A 1 335 ? 24.009 16.672 -21.692 1.00 87.06 335 ASP A O 1
ATOM 2707 N N . SER A 1 336 ? 24.512 18.618 -22.728 1.00 87.19 336 SER A N 1
ATOM 2708 C CA . SER A 1 336 ? 25.816 18.786 -22.080 1.00 87.19 336 SER A CA 1
ATOM 2709 C C . SER A 1 336 ? 25.638 18.994 -20.577 1.00 87.19 336 SER A C 1
ATOM 2711 O O . SER A 1 336 ? 24.559 19.375 -20.114 1.00 87.19 336 SER A O 1
ATOM 2713 N N . GLU A 1 337 ? 26.701 18.780 -19.807 1.00 85.25 337 GLU A N 1
ATOM 2714 C CA . GLU A 1 337 ? 26.679 19.017 -18.364 1.00 85.25 337 GLU A CA 1
ATOM 2715 C C . GLU A 1 337 ? 26.214 20.444 -18.023 1.00 85.25 337 GLU A C 1
ATOM 2717 O O . GLU A 1 337 ? 25.373 20.633 -17.146 1.00 85.25 337 GLU A O 1
ATOM 2722 N N . GLU A 1 338 ? 26.654 21.447 -18.786 1.00 86.56 338 GLU A N 1
ATOM 2723 C CA . GLU A 1 338 ? 26.239 22.842 -18.625 1.00 86.56 338 GLU A CA 1
ATOM 2724 C C . GLU A 1 338 ? 24.748 23.037 -18.904 1.00 86.56 338 GLU A C 1
ATOM 2726 O O . GLU A 1 338 ? 24.081 23.753 -18.156 1.00 86.56 338 GLU A O 1
ATOM 2731 N N . LYS A 1 339 ? 24.204 22.402 -19.952 1.00 87.31 339 LYS A N 1
ATOM 2732 C CA . LYS A 1 339 ? 22.768 22.478 -20.267 1.00 87.31 339 LYS A CA 1
ATOM 2733 C C . LYS A 1 339 ? 21.927 21.848 -19.163 1.00 87.31 339 LYS A C 1
ATOM 2735 O O . LYS A 1 339 ? 20.926 22.436 -18.755 1.00 87.31 339 LYS A O 1
ATOM 2740 N N . GLN A 1 340 ? 22.350 20.695 -18.647 1.00 86.00 340 GLN A N 1
ATOM 2741 C CA . GLN A 1 340 ? 21.670 20.037 -17.532 1.00 86.00 340 GLN A CA 1
ATOM 2742 C C . GLN A 1 340 ? 21.732 20.898 -16.272 1.00 86.00 340 GLN A C 1
ATOM 2744 O O . GLN A 1 340 ? 20.701 21.144 -15.648 1.00 86.00 340 GLN A O 1
ATOM 2749 N N . LYS A 1 341 ? 22.908 21.441 -15.941 1.00 85.62 341 LYS A N 1
ATOM 2750 C CA . LYS A 1 341 ? 23.070 22.355 -14.809 1.00 85.62 341 LYS A CA 1
ATOM 2751 C C . LYS A 1 341 ? 22.153 23.570 -14.937 1.00 85.62 341 LYS A C 1
ATOM 2753 O O . LYS A 1 341 ? 21.407 23.871 -14.013 1.00 85.62 341 LYS A O 1
ATOM 2758 N N . GLN A 1 342 ? 22.130 24.229 -16.096 1.00 85.31 342 GLN A N 1
ATOM 2759 C CA . GLN A 1 342 ? 21.229 25.359 -16.339 1.00 85.31 342 GLN A CA 1
ATOM 2760 C C . GLN A 1 342 ? 19.752 24.971 -16.194 1.00 85.31 342 GLN A C 1
ATOM 2762 O O . GLN A 1 342 ? 18.976 25.745 -15.633 1.00 85.31 342 GLN A O 1
ATOM 2767 N N . PHE A 1 343 ? 19.355 23.791 -16.679 1.00 84.94 343 PHE A N 1
ATOM 2768 C CA . PHE A 1 343 ? 17.989 23.289 -16.541 1.00 84.94 343 PHE A CA 1
ATOM 2769 C C . PHE A 1 343 ? 17.589 23.118 -15.066 1.00 84.94 343 PHE A C 1
ATOM 2771 O O . PHE A 1 343 ? 16.565 23.666 -14.650 1.00 84.94 343 PHE A O 1
ATOM 2778 N N . PHE A 1 344 ? 18.406 22.433 -14.260 1.00 85.75 344 PHE A N 1
ATOM 2779 C CA . PHE A 1 344 ? 18.094 22.181 -12.848 1.00 85.75 344 PHE A CA 1
ATOM 2780 C C . PHE A 1 344 ? 18.226 23.433 -11.971 1.00 85.75 344 PHE A C 1
ATOM 2782 O O . PHE A 1 344 ? 17.351 23.672 -11.139 1.00 85.75 344 PHE A O 1
ATOM 2789 N N . SER A 1 345 ? 19.199 24.315 -12.226 1.00 83.12 345 SER A N 1
ATOM 2790 C CA . SER A 1 345 ? 19.291 25.598 -11.514 1.00 83.12 345 SER A CA 1
ATOM 2791 C C . SER A 1 345 ? 18.102 26.520 -11.823 1.00 83.12 345 SER A C 1
ATOM 2793 O O . SER A 1 345 ? 17.657 27.268 -10.955 1.00 83.12 345 SER A O 1
ATOM 2795 N N . ARG A 1 346 ? 17.533 26.480 -13.041 1.00 80.38 346 ARG A N 1
ATOM 2796 C CA . ARG A 1 346 ? 16.283 27.206 -13.354 1.00 80.38 346 ARG A CA 1
ATOM 2797 C C . ARG A 1 346 ? 15.079 26.626 -12.616 1.00 80.38 346 ARG A C 1
ATOM 2799 O O . ARG A 1 346 ? 14.196 27.388 -12.241 1.00 80.38 346 ARG A O 1
ATOM 2806 N N . LYS A 1 347 ? 15.028 25.304 -12.424 1.00 75.62 347 LYS A N 1
ATOM 2807 C CA . LYS A 1 347 ? 13.950 24.636 -11.679 1.00 75.62 347 LYS A CA 1
ATOM 2808 C C . LYS A 1 347 ? 13.988 24.986 -10.189 1.00 75.62 347 LYS A C 1
ATOM 2810 O O . LYS A 1 347 ? 12.932 25.289 -9.658 1.00 75.62 347 LYS A O 1
ATOM 2815 N N . GLN A 1 348 ? 15.167 25.065 -9.566 1.00 68.69 348 GLN A N 1
ATOM 2816 C CA . GLN A 1 348 ? 15.303 25.567 -8.187 1.00 68.69 348 GLN A CA 1
ATOM 2817 C C . GLN A 1 348 ? 14.892 27.040 -8.053 1.00 68.69 348 GLN A C 1
ATOM 2819 O O . GLN A 1 348 ? 14.260 27.432 -7.081 1.00 68.69 348 GLN A O 1
ATOM 2824 N N . LYS A 1 349 ? 15.236 27.870 -9.049 1.00 64.62 349 LYS A N 1
ATOM 2825 C CA . LYS A 1 349 ? 14.938 29.312 -9.051 1.00 64.62 349 LYS A CA 1
ATOM 2826 C C . LYS A 1 349 ? 13.494 29.662 -9.399 1.00 64.62 349 LYS A C 1
ATOM 2828 O O . LYS A 1 349 ? 13.163 30.847 -9.381 1.00 64.62 349 LYS A O 1
ATOM 2833 N N . ARG A 1 350 ? 12.635 28.692 -9.739 1.00 56.00 350 ARG A N 1
ATOM 2834 C CA . ARG A 1 350 ? 11.196 28.949 -9.877 1.00 56.00 350 ARG A CA 1
ATOM 2835 C C . ARG A 1 350 ? 10.601 29.209 -8.491 1.00 56.00 350 ARG A C 1
ATOM 2837 O O . ARG A 1 350 ? 9.934 28.362 -7.920 1.00 56.00 350 ARG A O 1
ATOM 2844 N N . VAL A 1 351 ? 10.796 30.429 -8.001 1.00 47.44 351 VAL A N 1
ATOM 2845 C CA . VAL A 1 351 ? 9.783 31.114 -7.201 1.00 47.44 351 VAL A CA 1
ATOM 2846 C C . VAL A 1 351 ? 8.573 31.227 -8.124 1.00 47.44 351 VAL A C 1
ATOM 2848 O O . VAL A 1 351 ? 8.685 31.772 -9.226 1.00 47.44 351 VAL A O 1
ATOM 2851 N N . TYR A 1 352 ? 7.467 30.593 -7.748 1.00 44.84 352 TYR A N 1
ATOM 2852 C CA . TYR A 1 352 ? 6.263 30.529 -8.567 1.00 44.84 352 TYR A CA 1
ATOM 2853 C C . TYR A 1 352 ? 5.861 31.931 -9.052 1.00 44.84 352 TYR A C 1
ATOM 2855 O O . TYR A 1 352 ? 5.660 32.819 -8.222 1.00 44.84 352 TYR A O 1
ATOM 2863 N N . PRO A 1 353 ? 5.730 32.169 -10.373 1.00 36.97 353 PRO A N 1
ATOM 2864 C CA . PRO A 1 353 ? 5.080 33.378 -10.838 1.00 36.97 353 PRO A CA 1
ATOM 2865 C C . PRO A 1 353 ? 3.616 33.308 -10.395 1.00 36.97 353 PRO A C 1
ATOM 2867 O O . PRO A 1 353 ? 2.899 32.359 -10.715 1.00 36.97 353 PRO A O 1
ATOM 2870 N N . THR A 1 354 ? 3.201 34.319 -9.642 1.00 36.72 354 THR A N 1
ATOM 2871 C CA . THR A 1 354 ? 1.861 34.614 -9.118 1.00 36.72 354 THR A CA 1
ATOM 2872 C C . THR A 1 354 ? 0.823 34.824 -10.236 1.00 36.72 354 THR A C 1
ATOM 2874 O O . THR A 1 354 ? 0.234 35.893 -10.358 1.00 36.72 354 THR A O 1
ATOM 2877 N N . GLY A 1 355 ? 0.609 33.822 -11.098 1.00 33.44 355 GLY A N 1
ATOM 2878 C CA . GLY A 1 355 ? -0.153 33.990 -12.343 1.00 33.44 355 GLY A CA 1
ATOM 2879 C C . GLY A 1 355 ? -1.124 32.875 -12.735 1.00 33.44 355 GLY A C 1
ATOM 2880 O O . GLY A 1 355 ? -1.892 33.081 -13.669 1.00 33.44 355 GLY A O 1
ATOM 2881 N N . PHE A 1 356 ? -1.160 31.730 -12.047 1.00 34.66 356 PHE A N 1
ATOM 2882 C CA . PHE A 1 356 ? -2.232 30.745 -12.247 1.00 34.66 356 PHE A CA 1
ATOM 2883 C C . PHE A 1 356 ? -3.228 30.831 -11.091 1.00 34.66 356 PHE A C 1
ATOM 2885 O O . PHE A 1 356 ? -3.049 30.237 -10.033 1.00 34.66 356 PHE A O 1
ATOM 2892 N N . ALA A 1 357 ? -4.269 31.633 -11.303 1.00 40.84 357 ALA A N 1
ATOM 2893 C CA . ALA A 1 357 ? -5.425 31.717 -10.428 1.00 40.84 357 ALA A CA 1
ATOM 2894 C C . ALA A 1 357 ? -6.218 30.403 -10.495 1.00 40.84 357 ALA A C 1
ATOM 2896 O O . ALA A 1 357 ? -6.900 30.146 -11.483 1.00 40.84 357 ALA A O 1
ATOM 2897 N N . LEU A 1 358 ? -6.100 29.575 -9.455 1.00 41.16 358 LEU A N 1
ATOM 2898 C CA . LEU A 1 358 ? -6.998 28.450 -9.173 1.00 41.16 358 LEU A CA 1
ATOM 2899 C C . LEU A 1 358 ? -6.846 28.017 -7.703 1.00 41.16 358 LEU A C 1
ATOM 2901 O O . LEU A 1 358 ? -6.460 26.889 -7.450 1.00 41.16 358 LEU A O 1
ATOM 2905 N N . ASP A 1 359 ? -7.047 28.920 -6.731 1.00 43.22 359 ASP A N 1
ATOM 2906 C CA . ASP A 1 359 ? -7.043 28.652 -5.265 1.00 43.22 359 ASP A CA 1
ATOM 2907 C C . ASP A 1 359 ? -5.843 27.851 -4.675 1.00 43.22 359 ASP A C 1
ATOM 2909 O O . ASP A 1 359 ? -5.763 27.599 -3.474 1.00 43.22 359 ASP A O 1
ATOM 2913 N N . SER A 1 360 ? -4.848 27.497 -5.494 1.00 45.22 360 SER A N 1
ATOM 2914 C CA . SER A 1 360 ? -3.742 26.588 -5.189 1.00 45.22 360 SER A CA 1
ATOM 2915 C C . SER A 1 360 ? -2.581 27.272 -4.475 1.00 45.22 360 SER A C 1
ATOM 2917 O O . SER A 1 360 ? -1.672 26.594 -4.000 1.00 45.22 360 SER A O 1
ATOM 2919 N N . ASN A 1 361 ? -2.617 28.604 -4.371 1.00 47.59 361 ASN A N 1
ATOM 2920 C CA . ASN A 1 361 ? -1.557 29.398 -3.750 1.00 47.59 361 ASN A CA 1
ATOM 2921 C C . ASN A 1 361 ? -1.395 29.120 -2.247 1.00 47.59 361 ASN A C 1
ATOM 2923 O O . ASN A 1 361 ? -0.299 29.294 -1.733 1.00 47.59 361 ASN A O 1
ATOM 2927 N N . ARG A 1 362 ? -2.428 28.632 -1.538 1.00 51.12 362 ARG A N 1
ATOM 2928 C CA . ARG A 1 362 ? -2.311 28.344 -0.092 1.00 51.12 362 ARG A CA 1
ATOM 2929 C C . ARG A 1 362 ? -1.428 27.133 0.236 1.00 51.12 362 ARG A C 1
ATOM 2931 O O . ARG A 1 362 ? -0.971 27.013 1.364 1.00 51.12 362 ARG A O 1
ATOM 2938 N N . TYR A 1 363 ? -1.191 26.227 -0.718 1.00 52.91 363 TYR A N 1
ATOM 2939 C CA . TYR A 1 363 ? -0.514 24.943 -0.456 1.00 52.91 363 TYR A CA 1
ATOM 2940 C C . TYR A 1 363 ? 0.875 24.823 -1.100 1.00 52.91 363 TYR A C 1
ATOM 2942 O O . TYR A 1 363 ? 1.632 23.904 -0.778 1.00 52.91 363 TYR A O 1
ATOM 2950 N N . THR A 1 364 ? 1.243 25.769 -1.969 1.00 54.00 364 THR A N 1
ATOM 2951 C CA . THR A 1 364 ? 2.634 25.982 -2.411 1.00 54.00 364 THR A CA 1
ATOM 2952 C C . THR A 1 364 ? 3.516 26.596 -1.316 1.00 54.00 364 THR A C 1
ATOM 2954 O O . THR A 1 364 ? 4.725 26.669 -1.488 1.00 54.00 364 THR A O 1
ATOM 2957 N N . GLU A 1 365 ? 2.923 27.012 -0.190 1.00 61.53 365 GLU A N 1
ATOM 2958 C CA . GLU A 1 365 ? 3.596 27.621 0.969 1.00 61.53 365 GLU A CA 1
ATOM 2959 C C . GLU A 1 365 ? 3.911 26.623 2.098 1.00 61.53 365 GLU A C 1
ATOM 2961 O O . GLU A 1 365 ? 4.463 27.014 3.126 1.00 61.53 365 GLU A O 1
ATOM 2966 N N . ILE A 1 366 ? 3.571 25.335 1.942 1.00 76.62 366 ILE A N 1
ATOM 2967 C CA . ILE A 1 366 ? 3.909 24.328 2.956 1.00 76.62 366 ILE A CA 1
ATOM 2968 C C . ILE A 1 366 ? 5.424 24.141 2.974 1.00 76.62 366 ILE A C 1
ATOM 2970 O O . ILE A 1 366 ? 6.018 23.612 2.032 1.00 76.62 366 ILE A O 1
ATOM 2974 N N . ASP A 1 367 ? 6.036 24.523 4.088 1.00 81.94 367 ASP A N 1
ATOM 2975 C CA . ASP A 1 367 ? 7.441 24.262 4.348 1.00 81.94 367 ASP A CA 1
ATOM 2976 C C . ASP A 1 367 ? 7.645 22.792 4.743 1.00 81.94 367 ASP A C 1
ATOM 2978 O O . ASP A 1 367 ? 7.654 22.411 5.916 1.00 81.94 367 ASP A O 1
ATOM 2982 N N . TRP A 1 368 ? 7.820 21.941 3.730 1.00 86.00 368 TRP A N 1
ATOM 2983 C CA . TRP A 1 368 ? 8.086 20.513 3.911 1.00 86.00 368 TRP A CA 1
ATOM 2984 C C . TRP A 1 368 ? 9.396 20.216 4.657 1.00 86.00 368 TRP A C 1
ATOM 2986 O O . TRP A 1 368 ? 9.619 19.061 5.017 1.00 86.00 368 TRP A O 1
ATOM 2996 N N . THR A 1 369 ? 10.261 21.210 4.900 1.00 83.38 369 THR A N 1
ATOM 2997 C CA . THR A 1 369 ? 11.492 21.020 5.686 1.00 83.38 369 THR A CA 1
ATOM 2998 C C . THR A 1 369 ? 11.224 20.883 7.186 1.00 83.38 369 THR A C 1
ATOM 3000 O O . THR A 1 369 ? 12.059 20.342 7.907 1.00 83.38 369 THR A O 1
ATOM 3003 N N . GLN A 1 370 ? 10.034 21.284 7.648 1.00 85.94 370 GLN A N 1
ATOM 3004 C CA . GLN A 1 370 ? 9.588 21.112 9.037 1.00 85.94 370 GLN A CA 1
ATOM 3005 C C . GLN A 1 370 ? 9.149 19.677 9.353 1.00 85.94 370 GLN A C 1
ATOM 3007 O O . GLN A 1 370 ? 8.903 19.344 10.512 1.00 85.94 370 GLN A O 1
ATOM 3012 N N . PHE A 1 371 ? 9.051 18.822 8.334 1.00 90.06 371 PHE A N 1
ATOM 3013 C CA . PHE A 1 371 ? 8.644 17.433 8.471 1.00 90.06 371 PHE A CA 1
ATOM 3014 C C . PHE A 1 371 ? 9.839 16.501 8.320 1.00 90.06 371 PHE A C 1
ATOM 3016 O O . PHE A 1 371 ? 10.687 16.656 7.440 1.00 90.06 371 PHE A O 1
ATOM 3023 N N . THR A 1 372 ? 9.865 15.465 9.150 1.00 92.69 372 THR A N 1
ATOM 3024 C CA . THR A 1 372 ? 10.764 14.328 8.953 1.00 92.69 372 THR A CA 1
ATOM 3025 C C . THR A 1 372 ? 10.421 13.596 7.653 1.00 92.69 372 THR A C 1
ATOM 3027 O O . THR A 1 372 ? 9.280 13.617 7.185 1.00 92.69 372 THR A O 1
ATOM 3030 N N . GLU A 1 373 ? 11.395 12.889 7.074 1.00 91.19 373 GLU A N 1
ATOM 3031 C CA . GLU A 1 373 ? 11.157 12.115 5.849 1.00 91.19 373 GLU A CA 1
ATOM 3032 C C . GLU A 1 373 ? 10.046 11.070 6.044 1.00 91.19 373 GLU A C 1
ATOM 3034 O O . GLU A 1 373 ? 9.223 10.875 5.154 1.00 91.19 373 GLU A O 1
ATOM 3039 N N . ASP A 1 374 ? 9.957 10.453 7.224 1.00 93.12 374 ASP A N 1
ATOM 3040 C CA . ASP A 1 374 ? 8.919 9.467 7.534 1.00 93.12 374 ASP A CA 1
ATOM 3041 C C . ASP A 1 374 ? 7.516 10.094 7.602 1.00 93.12 374 ASP A C 1
ATOM 3043 O O . ASP A 1 374 ? 6.552 9.507 7.105 1.00 93.12 374 ASP A O 1
ATOM 3047 N N . GLN A 1 375 ? 7.389 11.327 8.104 1.00 93.88 375 GLN A N 1
ATOM 3048 C CA . GLN A 1 375 ? 6.128 12.073 8.033 1.00 93.88 375 GLN A CA 1
ATOM 3049 C C . GLN A 1 375 ? 5.765 12.413 6.585 1.00 93.88 375 GLN A C 1
ATOM 3051 O O . GLN A 1 375 ? 4.627 12.199 6.174 1.00 93.88 375 GLN A O 1
ATOM 3056 N N . VAL A 1 376 ? 6.719 12.865 5.765 1.00 94.19 376 VAL A N 1
ATOM 3057 C CA . VAL A 1 376 ? 6.457 13.122 4.338 1.00 94.19 376 VAL A CA 1
ATOM 3058 C C . VAL A 1 376 ? 6.005 11.844 3.618 1.00 94.19 376 VAL A C 1
ATOM 3060 O O . VAL A 1 376 ? 5.068 11.885 2.812 1.00 94.19 376 VAL A O 1
ATOM 3063 N N . ARG A 1 377 ? 6.610 10.689 3.933 1.00 94.19 377 ARG A N 1
ATOM 3064 C CA . ARG A 1 377 ? 6.162 9.380 3.428 1.00 94.19 377 ARG A CA 1
ATOM 3065 C C . ARG A 1 377 ? 4.717 9.087 3.840 1.00 94.19 377 ARG A C 1
ATOM 3067 O O . ARG A 1 377 ? 3.933 8.663 2.991 1.00 94.19 377 ARG A O 1
ATOM 3074 N N . LEU A 1 378 ? 4.336 9.367 5.086 1.00 94.81 378 LEU A N 1
ATOM 3075 C CA . LEU A 1 378 ? 2.961 9.196 5.562 1.00 94.81 378 LEU A CA 1
ATOM 3076 C C . LEU A 1 378 ? 1.961 10.070 4.792 1.00 94.81 378 LEU A C 1
ATOM 3078 O O . LEU A 1 378 ? 0.919 9.562 4.374 1.00 94.81 378 LEU A O 1
ATOM 3082 N N . PHE A 1 379 ? 2.273 11.345 4.534 1.00 93.88 379 PHE A N 1
ATOM 3083 C CA . PHE A 1 379 ? 1.417 12.212 3.711 1.00 93.88 379 PHE A CA 1
ATOM 3084 C C . PHE A 1 379 ? 1.248 11.651 2.292 1.00 93.88 379 PHE A C 1
ATOM 3086 O O . PHE A 1 379 ? 0.132 11.577 1.776 1.00 93.88 379 PHE A O 1
ATOM 3093 N N . LYS A 1 380 ? 2.334 11.192 1.661 1.00 92.50 380 LYS A N 1
ATOM 3094 C CA . LYS A 1 380 ? 2.275 10.570 0.328 1.00 92.50 380 LYS A CA 1
ATOM 3095 C C . LYS A 1 380 ? 1.430 9.294 0.311 1.00 92.50 380 LYS A C 1
ATOM 3097 O O . LYS A 1 380 ? 0.657 9.119 -0.630 1.00 92.50 380 LYS A O 1
ATOM 3102 N N . ALA A 1 381 ? 1.569 8.440 1.326 1.00 91.38 381 ALA A N 1
ATOM 3103 C CA . ALA A 1 381 ? 0.801 7.204 1.466 1.00 91.38 381 ALA A CA 1
ATOM 3104 C C . ALA A 1 381 ? -0.690 7.490 1.694 1.00 91.38 381 ALA A C 1
ATOM 3106 O O . ALA A 1 381 ? -1.546 6.949 1.003 1.00 91.38 381 ALA A O 1
ATOM 3107 N N . THR A 1 382 ? -1.001 8.418 2.600 1.00 91.25 382 THR A N 1
ATOM 3108 C CA . THR A 1 382 ? -2.372 8.860 2.900 1.00 91.25 382 THR A CA 1
ATOM 3109 C C . THR A 1 382 ? -3.068 9.400 1.657 1.00 91.25 382 THR A C 1
ATOM 3111 O O . THR A 1 382 ? -4.230 9.106 1.390 1.00 91.25 382 THR A O 1
ATOM 3114 N N . LEU A 1 383 ? -2.344 10.185 0.863 1.00 90.12 383 LEU A N 1
ATOM 3115 C CA . LEU A 1 383 ? -2.877 10.825 -0.327 1.00 90.12 383 LEU A CA 1
ATOM 3116 C C . LEU A 1 383 ? -2.774 9.938 -1.568 1.00 90.12 383 LEU A C 1
ATOM 3118 O O . LEU A 1 383 ? -2.952 10.460 -2.664 1.00 90.12 383 LEU A O 1
ATOM 3122 N N . GLN A 1 384 ? -2.493 8.639 -1.483 1.00 83.62 384 GLN A N 1
ATOM 3123 C CA . GLN A 1 384 ? -2.339 7.810 -2.683 1.00 83.62 384 GLN A CA 1
ATOM 3124 C C . GLN A 1 384 ? -3.693 7.465 -3.343 1.00 83.62 384 GLN A C 1
ATOM 3126 O O . GLN A 1 384 ? -3.783 7.524 -4.570 1.00 83.62 384 GLN A O 1
ATOM 3131 N N . SER A 1 385 ? -4.765 7.234 -2.579 1.00 81.31 385 SER A N 1
ATOM 3132 C CA . SER A 1 385 ? -6.108 6.876 -3.085 1.00 81.31 385 SER A CA 1
ATOM 3133 C C . SER A 1 385 ? -7.236 7.580 -2.322 1.00 81.31 385 SER A C 1
ATOM 3135 O O . SER A 1 385 ? -7.014 8.135 -1.248 1.00 81.31 385 SER A O 1
ATOM 3137 N N . ASP A 1 386 ? -8.448 7.591 -2.882 1.00 83.50 386 ASP A N 1
ATOM 3138 C CA . ASP A 1 386 ? -9.627 8.132 -2.191 1.00 83.50 386 ASP A CA 1
ATOM 3139 C C . ASP A 1 386 ? -10.043 7.300 -0.973 1.00 83.50 386 ASP A C 1
ATOM 3141 O O . ASP A 1 386 ? -10.433 7.877 0.042 1.00 83.50 386 ASP A O 1
ATOM 3145 N N . ASP A 1 387 ? -9.869 5.978 -1.028 1.00 83.00 387 ASP A N 1
ATOM 3146 C CA . ASP A 1 387 ? -10.136 5.082 0.101 1.00 83.00 387 ASP A CA 1
ATOM 3147 C C . ASP A 1 387 ? -9.197 5.383 1.281 1.00 83.00 387 ASP A C 1
ATO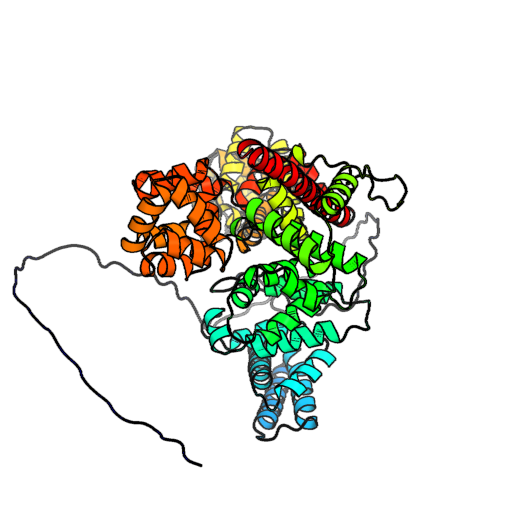M 3149 O O . ASP A 1 387 ? -9.663 5.573 2.401 1.00 83.00 387 ASP A O 1
ATOM 3153 N N . GLN A 1 388 ? -7.890 5.542 1.031 1.00 87.00 388 GLN A N 1
ATOM 3154 C CA . GLN A 1 388 ? -6.919 5.951 2.061 1.00 87.00 388 GLN A CA 1
ATOM 3155 C C . GLN A 1 388 ? -7.261 7.311 2.672 1.00 87.00 388 GLN A C 1
ATOM 3157 O O . GLN A 1 388 ? -7.266 7.459 3.894 1.00 87.00 388 GLN A O 1
ATOM 3162 N N . VAL A 1 389 ? -7.577 8.299 1.829 1.00 90.75 389 VAL A N 1
ATOM 3163 C CA . VAL A 1 389 ? -7.979 9.639 2.278 1.00 90.75 389 VAL A CA 1
ATOM 3164 C C . VAL A 1 389 ? -9.216 9.558 3.167 1.00 90.75 389 VAL A C 1
ATOM 3166 O O . VAL A 1 389 ? -9.262 10.205 4.213 1.00 90.75 389 VAL A O 1
ATOM 3169 N N . LYS A 1 390 ? -10.212 8.760 2.771 1.00 91.31 390 LYS A N 1
ATOM 3170 C CA . LYS A 1 390 ? -11.433 8.549 3.545 1.00 91.31 390 LYS A CA 1
ATOM 3171 C C . LYS A 1 390 ? -11.127 7.897 4.893 1.00 91.31 390 LYS A C 1
ATOM 3173 O O . LYS A 1 390 ? -11.541 8.446 5.910 1.00 91.31 390 LYS A O 1
ATOM 3178 N N . SER A 1 391 ? -10.378 6.794 4.911 1.00 91.00 391 SER A N 1
ATOM 3179 C CA . SER A 1 391 ? -10.021 6.087 6.146 1.00 91.00 391 SER A CA 1
ATOM 3180 C C . SER A 1 391 ? -9.245 6.980 7.111 1.00 91.00 391 SER A C 1
ATOM 3182 O O . SER A 1 391 ? -9.602 7.065 8.282 1.00 91.00 391 SER A O 1
ATOM 3184 N N . VAL A 1 392 ? -8.237 7.716 6.630 1.00 94.12 392 VAL A N 1
ATOM 3185 C CA . VAL A 1 392 ? -7.468 8.635 7.484 1.00 94.12 392 VAL A CA 1
ATOM 3186 C C . VAL A 1 392 ? -8.346 9.771 8.007 1.00 94.12 392 VAL A C 1
ATOM 3188 O O . VAL A 1 392 ? -8.299 10.066 9.198 1.00 94.12 392 VAL A O 1
ATOM 3191 N N . ARG A 1 393 ? -9.204 10.370 7.169 1.00 94.50 393 ARG A N 1
ATOM 3192 C CA . ARG A 1 393 ? -10.153 11.409 7.605 1.00 94.50 393 ARG A CA 1
ATOM 3193 C C . ARG A 1 393 ? -11.091 10.902 8.699 1.00 94.50 393 ARG A C 1
ATOM 3195 O O . ARG A 1 393 ? -11.287 11.581 9.700 1.00 94.50 393 ARG A O 1
ATOM 3202 N N . GLU A 1 394 ? -11.663 9.717 8.515 1.00 92.19 394 GLU A N 1
ATOM 3203 C CA . GLU A 1 394 ? -12.570 9.090 9.479 1.00 92.19 394 GLU A CA 1
ATOM 3204 C C . GLU A 1 394 ? -11.879 8.774 10.812 1.00 92.19 394 GLU A C 1
ATOM 3206 O O . GLU A 1 394 ? -12.507 8.905 11.866 1.00 92.19 394 GLU A O 1
ATOM 3211 N N . THR A 1 395 ? -10.600 8.391 10.782 1.00 93.44 395 THR A N 1
ATOM 3212 C CA . THR A 1 395 ? -9.782 8.168 11.982 1.00 93.44 395 THR A CA 1
ATOM 3213 C C . THR A 1 395 ? -9.416 9.473 12.679 1.00 93.44 395 THR A C 1
ATOM 3215 O O . THR A 1 395 ? -9.508 9.540 13.900 1.00 93.44 395 THR A O 1
ATOM 3218 N N . LEU A 1 396 ? -9.065 10.528 11.937 1.00 93.19 396 LEU A N 1
ATOM 3219 C CA . LEU A 1 396 ? -8.789 11.856 12.504 1.00 93.19 396 LEU A CA 1
ATOM 3220 C C . LEU A 1 396 ? -10.032 12.449 13.175 1.00 93.19 396 LEU A C 1
ATOM 3222 O O . LEU A 1 396 ? -9.956 12.936 14.299 1.00 93.19 396 LEU A O 1
ATOM 3226 N N . GLN A 1 397 ? -11.201 12.310 12.544 1.00 90.69 397 GLN A N 1
ATOM 3227 C CA . GLN A 1 397 ? -12.474 12.685 13.160 1.00 90.69 397 GLN A CA 1
ATOM 3228 C C . GLN A 1 397 ? -12.704 11.928 14.471 1.00 90.69 397 GLN A C 1
ATOM 3230 O O . GLN A 1 397 ? -13.071 12.542 15.468 1.00 90.69 397 GLN A O 1
ATOM 3235 N N . ALA A 1 398 ? -12.457 10.616 14.503 1.00 89.50 398 ALA A N 1
ATOM 3236 C CA . ALA A 1 398 ? -12.581 9.832 15.729 1.00 89.50 398 ALA A CA 1
ATOM 3237 C C . ALA A 1 398 ? -11.545 10.237 16.796 1.00 89.50 398 ALA A C 1
ATOM 3239 O O . ALA A 1 398 ? -11.898 10.329 17.968 1.00 89.50 398 ALA A O 1
ATOM 3240 N N . ALA A 1 399 ? -10.310 10.568 16.406 1.00 90.06 399 ALA A N 1
ATOM 3241 C CA . ALA A 1 399 ? -9.290 11.096 17.314 1.00 90.06 399 ALA A CA 1
ATOM 3242 C C . ALA A 1 399 ? -9.720 12.435 17.937 1.00 90.06 399 ALA A C 1
ATOM 3244 O O . ALA A 1 399 ? -9.558 12.647 19.137 1.00 90.06 399 ALA A O 1
ATOM 3245 N N . SER A 1 400 ? -10.335 13.318 17.145 1.00 88.50 400 SER A N 1
ATOM 3246 C CA . SER A 1 400 ? -10.933 14.559 17.643 1.00 88.50 400 SER A CA 1
ATOM 3247 C C . SER A 1 400 ? -12.053 14.279 18.655 1.00 88.50 400 SER A C 1
ATOM 3249 O O . SER A 1 400 ? -12.091 14.918 19.703 1.00 88.50 400 SER A O 1
ATOM 3251 N N . GLN A 1 401 ? -12.903 13.268 18.420 1.00 89.12 401 GLN A N 1
ATOM 3252 C CA . GLN A 1 401 ? -13.929 12.854 19.391 1.00 89.12 401 GLN A CA 1
ATOM 3253 C C . GLN A 1 401 ? -13.319 12.315 20.693 1.00 89.12 401 GLN A C 1
ATOM 3255 O O . GLN A 1 401 ? -13.806 12.653 21.770 1.00 89.12 401 GLN A O 1
ATOM 3260 N N . VAL A 1 402 ? -12.237 11.529 20.614 1.00 89.25 402 VAL A N 1
ATOM 3261 C CA . VAL A 1 402 ? -11.469 11.076 21.789 1.00 89.25 402 VAL A CA 1
ATOM 3262 C C . VAL A 1 402 ? -10.940 12.277 22.573 1.00 89.25 402 VAL A C 1
ATOM 3264 O O . VAL A 1 402 ? -11.107 12.325 23.791 1.00 89.25 402 VAL A O 1
ATOM 3267 N N . ALA A 1 403 ? -10.354 13.266 21.893 1.00 88.69 403 ALA A N 1
ATOM 3268 C CA . ALA A 1 403 ? -9.835 14.473 22.533 1.00 88.69 403 ALA A CA 1
ATOM 3269 C C . ALA A 1 403 ? -10.948 15.287 23.217 1.00 88.69 403 ALA A C 1
ATOM 3271 O O . ALA A 1 403 ? -10.813 15.632 24.388 1.00 88.69 403 ALA A O 1
ATOM 3272 N N . SER A 1 404 ? -12.073 15.527 22.535 1.00 89.31 404 SER A N 1
ATOM 3273 C CA . SER A 1 404 ? -13.223 16.237 23.112 1.00 89.31 404 SER A CA 1
ATOM 3274 C C . SER A 1 404 ? -13.840 15.496 24.299 1.00 89.31 404 SER A C 1
ATOM 3276 O O . SER A 1 404 ? -14.229 16.116 25.286 1.00 89.31 404 SER A O 1
ATOM 3278 N N . PHE A 1 405 ? -13.923 14.166 24.233 1.00 91.06 405 PHE A N 1
ATOM 3279 C CA . PHE A 1 405 ? -14.426 13.364 25.343 1.00 91.06 405 PHE A CA 1
ATOM 3280 C C . PHE A 1 405 ? -13.475 13.409 26.548 1.00 91.06 405 PHE A C 1
ATOM 3282 O O . PHE A 1 405 ? -13.916 13.638 27.670 1.00 91.06 405 PHE A O 1
ATOM 3289 N N . THR A 1 406 ? -12.170 13.293 26.300 1.00 91.19 406 THR A N 1
ATOM 3290 C CA . THR A 1 406 ? -11.106 13.431 27.309 1.00 91.19 406 THR A CA 1
ATOM 3291 C C . THR A 1 406 ? -11.173 14.788 28.017 1.00 91.19 406 THR A C 1
ATOM 3293 O O . THR A 1 406 ? -11.100 14.854 29.242 1.00 91.19 406 THR A O 1
ATOM 3296 N N . GLU A 1 407 ? -11.378 15.871 27.265 1.00 90.50 407 GLU A N 1
ATOM 3297 C CA . GLU A 1 407 ? -11.560 17.218 27.817 1.00 90.50 407 GLU A CA 1
ATOM 3298 C C . GLU A 1 407 ? -12.806 17.306 28.712 1.00 90.50 407 GLU A C 1
ATOM 3300 O O . GLU A 1 407 ? -12.750 17.889 29.794 1.00 90.50 407 GLU A O 1
ATOM 3305 N N . LYS A 1 408 ? -13.915 16.666 28.314 1.00 89.94 408 LYS A N 1
ATOM 3306 C CA . LYS A 1 408 ? -15.145 16.611 29.120 1.00 89.94 408 LYS A CA 1
ATOM 3307 C C . LYS A 1 408 ? -15.047 15.746 30.373 1.00 89.94 408 LYS A C 1
ATOM 3309 O O . LYS A 1 408 ? -15.824 15.985 31.302 1.00 89.94 408 LYS A O 1
ATOM 3314 N N . LEU A 1 409 ? -14.164 14.746 30.394 1.00 88.81 409 LEU A N 1
ATOM 3315 C CA . LEU A 1 409 ? -13.882 13.980 31.607 1.00 88.81 409 LEU A CA 1
ATOM 3316 C C . LEU A 1 409 ? -13.221 14.881 32.655 1.00 88.81 409 LEU A C 1
ATOM 3318 O O . LEU A 1 409 ? -13.594 14.811 33.821 1.00 88.81 409 LEU A O 1
ATOM 3322 N N . GLY A 1 410 ? -12.295 15.758 32.248 1.00 83.50 410 GLY A N 1
ATOM 3323 C CA . GLY A 1 410 ? -11.705 16.812 33.088 1.00 83.50 410 GLY A CA 1
ATOM 3324 C C . GLY A 1 410 ? -10.799 16.333 34.234 1.00 83.50 410 GLY A C 1
ATOM 3325 O O . GLY A 1 410 ? -9.965 17.102 34.706 1.00 83.50 410 GLY A O 1
ATOM 3326 N N . ASP A 1 411 ? -10.919 15.073 34.656 1.00 89.94 411 ASP A N 1
ATOM 3327 C CA . ASP A 1 411 ? -10.092 14.430 35.675 1.00 89.94 411 ASP A CA 1
ATOM 3328 C C . ASP A 1 411 ? -9.002 13.554 35.046 1.00 89.94 411 ASP A C 1
ATOM 3330 O O . ASP A 1 411 ? -9.274 12.706 34.194 1.00 89.94 411 ASP A O 1
ATOM 3334 N N . LYS A 1 412 ? -7.757 13.728 35.500 1.00 90.94 412 LYS A N 1
ATOM 3335 C CA . LYS A 1 412 ? -6.601 13.005 34.957 1.00 90.94 412 LYS A CA 1
ATOM 3336 C C . LYS A 1 412 ? -6.715 11.488 35.147 1.00 90.94 412 LYS A C 1
ATOM 3338 O O . LYS A 1 412 ? -6.366 10.744 34.239 1.00 90.94 412 LYS A O 1
ATOM 3343 N N . THR A 1 413 ? -7.231 11.032 36.284 1.00 90.00 413 THR A N 1
ATOM 3344 C CA . THR A 1 413 ? -7.377 9.602 36.591 1.00 90.00 413 THR A CA 1
ATOM 3345 C C . THR A 1 413 ? -8.445 8.959 35.705 1.00 90.00 413 THR A C 1
ATOM 3347 O O . THR A 1 413 ? -8.238 7.862 35.184 1.00 90.00 413 THR A O 1
ATOM 3350 N N . MET A 1 414 ? -9.562 9.655 35.464 1.00 89.94 414 MET A N 1
ATOM 3351 C CA . MET A 1 414 ? -10.589 9.215 34.512 1.00 89.94 414 MET A CA 1
ATOM 3352 C C . MET A 1 414 ? -10.058 9.174 33.079 1.00 89.94 414 MET A C 1
ATOM 3354 O O . MET A 1 414 ? -10.361 8.239 32.340 1.00 89.94 414 MET A O 1
ATOM 3358 N N . VAL A 1 415 ? -9.240 10.154 32.691 1.00 90.75 415 VAL A N 1
ATOM 3359 C CA . VAL A 1 415 ? -8.572 10.168 31.384 1.00 90.75 415 VAL A CA 1
ATOM 3360 C C . VAL A 1 415 ? -7.615 8.986 31.235 1.00 90.75 415 VAL A C 1
ATOM 3362 O O . VAL A 1 415 ? -7.690 8.279 30.232 1.00 90.75 415 VAL A O 1
ATOM 3365 N N . ASP A 1 416 ? -6.762 8.727 32.227 1.00 90.31 416 ASP A N 1
ATOM 3366 C CA . ASP A 1 416 ? -5.817 7.603 32.209 1.00 90.31 416 ASP A CA 1
ATOM 3367 C C . ASP A 1 416 ? -6.564 6.251 32.174 1.00 90.31 416 ASP A C 1
ATOM 3369 O O . ASP A 1 416 ? -6.193 5.330 31.437 1.00 90.31 416 ASP A O 1
ATOM 3373 N N . THR A 1 417 ? -7.683 6.149 32.900 1.00 90.06 417 THR A N 1
ATOM 3374 C CA . THR A 1 417 ? -8.572 4.977 32.865 1.00 90.06 417 THR A CA 1
ATOM 3375 C C . THR A 1 417 ? -9.198 4.796 31.484 1.00 90.06 417 THR A C 1
ATOM 3377 O O . THR A 1 417 ? -9.176 3.697 30.932 1.00 90.06 417 THR A O 1
ATOM 3380 N N . PHE A 1 418 ? -9.709 5.871 30.880 1.00 90.75 418 PHE A N 1
ATOM 3381 C CA . PHE A 1 418 ? -10.289 5.826 29.540 1.00 90.75 418 PHE A CA 1
ATOM 3382 C C . PHE A 1 418 ? -9.255 5.456 28.466 1.00 90.75 418 PHE A C 1
ATOM 3384 O O . PHE A 1 418 ? -9.544 4.669 27.567 1.00 90.75 418 PHE A O 1
ATOM 3391 N N . GLN A 1 419 ? -8.023 5.954 28.571 1.00 88.81 419 GLN A N 1
ATOM 3392 C CA . GLN A 1 419 ? -6.937 5.547 27.676 1.00 88.81 419 GLN A CA 1
ATOM 3393 C C . GLN A 1 419 ? -6.582 4.066 27.844 1.00 88.81 419 GLN A C 1
ATOM 3395 O O . GLN A 1 419 ? -6.307 3.388 26.858 1.00 88.81 419 GLN A O 1
ATOM 3400 N N . THR A 1 420 ? -6.625 3.546 29.073 1.00 88.00 420 THR A N 1
ATOM 3401 C CA . THR A 1 420 ? -6.432 2.113 29.340 1.00 88.00 420 THR A CA 1
ATOM 3402 C C . THR A 1 420 ? -7.538 1.280 28.689 1.00 88.00 420 THR A C 1
ATOM 3404 O O . THR A 1 420 ? -7.234 0.294 28.024 1.00 88.00 420 THR A O 1
ATOM 3407 N N . VAL A 1 421 ? -8.794 1.730 28.786 1.00 87.56 421 VAL A N 1
ATOM 3408 C CA . VAL A 1 421 ? -9.955 1.136 28.101 1.00 87.56 421 VAL A CA 1
ATOM 3409 C C . VAL A 1 421 ? -9.755 1.071 26.593 1.00 87.56 421 VAL A C 1
ATOM 3411 O O . VAL A 1 421 ? -9.959 0.016 26.005 1.00 87.56 421 VAL A O 1
ATOM 3414 N N . LEU A 1 422 ? -9.332 2.169 25.961 1.00 86.38 422 LEU A N 1
ATOM 3415 C CA . LEU A 1 422 ? -9.130 2.205 24.509 1.00 86.38 422 LEU A CA 1
ATOM 3416 C C . LEU A 1 422 ? -8.053 1.222 24.024 1.00 86.38 422 LEU A C 1
ATOM 3418 O O . LEU A 1 422 ? -8.110 0.790 22.876 1.00 86.38 422 LEU A O 1
ATOM 3422 N N . ASN A 1 423 ? -7.107 0.848 24.891 1.00 84.75 423 ASN A N 1
ATOM 3423 C CA . ASN A 1 423 ? -6.059 -0.124 24.581 1.00 84.75 423 ASN A CA 1
ATOM 3424 C C . ASN A 1 423 ? -6.494 -1.589 24.796 1.00 84.75 423 ASN A C 1
ATOM 3426 O O . ASN A 1 423 ? -5.766 -2.496 24.387 1.00 84.75 423 ASN A O 1
ATOM 3430 N N . ASP A 1 424 ? -7.652 -1.844 25.417 1.00 85.25 424 ASP A N 1
ATOM 3431 C CA . ASP A 1 424 ? -8.222 -3.187 25.562 1.00 85.25 424 ASP A CA 1
ATOM 3432 C C . ASP A 1 424 ? -9.249 -3.451 24.452 1.00 85.25 424 ASP A C 1
ATOM 3434 O O . ASP A 1 424 ? -10.430 -3.113 24.546 1.00 85.25 424 ASP A O 1
ATOM 3438 N N . GLU A 1 425 ? -8.792 -4.087 23.372 1.00 82.75 425 GLU A N 1
ATOM 3439 C CA . GLU A 1 425 ? -9.631 -4.391 22.211 1.00 82.75 425 GLU A CA 1
ATOM 3440 C C . GLU A 1 425 ? -10.886 -5.198 22.569 1.00 82.75 425 GLU A C 1
ATOM 3442 O O . GLU A 1 425 ? -11.959 -4.936 22.017 1.00 82.75 425 GLU A O 1
ATOM 3447 N N . LYS A 1 426 ? -10.756 -6.197 23.452 1.00 82.81 426 LYS A N 1
ATOM 3448 C CA . LYS A 1 426 ? -11.883 -7.066 23.809 1.00 82.81 426 LYS A CA 1
ATOM 3449 C C . LYS A 1 426 ? -12.944 -6.247 24.524 1.00 82.81 426 LYS A C 1
ATOM 3451 O O . LYS A 1 426 ? -14.119 -6.335 24.172 1.00 82.81 426 LYS A O 1
ATOM 3456 N N . PHE A 1 427 ? -12.510 -5.409 25.461 1.00 82.12 427 PHE A N 1
ATOM 3457 C CA . PHE A 1 427 ? -13.392 -4.507 26.181 1.00 82.12 427 PHE A CA 1
ATOM 3458 C C . PHE A 1 427 ? -14.057 -3.483 25.252 1.00 82.12 427 PHE A C 1
ATOM 3460 O O . PHE A 1 427 ? -15.269 -3.301 25.324 1.00 82.12 427 PHE A O 1
ATOM 3467 N N . VAL A 1 428 ? -13.311 -2.851 24.336 1.00 86.12 428 VAL A N 1
ATOM 3468 C CA . VAL A 1 428 ? -13.872 -1.876 23.380 1.00 86.12 428 VAL A CA 1
ATOM 3469 C C . VAL A 1 428 ? -14.946 -2.513 22.499 1.00 86.12 428 VAL A C 1
ATOM 3471 O O . VAL A 1 428 ? -16.020 -1.935 22.345 1.00 86.12 428 VAL A O 1
ATOM 3474 N N . GLN A 1 429 ? -14.683 -3.695 21.933 1.00 83.94 429 GLN A N 1
ATOM 3475 C CA . GLN A 1 429 ? -15.647 -4.392 21.072 1.00 83.94 429 GLN A CA 1
ATOM 3476 C C . GLN A 1 429 ? -16.914 -4.777 21.830 1.00 83.94 429 GLN A C 1
ATOM 3478 O O . GLN A 1 429 ? -18.020 -4.632 21.311 1.00 83.94 429 GLN A O 1
ATOM 3483 N N . TRP A 1 430 ? -16.743 -5.251 23.059 1.00 82.38 430 TRP A N 1
ATOM 3484 C CA . TRP A 1 430 ? -17.850 -5.592 23.931 1.00 82.38 430 TRP A CA 1
ATOM 3485 C C . TRP A 1 430 ? -18.688 -4.357 24.286 1.00 82.38 430 TRP A C 1
ATOM 3487 O O . TRP A 1 430 ? -19.896 -4.339 24.057 1.00 82.38 430 TRP A O 1
ATOM 3497 N N . LEU A 1 431 ? -18.045 -3.282 24.754 1.00 83.81 431 LEU A N 1
ATOM 3498 C CA . LEU A 1 431 ? -18.732 -2.058 25.156 1.00 83.81 431 LEU A CA 1
ATOM 3499 C C . LEU A 1 431 ? -19.448 -1.409 23.965 1.00 83.81 431 LEU A C 1
ATOM 3501 O O . LEU A 1 431 ? -20.544 -0.883 24.122 1.00 83.81 431 LEU A O 1
ATOM 3505 N N . GLN A 1 432 ? -18.880 -1.488 22.759 1.00 87.31 432 GLN A N 1
ATOM 3506 C CA . GLN A 1 432 ? -19.572 -1.087 21.532 1.00 87.31 432 GLN A CA 1
ATOM 3507 C C . GLN A 1 432 ? -20.860 -1.885 21.310 1.00 87.31 432 GLN A C 1
ATOM 3509 O O . GLN A 1 432 ? -21.898 -1.271 21.083 1.00 87.31 432 GLN A O 1
ATOM 3514 N N . ALA A 1 433 ? -20.813 -3.215 21.422 1.00 84.06 433 ALA A N 1
ATOM 3515 C CA . ALA A 1 433 ? -21.988 -4.066 21.236 1.00 84.06 433 ALA A CA 1
ATOM 3516 C C . ALA A 1 433 ? -23.092 -3.756 22.262 1.00 84.06 433 ALA A C 1
ATOM 3518 O O . ALA A 1 433 ? -24.256 -3.623 21.894 1.00 84.06 433 ALA A O 1
ATOM 3519 N N . VAL A 1 434 ? -22.723 -3.549 23.530 1.00 81.50 434 VAL A N 1
ATOM 3520 C CA . VAL A 1 434 ? -23.668 -3.138 24.582 1.00 81.50 434 VAL A CA 1
ATOM 3521 C C . VAL A 1 434 ? -24.279 -1.777 24.279 1.00 81.50 434 VAL A C 1
ATOM 3523 O O . VAL A 1 434 ? -25.480 -1.586 24.430 1.00 81.50 434 VAL A O 1
ATOM 3526 N N . LEU A 1 435 ? -23.466 -0.821 23.830 1.00 85.56 435 LEU A N 1
ATOM 3527 C CA . LEU A 1 435 ? -23.928 0.524 23.506 1.00 85.56 435 LEU A CA 1
ATOM 3528 C C . LEU A 1 435 ? -24.775 0.584 22.221 1.00 85.56 435 LEU A C 1
ATOM 3530 O O . LEU A 1 435 ? -25.438 1.601 21.993 1.00 85.56 435 LEU A O 1
ATOM 3534 N N . GLU A 1 436 ? -24.764 -0.453 21.385 1.00 86.19 436 GLU A N 1
ATOM 3535 C CA . GLU A 1 436 ? -25.642 -0.598 20.216 1.00 86.19 436 GLU A CA 1
ATOM 3536 C C . GLU A 1 436 ? -27.030 -1.155 20.579 1.00 86.19 436 GLU A C 1
ATOM 3538 O O . GLU A 1 436 ? -27.993 -0.874 19.866 1.00 86.19 436 GLU A O 1
ATOM 3543 N N . ASP A 1 437 ? -27.162 -1.876 21.697 1.00 84.94 437 ASP A N 1
ATOM 3544 C CA . ASP A 1 437 ? -28.443 -2.393 22.186 1.00 84.94 437 ASP A CA 1
ATOM 3545 C C . ASP A 1 437 ? -29.127 -1.388 23.130 1.00 84.94 437 ASP A C 1
ATOM 3547 O O . ASP A 1 437 ? -28.714 -1.167 24.269 1.00 84.94 437 ASP A O 1
ATOM 3551 N N . GLU A 1 438 ? -30.228 -0.786 22.674 1.00 85.88 438 GLU A N 1
ATOM 3552 C CA . GLU A 1 438 ? -31.002 0.178 23.465 1.00 85.88 438 GLU A CA 1
ATOM 3553 C C . GLU A 1 438 ? -31.505 -0.389 24.801 1.00 85.88 438 GLU A C 1
ATOM 3555 O O . GLU A 1 438 ? -31.528 0.332 25.802 1.00 85.88 438 GLU A O 1
ATOM 3560 N N . LYS A 1 439 ? -31.889 -1.671 24.853 1.00 83.38 439 LYS A N 1
ATOM 3561 C CA . LYS A 1 439 ? -32.362 -2.307 26.091 1.00 83.38 439 LYS A CA 1
ATOM 3562 C C . LYS A 1 439 ? -31.211 -2.521 27.065 1.00 83.38 439 LYS A C 1
ATOM 3564 O O . LYS A 1 439 ? -31.376 -2.252 28.259 1.00 83.38 439 LYS A O 1
ATOM 3569 N N . ALA A 1 440 ? -30.058 -2.954 26.560 1.00 82.25 440 ALA A N 1
ATOM 3570 C CA . ALA A 1 440 ? -28.857 -3.116 27.370 1.00 82.25 440 ALA A CA 1
ATOM 3571 C C . ALA A 1 440 ? -28.396 -1.764 27.936 1.00 82.25 440 ALA A C 1
ATOM 3573 O O . ALA A 1 440 ? -28.141 -1.652 29.133 1.00 82.25 440 ALA A O 1
ATOM 3574 N N . VAL A 1 441 ? -28.404 -0.702 27.120 1.00 85.94 441 VAL A N 1
ATOM 3575 C CA . VAL A 1 441 ? -28.069 0.668 27.550 1.00 85.94 441 VAL A CA 1
ATOM 3576 C C . VAL A 1 441 ? -28.976 1.162 28.680 1.00 85.94 441 VAL A C 1
ATOM 3578 O O . VAL A 1 441 ? -28.477 1.737 29.646 1.00 85.94 441 VAL A O 1
ATOM 3581 N N . GLN A 1 442 ? -30.295 0.971 28.580 1.00 85.75 442 GLN A N 1
ATOM 3582 C CA . GLN A 1 442 ? -31.241 1.435 29.608 1.00 85.75 442 GLN A CA 1
ATOM 3583 C C . GLN A 1 442 ? -31.087 0.681 30.933 1.00 85.75 442 GLN A C 1
ATOM 3585 O O . GLN A 1 442 ? -31.158 1.279 32.011 1.00 85.75 442 GLN A O 1
ATOM 3590 N N . SER A 1 443 ? -30.856 -0.628 30.851 1.00 83.06 443 SER A N 1
ATOM 3591 C CA . SER A 1 443 ? -30.611 -1.472 32.024 1.00 83.06 443 SER A CA 1
ATOM 3592 C C . SER A 1 443 ? -29.298 -1.056 32.695 1.00 83.06 443 SER A C 1
ATOM 3594 O O . SER A 1 443 ? -29.287 -0.696 33.871 1.00 83.06 443 SER A O 1
ATOM 3596 N N . LEU A 1 444 ? -28.222 -0.917 31.913 1.00 84.69 444 LEU A N 1
ATOM 3597 C CA . LEU A 1 444 ? -26.918 -0.471 32.401 1.00 84.69 444 LEU A CA 1
ATOM 3598 C C . LEU A 1 444 ? -26.966 0.934 33.030 1.00 84.69 444 LEU A C 1
ATOM 3600 O O . LEU A 1 444 ? -26.396 1.135 34.098 1.00 84.69 444 LEU A O 1
ATOM 3604 N N . LYS A 1 445 ? -27.692 1.897 32.437 1.00 87.38 445 LYS A N 1
ATOM 3605 C CA . LYS A 1 445 ? -27.890 3.245 33.015 1.00 87.38 445 LYS A CA 1
ATOM 3606 C C . LYS A 1 445 ? -28.535 3.202 34.402 1.00 87.38 445 LYS A C 1
ATOM 3608 O O . LYS A 1 445 ? -28.169 3.992 35.269 1.00 87.38 445 LYS A O 1
ATOM 3613 N N . THR A 1 446 ? -29.508 2.312 34.590 1.00 86.56 446 THR A N 1
ATOM 3614 C CA . THR A 1 446 ? -30.249 2.181 35.850 1.00 86.56 446 THR A CA 1
ATOM 3615 C C . THR A 1 446 ? -29.345 1.586 36.926 1.00 86.56 446 THR A C 1
ATOM 3617 O O . THR A 1 446 ? -29.212 2.163 37.999 1.00 86.56 446 THR A O 1
ATOM 3620 N N . ILE A 1 447 ? -28.645 0.499 36.600 1.00 86.25 447 ILE A N 1
ATOM 3621 C CA . ILE A 1 447 ? -27.725 -0.191 37.513 1.00 86.25 447 ILE A CA 1
ATOM 3622 C C . ILE A 1 447 ? -26.558 0.724 37.910 1.00 86.25 447 ILE A C 1
ATOM 3624 O O . ILE A 1 447 ? -26.261 0.866 39.094 1.00 86.25 447 ILE A O 1
ATOM 3628 N N . LEU A 1 448 ? -25.934 1.412 36.947 1.00 87.44 448 LEU A N 1
ATOM 3629 C CA . LEU A 1 448 ? -24.811 2.318 37.218 1.00 87.44 448 LEU A CA 1
ATOM 3630 C C . LEU A 1 448 ? -25.191 3.497 38.119 1.00 87.44 448 LEU A C 1
ATOM 3632 O O . LEU A 1 448 ? -24.322 4.026 38.806 1.00 87.44 448 LEU A O 1
ATOM 3636 N N . LYS A 1 449 ? -26.457 3.930 38.120 1.00 86.56 449 LYS A N 1
ATOM 3637 C CA . LYS A 1 449 ? -26.925 5.026 38.979 1.00 86.56 449 LYS A CA 1
ATOM 3638 C C . LYS A 1 449 ? -26.941 4.634 40.458 1.00 86.56 449 LYS A C 1
ATOM 3640 O O . LYS A 1 449 ? -26.706 5.493 41.306 1.00 86.56 449 LYS A O 1
ATOM 3645 N N . ASP A 1 450 ? -27.220 3.365 40.736 1.00 86.06 450 ASP A N 1
ATOM 3646 C CA . ASP A 1 450 ? -27.405 2.854 42.093 1.00 86.06 450 ASP A CA 1
ATOM 3647 C C . ASP A 1 450 ? -26.134 2.191 42.652 1.00 86.06 450 ASP A C 1
ATOM 3649 O O . ASP A 1 450 ? -25.949 2.182 43.869 1.00 86.06 450 ASP A O 1
ATOM 3653 N N . ALA A 1 451 ? -25.243 1.701 41.782 1.00 86.88 451 ALA A N 1
ATOM 3654 C CA . ALA A 1 451 ? -23.990 1.053 42.163 1.00 86.88 451 ALA A CA 1
ATOM 3655 C C . ALA A 1 451 ? -22.993 2.025 42.817 1.00 86.88 451 ALA A C 1
ATOM 3657 O O . ALA A 1 451 ? -22.611 3.039 42.224 1.00 86.88 451 ALA A O 1
ATOM 3658 N N . LYS A 1 452 ? -22.520 1.698 44.023 1.00 87.19 452 LYS A N 1
ATOM 3659 C CA . LYS A 1 452 ? -21.520 2.512 44.746 1.00 87.19 452 LYS A CA 1
ATOM 3660 C C . LYS A 1 452 ? -20.081 2.088 44.496 1.00 87.19 452 LYS A C 1
ATOM 3662 O O . LYS A 1 452 ? -19.187 2.928 44.506 1.00 87.19 452 LYS A O 1
ATOM 3667 N N . ASP A 1 453 ? -19.879 0.800 44.280 1.00 87.38 453 ASP A N 1
ATOM 3668 C CA . ASP A 1 453 ? -18.585 0.173 44.063 1.00 87.38 453 ASP A CA 1
ATOM 3669 C C . ASP A 1 453 ? -18.752 -1.037 43.115 1.00 87.38 453 ASP A C 1
ATOM 3671 O O . ASP A 1 453 ? -19.885 -1.408 42.777 1.00 87.38 453 ASP A O 1
ATOM 3675 N N . PRO A 1 454 ? -17.653 -1.628 42.612 1.00 84.38 454 PRO A N 1
ATOM 3676 C CA . PRO A 1 454 ? -17.731 -2.775 41.708 1.00 84.38 454 PRO A CA 1
ATOM 3677 C C . PRO A 1 454 ? -18.448 -4.006 42.292 1.00 84.38 454 PRO A C 1
ATOM 3679 O O . PRO A 1 454 ? -19.070 -4.759 41.545 1.00 84.38 454 PRO A O 1
ATOM 3682 N N . GLU A 1 455 ? -18.398 -4.217 43.611 1.00 83.81 455 GLU A N 1
ATOM 3683 C CA . GLU A 1 455 ? -19.038 -5.363 44.273 1.00 83.81 455 GLU A CA 1
ATOM 3684 C C . GLU A 1 455 ? -20.565 -5.172 44.347 1.00 83.81 455 GLU A C 1
ATOM 3686 O O . GLU A 1 455 ? -21.339 -6.101 44.099 1.00 83.81 455 GLU A O 1
ATOM 3691 N N . ASP A 1 456 ? -21.010 -3.944 44.609 1.00 84.31 456 ASP A N 1
ATOM 3692 C CA . ASP A 1 456 ? -22.414 -3.532 44.585 1.00 84.31 456 ASP A CA 1
ATOM 3693 C C . ASP A 1 456 ? -22.996 -3.585 43.163 1.00 84.31 456 ASP A C 1
ATOM 3695 O O . ASP A 1 456 ? -24.104 -4.087 42.953 1.00 84.31 456 ASP A O 1
ATOM 3699 N N . LEU A 1 457 ? -22.214 -3.172 42.154 1.00 82.81 457 LEU A N 1
ATOM 3700 C CA . LEU A 1 457 ? -22.579 -3.318 40.741 1.00 82.81 457 LEU A CA 1
ATOM 3701 C C . LEU A 1 457 ? -22.923 -4.776 40.409 1.00 82.81 457 LEU A C 1
ATOM 3703 O O . LEU A 1 457 ? -23.930 -5.043 39.754 1.00 82.81 457 LEU A O 1
ATOM 3707 N N . MET A 1 458 ? -22.128 -5.724 40.903 1.00 79.12 458 MET A N 1
ATOM 3708 C CA . MET A 1 458 ? -22.338 -7.149 40.661 1.00 79.12 458 MET A CA 1
ATOM 3709 C C . MET A 1 458 ? -23.623 -7.697 41.271 1.00 79.12 458 MET A C 1
ATOM 3711 O O . MET A 1 458 ? -24.343 -8.480 40.639 1.00 79.12 458 MET A O 1
ATOM 3715 N N . LEU A 1 459 ? -23.952 -7.254 42.481 1.00 81.81 459 LEU A N 1
ATOM 3716 C CA . LEU A 1 459 ? -25.208 -7.602 43.140 1.00 81.81 459 LEU A CA 1
ATOM 3717 C C . LEU A 1 459 ? -26.430 -7.027 42.416 1.00 81.81 459 LEU A C 1
ATOM 3719 O O . LEU A 1 459 ? -27.506 -7.622 42.486 1.00 81.81 459 LEU A O 1
ATOM 3723 N N . LEU A 1 460 ? -26.285 -5.881 41.750 1.00 83.00 460 LEU A N 1
ATOM 3724 C CA . LEU A 1 460 ? -27.347 -5.258 40.960 1.00 83.00 460 LEU A CA 1
ATOM 3725 C C . LEU A 1 460 ? -27.498 -5.924 39.587 1.00 83.00 460 LEU A C 1
ATOM 3727 O O . LEU A 1 460 ? -28.620 -6.211 39.176 1.00 83.00 460 LEU A O 1
ATOM 3731 N N . LEU A 1 461 ? -26.387 -6.251 38.920 1.00 78.75 461 LEU A N 1
ATOM 3732 C CA . LEU A 1 461 ? -26.371 -6.950 37.630 1.00 78.75 461 LEU A CA 1
ATOM 3733 C C . LEU A 1 461 ? -27.004 -8.341 37.707 1.00 78.75 461 LEU A C 1
ATOM 3735 O O . LEU A 1 461 ? -27.781 -8.716 36.838 1.00 78.75 461 LEU A O 1
ATOM 3739 N N . THR A 1 462 ? -26.718 -9.095 38.770 1.00 76.00 462 THR A N 1
ATOM 3740 C CA . THR A 1 462 ? -27.286 -10.440 38.980 1.00 76.00 462 THR A CA 1
ATOM 3741 C C . THR A 1 462 ? -28.776 -10.443 39.325 1.00 76.00 462 THR A C 1
ATOM 3743 O O . THR A 1 462 ? -29.401 -11.503 39.296 1.00 76.00 462 THR A O 1
ATOM 3746 N N . LYS A 1 463 ? -29.354 -9.281 39.649 1.00 78.12 463 LYS A N 1
ATOM 3747 C CA . LYS A 1 463 ? -30.784 -9.110 39.943 1.00 78.12 463 LYS A CA 1
ATOM 3748 C C . LYS A 1 463 ? -31.577 -8.525 38.775 1.00 78.12 463 LYS A C 1
ATOM 3750 O O . LYS A 1 463 ? -32.796 -8.413 38.895 1.00 78.12 463 LYS A O 1
ATOM 3755 N N . ASP A 1 464 ? -30.917 -8.112 37.693 1.00 70.69 464 ASP A N 1
ATOM 3756 C CA . ASP A 1 464 ? -31.598 -7.561 36.525 1.00 70.69 464 ASP A CA 1
ATOM 3757 C C . ASP A 1 464 ? -31.909 -8.670 35.513 1.00 70.69 464 ASP A C 1
ATOM 3759 O O . ASP A 1 464 ? -31.040 -9.138 34.780 1.00 70.69 464 ASP A O 1
ATOM 3763 N N . ASP A 1 465 ? -33.183 -9.057 35.442 1.00 70.50 465 ASP A N 1
ATOM 3764 C CA . ASP A 1 465 ? -33.684 -10.079 34.515 1.00 70.50 465 ASP A CA 1
ATOM 3765 C C . ASP A 1 465 ? -33.573 -9.671 33.027 1.00 70.50 465 ASP A C 1
ATOM 3767 O O . ASP A 1 465 ? -33.879 -10.471 32.137 1.00 70.50 465 ASP A O 1
ATOM 3771 N N . LYS A 1 466 ? -33.199 -8.416 32.726 1.00 71.12 466 LYS A N 1
ATOM 3772 C CA . LYS A 1 466 ? -33.099 -7.889 31.355 1.00 71.12 466 LYS A CA 1
ATOM 3773 C C . LYS A 1 466 ? -31.740 -8.119 30.709 1.00 71.12 466 LYS A C 1
ATOM 3775 O O . LYS A 1 466 ? -31.673 -8.084 29.480 1.00 71.12 466 LYS A O 1
ATOM 3780 N N . LEU A 1 467 ? -30.688 -8.326 31.501 1.00 67.88 467 LEU A N 1
ATOM 3781 C CA . LEU A 1 467 ? -29.371 -8.708 31.000 1.00 67.88 467 LEU A CA 1
ATOM 3782 C C . LEU A 1 467 ? -29.275 -10.230 30.994 1.00 67.88 467 LEU A C 1
ATOM 3784 O O . LEU A 1 467 ? -29.678 -10.904 31.942 1.00 67.88 467 LEU A O 1
ATOM 3788 N N . ASN A 1 468 ? -28.747 -10.801 29.917 1.00 73.56 468 ASN A N 1
ATOM 3789 C CA . ASN A 1 468 ? -28.529 -12.240 29.899 1.00 73.56 468 ASN A CA 1
ATOM 3790 C C . ASN A 1 468 ? -27.304 -12.608 30.753 1.00 73.56 468 ASN A C 1
ATOM 3792 O O . ASN A 1 468 ? -26.410 -11.804 31.014 1.00 73.56 468 ASN A O 1
ATOM 3796 N N . GLN A 1 469 ? -27.234 -13.869 31.179 1.00 73.00 469 GLN A N 1
ATOM 3797 C CA . GLN A 1 469 ? -26.181 -14.326 32.090 1.00 73.00 469 GLN A CA 1
ATOM 3798 C C . GLN A 1 469 ? -24.766 -14.181 31.507 1.00 73.00 469 GLN A C 1
ATOM 3800 O O . GLN A 1 469 ? -23.798 -14.036 32.252 1.00 73.00 469 GLN A O 1
ATOM 3805 N N . LYS A 1 470 ? -24.643 -14.175 30.175 1.00 75.88 470 LYS A N 1
ATOM 3806 C CA . LYS A 1 470 ? -23.377 -13.932 29.487 1.00 75.88 470 LYS A CA 1
ATOM 3807 C C . LYS A 1 470 ? -22.948 -12.465 29.623 1.00 75.88 470 LYS A C 1
ATOM 3809 O O . LYS A 1 470 ? -21.814 -12.223 30.009 1.00 75.88 470 LYS A O 1
ATOM 3814 N N . GLU A 1 471 ? -23.852 -11.514 29.396 1.00 69.25 471 GLU A N 1
ATOM 3815 C CA . GLU A 1 471 ? -23.610 -10.072 29.569 1.00 69.25 471 GLU A CA 1
ATOM 3816 C C . GLU A 1 471 ? -23.238 -9.722 31.010 1.00 69.25 471 GLU A C 1
ATOM 3818 O O . GLU A 1 471 ? -22.308 -8.953 31.227 1.00 69.25 471 GLU A O 1
ATOM 3823 N N . VAL A 1 472 ? -23.917 -10.325 31.992 1.00 71.88 472 VAL A N 1
ATOM 3824 C CA . VAL A 1 472 ? -23.604 -10.145 33.421 1.00 71.88 472 VAL A CA 1
ATOM 3825 C C . VAL A 1 472 ? -22.195 -10.643 33.751 1.00 71.88 472 VAL A C 1
ATOM 3827 O O . VAL A 1 472 ? -21.448 -9.951 34.435 1.00 71.88 472 VAL A O 1
ATOM 3830 N N . THR A 1 473 ? -21.810 -11.814 33.234 1.00 73.69 473 THR A N 1
ATOM 3831 C CA . THR A 1 473 ? -20.470 -12.385 33.463 1.00 73.69 473 THR A CA 1
ATOM 3832 C C . THR A 1 473 ? -19.380 -11.560 32.769 1.00 73.69 473 THR A C 1
ATOM 3834 O O . THR A 1 473 ? -18.305 -11.358 33.321 1.00 73.69 473 THR A O 1
ATOM 3837 N N . GLU A 1 474 ? -19.651 -11.041 31.570 1.00 70.00 474 GLU A N 1
ATOM 3838 C CA . GLU A 1 474 ? -18.718 -10.163 30.854 1.00 70.00 474 GLU A CA 1
ATOM 3839 C C . GLU A 1 474 ? -18.569 -8.797 31.557 1.00 70.00 474 GLU A C 1
ATOM 3841 O O . GLU A 1 474 ? -17.453 -8.295 31.669 1.00 70.00 474 GLU A O 1
ATOM 3846 N N . LEU A 1 475 ? -19.653 -8.221 32.100 1.00 68.88 475 LEU A N 1
ATOM 3847 C CA . LEU A 1 475 ? -19.616 -7.001 32.924 1.00 68.88 475 LEU A CA 1
ATOM 3848 C C . LEU A 1 475 ? -18.766 -7.180 34.190 1.00 68.88 475 LEU A C 1
ATOM 3850 O O . LEU A 1 475 ? -17.948 -6.310 34.494 1.00 68.88 475 LEU A O 1
ATOM 3854 N N . ASP A 1 476 ? -18.928 -8.312 34.878 1.00 71.75 476 ASP A N 1
ATOM 3855 C CA . ASP A 1 476 ? -18.139 -8.699 36.057 1.00 71.75 476 ASP A CA 1
ATOM 3856 C C . ASP A 1 476 ? -16.646 -8.811 35.746 1.00 71.75 476 ASP A C 1
ATOM 3858 O O . ASP A 1 476 ? -15.776 -8.273 36.436 1.00 71.75 476 ASP A O 1
ATOM 3862 N N . GLU A 1 477 ? -16.324 -9.508 34.655 1.00 71.69 477 GLU A N 1
ATOM 3863 C CA . GLU A 1 477 ? -14.937 -9.748 34.285 1.00 71.69 477 GLU A CA 1
ATOM 3864 C C . GLU A 1 477 ? -14.184 -8.458 33.956 1.00 71.69 477 GLU A C 1
ATOM 3866 O O . GLU A 1 477 ? -12.954 -8.423 34.106 1.00 71.69 477 GLU A O 1
ATOM 3871 N N . LEU A 1 478 ? -14.908 -7.426 33.526 1.00 68.88 478 LEU A N 1
ATOM 3872 C CA . LEU A 1 478 ? -14.353 -6.218 32.947 1.00 68.88 478 LEU A CA 1
ATOM 3873 C C . LEU A 1 478 ? -14.388 -5.010 33.899 1.00 68.88 478 LEU A C 1
ATOM 3875 O O . LEU A 1 478 ? -13.399 -4.280 33.971 1.00 68.88 478 LEU A O 1
ATOM 3879 N N . ILE A 1 479 ? -15.458 -4.796 34.675 1.00 76.12 479 ILE A N 1
ATOM 3880 C CA . ILE A 1 479 ? -15.568 -3.663 35.618 1.00 76.12 479 ILE A CA 1
ATOM 3881 C C . ILE A 1 479 ? -15.017 -4.075 36.987 1.00 76.12 479 ILE A C 1
ATOM 3883 O O . ILE A 1 479 ? -15.719 -4.133 37.988 1.00 76.12 479 ILE A O 1
ATOM 3887 N N . LYS A 1 480 ? -13.712 -4.353 37.034 1.00 77.62 480 LYS A N 1
ATOM 3888 C CA . LYS A 1 480 ? -13.008 -4.760 38.267 1.00 77.62 480 LYS A CA 1
ATOM 3889 C C . LYS A 1 480 ? -12.407 -3.603 39.057 1.00 77.62 480 LYS A C 1
ATOM 3891 O O . LYS A 1 480 ? -11.846 -3.815 40.129 1.00 77.62 480 LYS A O 1
ATOM 3896 N N . SER A 1 481 ? -12.455 -2.389 38.514 1.00 82.69 481 SER A N 1
ATOM 3897 C CA . SER A 1 481 ? -11.858 -1.212 39.135 1.00 82.69 481 SER A CA 1
ATOM 3898 C C . SER A 1 481 ? -12.889 -0.118 39.357 1.00 82.69 481 SER A C 1
ATOM 3900 O O . SER A 1 481 ? -13.760 0.136 38.523 1.00 82.69 481 SER A O 1
ATOM 3902 N N . GLU A 1 482 ? -12.741 0.581 40.477 1.00 85.62 482 GLU A N 1
ATOM 3903 C CA . GLU A 1 482 ? -13.565 1.740 40.810 1.00 85.62 482 GLU A CA 1
ATOM 3904 C C . GLU A 1 482 ? -13.443 2.845 39.746 1.00 85.62 482 GLU A C 1
ATOM 3906 O O . GLU A 1 482 ? -14.428 3.488 39.397 1.00 85.62 482 GLU A O 1
ATOM 3911 N N . GLY A 1 483 ? -12.261 2.997 39.135 1.00 86.75 483 GLY A N 1
ATOM 3912 C CA . GLY A 1 483 ? -12.050 3.938 38.033 1.00 86.75 483 GLY A CA 1
ATOM 3913 C C . GLY A 1 483 ? -12.906 3.636 36.798 1.00 86.75 483 GLY A C 1
ATOM 3914 O O . GLY A 1 483 ? -13.442 4.560 36.187 1.00 86.75 483 GLY A O 1
ATOM 3915 N N . LEU A 1 484 ? -13.077 2.360 36.428 1.00 86.94 484 LEU A N 1
ATOM 3916 C CA . LEU A 1 484 ? -13.928 1.965 35.296 1.00 86.94 484 LEU A CA 1
ATOM 3917 C C . LEU A 1 484 ? -15.409 2.209 35.587 1.00 86.94 484 LEU A C 1
ATOM 3919 O O . LEU A 1 484 ? -16.131 2.703 34.719 1.00 86.94 484 LEU A O 1
ATOM 3923 N N . LEU A 1 485 ? -15.843 1.909 36.813 1.00 89.25 485 LEU A N 1
ATOM 3924 C CA . LEU A 1 485 ? -17.200 2.197 37.267 1.00 89.25 485 LEU A CA 1
ATOM 3925 C C . LEU A 1 485 ? -17.493 3.701 37.178 1.00 89.25 485 LEU A C 1
ATOM 3927 O O . LEU A 1 485 ? -18.463 4.104 36.534 1.00 89.25 485 LEU A O 1
ATOM 3931 N N . GLN A 1 486 ? -16.612 4.533 37.741 1.00 89.94 486 GLN A N 1
ATOM 3932 C CA . GLN A 1 486 ? -16.741 5.992 37.709 1.00 89.94 486 GLN A CA 1
ATOM 3933 C C . GLN A 1 486 ? -16.725 6.546 36.279 1.00 89.94 486 GLN A C 1
ATOM 3935 O O . GLN A 1 486 ? -17.502 7.451 35.957 1.00 89.94 486 GLN A O 1
ATOM 3940 N N . LEU A 1 487 ? -15.886 5.991 35.397 1.00 90.62 487 LEU A N 1
ATOM 3941 C CA . LEU A 1 487 ? -15.846 6.360 33.983 1.00 90.62 487 LEU A CA 1
ATOM 3942 C C . LEU A 1 487 ? -17.199 6.094 33.312 1.00 90.62 487 LEU A C 1
ATOM 3944 O O . LEU A 1 487 ? -17.738 6.989 32.658 1.00 90.62 487 LEU A O 1
ATOM 3948 N N . LEU A 1 488 ? -17.771 4.899 33.479 1.00 89.25 488 LEU A N 1
ATOM 3949 C CA . LEU A 1 488 ? -19.059 4.539 32.879 1.00 89.25 488 LEU A CA 1
ATOM 3950 C C . LEU A 1 488 ? -20.208 5.374 33.451 1.00 89.25 488 LEU A C 1
ATOM 3952 O O . LEU A 1 488 ? -20.989 5.929 32.677 1.00 89.25 488 LEU A O 1
ATOM 3956 N N . GLN A 1 489 ? -20.258 5.557 34.773 1.00 90.88 489 GLN A N 1
ATOM 3957 C CA . GLN A 1 489 ? -21.219 6.447 35.431 1.00 90.88 489 GLN A CA 1
ATOM 3958 C C . GLN A 1 489 ? -21.162 7.855 34.836 1.00 90.88 489 GLN A C 1
ATOM 3960 O O . GLN A 1 489 ? -22.172 8.369 34.357 1.00 90.88 489 GLN A O 1
ATOM 3965 N N . THR A 1 490 ? -19.965 8.444 34.774 1.00 89.88 490 THR A N 1
ATOM 3966 C CA . THR A 1 490 ? -19.716 9.793 34.240 1.00 89.88 490 THR A CA 1
ATOM 3967 C C . THR A 1 490 ? -20.088 9.918 32.762 1.00 89.88 490 THR A C 1
ATOM 3969 O O . THR A 1 490 ? -20.568 10.973 32.327 1.00 89.88 490 THR A O 1
ATOM 3972 N N . SER A 1 491 ? -19.880 8.851 31.990 1.00 90.00 491 SER A N 1
ATOM 3973 C CA . SER A 1 491 ? -20.155 8.802 30.553 1.00 90.00 491 SER A CA 1
ATOM 3974 C C . SER A 1 491 ? -21.639 8.649 30.237 1.00 90.00 491 SER A C 1
ATOM 3976 O O . SER A 1 491 ? -22.101 9.165 29.223 1.00 90.00 491 SER A O 1
ATOM 3978 N N . MET A 1 492 ? -22.388 7.947 31.090 1.00 88.88 492 MET A N 1
ATOM 3979 C CA . MET A 1 492 ? -23.793 7.607 30.851 1.00 88.88 492 MET A CA 1
ATOM 3980 C C . MET A 1 492 ? -24.787 8.561 31.533 1.00 88.88 492 MET A C 1
ATOM 3982 O O . MET A 1 492 ? -25.994 8.375 31.377 1.00 88.88 492 MET A O 1
ATOM 3986 N N . VAL A 1 493 ? -24.305 9.614 32.216 1.00 87.38 493 VAL A N 1
ATOM 3987 C CA . VAL A 1 493 ? -25.138 10.650 32.869 1.00 87.38 493 VAL A CA 1
ATOM 3988 C C . VAL A 1 493 ? -26.146 11.289 31.912 1.00 87.38 493 VAL A C 1
ATOM 3990 O O . VAL A 1 493 ? -27.266 11.600 32.310 1.00 87.38 493 VAL A O 1
ATOM 3993 N N . ASN A 1 494 ? -25.755 11.526 30.658 1.00 86.75 494 ASN A N 1
ATOM 3994 C CA . ASN A 1 494 ? -26.625 12.114 29.647 1.00 86.75 494 ASN A CA 1
ATOM 3995 C C . ASN A 1 494 ? -26.304 11.584 28.246 1.00 86.75 494 ASN A C 1
ATOM 3997 O O . ASN A 1 494 ? -25.243 11.005 27.996 1.00 86.75 494 ASN A O 1
ATOM 4001 N N . ASP A 1 495 ? -27.237 11.799 27.322 1.00 87.75 495 ASP A N 1
ATOM 4002 C CA . ASP A 1 495 ? -27.132 11.258 25.967 1.00 87.75 495 ASP A CA 1
ATOM 4003 C C . ASP A 1 495 ? -26.006 11.905 25.154 1.00 87.75 495 ASP A C 1
ATOM 4005 O O . ASP A 1 495 ? -25.420 11.254 24.287 1.00 87.75 495 ASP A O 1
ATOM 4009 N N . GLU A 1 496 ? -25.631 13.146 25.473 1.00 90.12 496 GLU A N 1
ATOM 4010 C CA . GLU A 1 496 ? -24.514 13.835 24.828 1.00 90.12 496 GLU A CA 1
ATOM 4011 C C . GLU A 1 496 ? -23.176 13.136 25.130 1.00 90.12 496 GLU A C 1
ATOM 4013 O O . GLU A 1 496 ? -22.441 12.772 24.209 1.00 90.12 496 GLU A O 1
ATOM 4018 N N . ARG A 1 497 ? -22.866 12.892 26.411 1.00 88.44 497 ARG A N 1
ATOM 4019 C CA . ARG A 1 497 ? -21.638 12.199 26.837 1.00 88.44 497 ARG A CA 1
ATOM 4020 C C . ARG A 1 497 ? -21.616 10.749 26.382 1.00 88.44 497 ARG A C 1
ATOM 4022 O O . ARG A 1 497 ? -20.575 10.281 25.929 1.00 88.44 497 ARG A O 1
ATOM 4029 N N . MET A 1 498 ? -22.762 10.073 26.408 1.00 89.94 498 MET A N 1
ATOM 4030 C CA . MET A 1 498 ? -22.879 8.712 25.892 1.00 89.94 498 MET A CA 1
ATOM 4031 C C . MET A 1 498 ? -22.584 8.674 24.388 1.00 89.94 498 MET A C 1
ATOM 4033 O O . MET A 1 498 ? -21.859 7.801 23.918 1.00 89.94 498 MET A O 1
ATOM 4037 N N . THR A 1 499 ? -23.094 9.644 23.627 1.00 90.31 499 THR A N 1
ATOM 4038 C CA . THR A 1 499 ? -22.811 9.761 22.190 1.00 90.31 499 THR A CA 1
ATOM 4039 C C . THR A 1 499 ? -21.328 10.026 21.930 1.00 90.31 499 THR A C 1
ATOM 4041 O O . THR A 1 499 ? -20.756 9.441 21.008 1.00 90.31 499 THR A O 1
ATOM 4044 N N . MET A 1 500 ? -20.679 10.863 22.746 1.00 89.50 500 MET A N 1
ATOM 4045 C CA . MET A 1 500 ? -19.233 11.096 22.663 1.00 89.50 500 MET A CA 1
ATOM 4046 C C . MET A 1 500 ? -18.431 9.830 22.980 1.00 89.50 500 MET A C 1
ATOM 4048 O O . MET A 1 500 ? -17.533 9.494 22.211 1.00 89.50 500 MET A O 1
ATOM 4052 N N . LEU A 1 501 ? -18.800 9.083 24.028 1.00 90.06 501 LEU A N 1
ATOM 4053 C CA . LEU A 1 501 ? -18.184 7.796 24.357 1.00 90.06 501 LEU A CA 1
ATOM 4054 C C . LEU A 1 501 ? -18.331 6.802 23.195 1.00 90.06 501 LEU A C 1
ATOM 4056 O O . LEU A 1 501 ? -17.328 6.256 22.744 1.00 90.06 501 LEU A O 1
ATOM 4060 N N . LYS A 1 502 ? -19.545 6.616 22.650 1.00 89.81 502 LYS A N 1
ATOM 4061 C CA . LYS A 1 502 ? -19.791 5.727 21.495 1.00 89.81 502 LYS A CA 1
ATOM 4062 C C . LYS A 1 502 ? -18.876 6.069 20.316 1.00 89.81 502 LYS A C 1
ATOM 4064 O O . LYS A 1 502 ? -18.247 5.187 19.733 1.00 89.81 502 LYS A O 1
ATOM 4069 N N . LYS A 1 503 ? -18.764 7.359 19.983 1.00 87.75 503 LYS A N 1
ATOM 4070 C CA . LYS A 1 503 ? -17.889 7.835 18.901 1.00 87.75 503 LYS A CA 1
ATOM 4071 C C . LYS A 1 503 ? -16.407 7.611 19.211 1.00 87.75 503 LYS A C 1
ATOM 4073 O O . LYS A 1 503 ? -15.670 7.194 18.320 1.00 87.75 503 LYS A O 1
ATOM 4078 N N . ALA A 1 504 ? -15.983 7.858 20.449 1.00 88.12 504 ALA A N 1
ATOM 4079 C CA . ALA A 1 504 ? -14.600 7.705 20.884 1.00 88.12 504 ALA A CA 1
ATOM 4080 C C . ALA A 1 504 ? -14.160 6.231 20.924 1.00 88.12 504 ALA A C 1
ATOM 4082 O O . ALA A 1 504 ? -13.062 5.917 20.480 1.00 88.12 504 ALA A O 1
ATOM 4083 N N . LEU A 1 505 ? -15.032 5.304 21.335 1.00 88.19 505 LEU A N 1
ATOM 4084 C CA . LEU A 1 505 ? -14.767 3.859 21.269 1.00 88.19 505 LEU A CA 1
ATOM 4085 C C . LEU A 1 505 ? -14.570 3.374 19.827 1.00 88.19 505 LEU A C 1
ATOM 4087 O O . LEU A 1 505 ? -13.816 2.440 19.575 1.00 88.19 505 LEU A O 1
ATOM 4091 N N . GLY A 1 506 ? -15.217 4.025 18.856 1.00 85.38 506 GLY A N 1
ATOM 4092 C CA . GLY A 1 506 ? -15.016 3.770 17.427 1.00 85.38 506 GLY A CA 1
ATOM 4093 C C . GLY A 1 506 ? -13.603 4.078 16.914 1.00 85.38 506 GLY A C 1
ATOM 4094 O O . GLY A 1 506 ? -13.275 3.684 15.793 1.00 85.38 506 GLY A O 1
ATOM 4095 N N . PHE A 1 507 ? -12.769 4.769 17.699 1.00 87.94 507 PHE A N 1
ATOM 4096 C CA . PHE A 1 507 ? -11.420 5.163 17.305 1.00 87.94 507 PHE A CA 1
ATOM 4097 C C . PHE A 1 507 ? -10.509 3.965 17.035 1.00 87.94 507 PHE A C 1
ATOM 4099 O O . PHE A 1 507 ? -9.904 3.923 15.969 1.00 87.94 507 PHE A O 1
ATOM 4106 N N . GLU A 1 508 ? -10.457 2.967 17.921 1.00 82.75 508 GLU A N 1
ATOM 4107 C CA . GLU A 1 508 ? -9.480 1.871 17.810 1.00 82.75 508 GLU A CA 1
ATOM 4108 C C . GLU A 1 508 ? -9.704 1.013 16.553 1.00 82.75 508 GLU A C 1
ATOM 4110 O O . GLU A 1 508 ? -8.768 0.691 15.819 1.00 82.75 508 GLU A O 1
ATOM 4115 N N . GLY A 1 509 ? -10.965 0.724 16.213 1.00 81.62 509 GLY A N 1
ATOM 4116 C CA . GLY A 1 509 ? -11.302 0.015 14.973 1.00 81.62 509 GLY A CA 1
ATOM 4117 C C . GLY A 1 509 ? -10.926 0.800 13.706 1.00 81.62 509 GLY A C 1
ATOM 4118 O O . GLY A 1 509 ? -10.482 0.218 12.710 1.00 81.62 509 GLY A O 1
ATOM 4119 N N . ARG A 1 510 ? -11.058 2.132 13.740 1.00 87.19 510 ARG A N 1
ATOM 4120 C CA . ARG A 1 510 ? -10.668 3.021 12.632 1.00 87.19 510 ARG A CA 1
ATOM 4121 C C . ARG A 1 510 ? -9.152 3.180 12.537 1.00 87.19 510 ARG A C 1
ATOM 4123 O O . ARG A 1 510 ? -8.605 3.141 11.436 1.00 87.19 510 ARG A O 1
ATOM 4130 N N . LEU A 1 511 ? -8.471 3.293 13.677 1.00 88.19 511 LEU A N 1
ATOM 4131 C CA . LEU A 1 511 ? -7.015 3.330 13.762 1.00 88.19 511 LEU A CA 1
ATOM 4132 C C . LEU A 1 511 ? -6.418 2.056 13.175 1.00 88.19 511 LEU A C 1
ATOM 4134 O O . LEU A 1 511 ? -5.556 2.147 12.311 1.00 88.19 511 LEU A O 1
ATOM 4138 N N . ARG A 1 512 ? -6.955 0.887 13.536 1.00 86.88 512 ARG A N 1
ATOM 4139 C CA . ARG A 1 512 ? -6.547 -0.388 12.938 1.00 86.88 512 ARG A CA 1
ATOM 4140 C C . ARG A 1 512 ? -6.754 -0.432 11.431 1.00 86.88 512 ARG A C 1
ATOM 4142 O O . ARG A 1 512 ? -5.875 -0.880 10.711 1.00 86.88 512 ARG A O 1
ATOM 4149 N N . SER A 1 513 ? -7.886 0.076 10.949 1.00 85.81 513 SER A N 1
ATOM 4150 C CA . SER A 1 513 ? -8.150 0.139 9.507 1.00 85.81 513 SER A CA 1
ATOM 4151 C C . SER A 1 513 ? -7.103 0.997 8.781 1.00 85.81 513 SER A C 1
ATOM 4153 O O . SER A 1 513 ? -6.652 0.639 7.695 1.00 85.81 513 SER A O 1
ATOM 4155 N N . VAL A 1 514 ? -6.683 2.118 9.380 1.00 87.81 514 VAL A N 1
ATOM 4156 C CA . VAL A 1 514 ? -5.591 2.952 8.852 1.00 87.81 514 VAL A CA 1
ATOM 4157 C C . VAL A 1 514 ? -4.241 2.243 8.963 1.00 87.81 514 VAL A C 1
ATOM 4159 O O . VAL A 1 514 ? -3.480 2.273 7.997 1.00 87.81 514 VAL A O 1
ATOM 4162 N N . ASP A 1 515 ? -3.956 1.579 10.084 1.00 87.00 515 ASP A N 1
ATOM 4163 C CA . ASP A 1 515 ? -2.737 0.792 10.282 1.00 87.00 515 ASP A CA 1
ATOM 4164 C C . ASP A 1 515 ? -2.610 -0.288 9.198 1.00 87.00 515 ASP A C 1
ATOM 4166 O O . ASP A 1 515 ? -1.574 -0.358 8.538 1.00 87.00 515 ASP A O 1
ATOM 4170 N N . ASP A 1 516 ? -3.668 -1.062 8.946 1.00 83.12 516 ASP A N 1
ATOM 4171 C CA . ASP A 1 516 ? -3.711 -2.107 7.917 1.00 83.12 516 ASP A CA 1
ATOM 4172 C C . ASP A 1 516 ? -3.451 -1.531 6.520 1.00 83.12 516 ASP A C 1
ATOM 4174 O O . ASP A 1 516 ? -2.644 -2.059 5.749 1.00 83.12 516 ASP A O 1
ATOM 4178 N N . ILE A 1 517 ? -4.094 -0.406 6.193 1.00 84.00 517 ILE A N 1
ATOM 4179 C CA . ILE A 1 517 ? -3.936 0.265 4.900 1.00 84.00 517 ILE A CA 1
ATOM 4180 C C . ILE A 1 517 ? -2.511 0.806 4.723 1.00 84.00 517 ILE A C 1
ATOM 4182 O O . ILE A 1 517 ? -1.919 0.622 3.657 1.00 84.00 517 ILE A O 1
ATOM 4186 N N . LEU A 1 518 ? -1.941 1.461 5.735 1.00 84.38 518 LEU A N 1
ATOM 4187 C CA . LEU A 1 518 ? -0.595 2.036 5.663 1.00 84.38 518 LEU A CA 1
ATOM 4188 C C . LEU A 1 518 ? 0.486 0.948 5.655 1.00 84.38 518 LEU A C 1
ATOM 4190 O O . LEU A 1 518 ? 1.427 1.025 4.863 1.00 84.38 518 LEU A O 1
ATOM 4194 N N . CYS A 1 519 ? 0.318 -0.096 6.470 1.00 79.06 519 CYS A N 1
ATOM 4195 C CA . CYS A 1 519 ? 1.240 -1.228 6.541 1.00 79.06 519 CYS A CA 1
ATOM 4196 C C . CYS A 1 519 ? 1.144 -2.138 5.315 1.00 79.06 519 CYS A C 1
ATOM 4198 O O . CYS A 1 519 ? 2.081 -2.886 5.050 1.00 79.06 519 CYS A O 1
ATOM 4200 N N . SER A 1 520 ? 0.062 -2.065 4.527 1.00 72.25 520 SER A N 1
ATOM 4201 C CA . SER A 1 520 ? -0.129 -2.948 3.369 1.00 72.25 520 SER A CA 1
ATOM 4202 C C . SER A 1 520 ? 0.974 -2.859 2.310 1.00 72.25 520 SER A C 1
ATOM 4204 O O . SER A 1 520 ? 1.197 -3.785 1.531 1.00 72.25 520 SER A O 1
ATOM 4206 N N . THR A 1 521 ? 1.691 -1.739 2.294 1.00 71.69 521 THR A N 1
ATOM 4207 C CA . THR A 1 521 ? 2.795 -1.488 1.368 1.00 71.69 521 THR A CA 1
ATOM 4208 C C . THR A 1 521 ? 4.167 -1.589 2.025 1.00 71.69 521 THR A C 1
ATOM 4210 O O . THR A 1 521 ? 5.165 -1.417 1.333 1.00 71.69 521 THR A O 1
ATOM 4213 N N . GLU A 1 522 ? 4.242 -1.876 3.328 1.00 83.12 522 GLU A N 1
ATOM 4214 C CA . GLU A 1 522 ? 5.493 -2.036 4.071 1.00 83.12 522 GLU A CA 1
ATOM 4215 C C . GLU A 1 522 ? 5.880 -3.516 4.210 1.00 83.12 522 GLU A C 1
ATOM 4217 O O . GLU A 1 522 ? 5.045 -4.415 4.135 1.00 83.12 522 GLU A O 1
ATOM 4222 N N . LEU A 1 523 ? 7.177 -3.782 4.388 1.00 84.06 523 LEU A N 1
ATOM 4223 C CA . LEU A 1 523 ? 7.664 -5.143 4.607 1.00 84.06 523 LEU A CA 1
ATOM 4224 C C . LEU A 1 523 ? 7.362 -5.598 6.032 1.00 84.06 523 LEU A C 1
ATOM 4226 O O . LEU A 1 523 ? 7.517 -4.830 6.986 1.00 84.06 523 LEU A O 1
ATOM 4230 N N . ASP A 1 524 ? 7.106 -6.895 6.188 1.00 86.69 524 ASP A N 1
ATOM 4231 C CA . ASP A 1 524 ? 7.252 -7.563 7.479 1.00 86.69 524 ASP A CA 1
ATOM 4232 C C . ASP A 1 524 ? 8.745 -7.766 7.785 1.00 86.69 524 ASP A C 1
ATOM 4234 O O . ASP A 1 524 ? 9.337 -8.831 7.587 1.00 86.69 524 ASP A O 1
ATOM 4238 N N . THR A 1 525 ? 9.382 -6.680 8.221 1.00 89.06 525 THR A N 1
ATOM 4239 C CA . THR A 1 525 ? 10.818 -6.627 8.502 1.00 89.06 525 THR A CA 1
ATOM 4240 C C . THR A 1 525 ? 11.245 -7.613 9.581 1.00 89.06 525 THR A C 1
ATOM 4242 O O . THR A 1 525 ? 12.362 -8.121 9.518 1.00 89.06 525 THR A O 1
ATOM 4245 N N . LYS A 1 526 ? 10.368 -7.918 10.545 1.00 90.69 526 LYS A N 1
ATOM 4246 C CA . LYS A 1 526 ? 10.649 -8.877 11.614 1.00 90.69 526 LYS A CA 1
ATOM 4247 C C . LYS A 1 526 ? 10.727 -10.291 11.053 1.00 90.69 526 LYS A C 1
ATOM 4249 O O . LYS A 1 526 ? 11.741 -10.953 11.238 1.00 90.69 526 LYS A O 1
ATOM 4254 N N . LYS A 1 527 ? 9.712 -10.720 10.298 1.00 91.50 527 LYS A N 1
ATOM 4255 C CA . LYS A 1 527 ? 9.704 -12.046 9.666 1.00 91.50 527 LYS A CA 1
ATOM 4256 C C . LYS A 1 527 ? 10.896 -12.246 8.725 1.00 91.50 527 LYS A C 1
ATOM 4258 O O . LYS A 1 527 ? 11.483 -13.326 8.701 1.00 91.50 527 LYS A O 1
ATOM 4263 N N . LEU A 1 528 ? 11.272 -11.211 7.969 1.00 91.88 528 LEU A N 1
ATOM 4264 C CA . LEU A 1 528 ? 12.435 -11.258 7.074 1.00 91.88 528 LEU A CA 1
ATOM 4265 C C . LEU A 1 528 ? 13.757 -11.336 7.846 1.00 91.88 528 LEU A C 1
ATOM 4267 O O . LEU A 1 528 ? 14.629 -12.124 7.478 1.00 91.88 528 LEU A O 1
ATOM 4271 N N . LEU A 1 529 ? 13.893 -10.578 8.937 1.00 94.38 529 LEU A N 1
ATOM 4272 C CA . LEU A 1 529 ? 15.054 -10.666 9.819 1.00 94.38 529 LEU A CA 1
ATOM 4273 C C . LEU A 1 529 ? 15.165 -12.053 10.463 1.00 94.38 529 LEU A C 1
ATOM 4275 O O . LEU A 1 529 ? 16.240 -12.644 10.428 1.00 94.38 529 LEU A O 1
ATOM 4279 N N . ASP A 1 530 ? 14.065 -12.599 10.986 1.00 93.06 530 ASP A N 1
ATOM 4280 C CA . ASP A 1 530 ? 14.029 -13.940 11.579 1.00 93.06 530 ASP A CA 1
ATOM 4281 C C . ASP A 1 530 ? 14.445 -15.010 10.553 1.00 93.06 530 ASP A C 1
ATOM 4283 O O . ASP A 1 530 ? 15.233 -15.907 10.866 1.00 93.06 530 ASP A O 1
ATOM 4287 N N . GLY A 1 531 ? 13.987 -14.882 9.302 1.00 91.94 531 GLY A N 1
ATOM 4288 C CA . GLY A 1 531 ? 14.398 -15.746 8.192 1.00 91.94 531 GLY A CA 1
ATOM 4289 C C . GLY A 1 531 ? 15.896 -15.657 7.875 1.00 91.94 531 GLY A C 1
ATOM 4290 O O . GLY A 1 531 ? 16.552 -16.687 7.701 1.00 91.94 531 GLY A O 1
ATOM 4291 N N . ILE A 1 532 ? 16.456 -14.443 7.859 1.00 92.38 532 ILE A N 1
ATOM 4292 C CA . ILE A 1 532 ? 17.894 -14.201 7.665 1.00 92.38 532 ILE A CA 1
ATOM 4293 C C . ILE A 1 532 ? 18.711 -14.831 8.797 1.00 92.38 532 ILE A C 1
ATOM 4295 O O . ILE A 1 532 ? 19.641 -15.591 8.524 1.00 92.38 532 ILE A O 1
ATOM 4299 N N . LEU A 1 533 ? 18.346 -14.551 10.052 1.00 93.50 533 LEU A N 1
ATOM 4300 C CA . LEU A 1 533 ? 19.071 -15.006 11.242 1.00 93.50 533 LEU A CA 1
ATOM 4301 C C . LEU A 1 533 ? 18.998 -16.526 11.433 1.00 93.50 533 LEU A C 1
ATOM 4303 O O . LEU A 1 533 ? 19.924 -17.128 11.973 1.00 93.50 533 LEU A O 1
ATOM 4307 N N . SER A 1 534 ? 17.926 -17.158 10.953 1.00 93.62 534 SER A N 1
ATOM 4308 C CA . SER A 1 534 ? 17.782 -18.619 10.961 1.00 93.62 534 SER A CA 1
ATOM 4309 C C . SER A 1 534 ? 18.676 -19.309 9.924 1.00 93.62 534 SER A C 1
ATOM 4311 O O . SER A 1 534 ? 18.964 -20.499 10.047 1.00 93.62 534 SER A O 1
ATOM 4313 N N . ASN A 1 535 ? 19.148 -18.585 8.903 1.00 91.19 535 ASN A N 1
ATOM 4314 C CA . ASN A 1 535 ? 20.045 -19.117 7.885 1.00 91.19 535 ASN A CA 1
ATOM 4315 C C . ASN A 1 535 ? 21.502 -18.739 8.194 1.00 91.19 535 ASN A C 1
ATOM 4317 O O . ASN A 1 535 ? 21.966 -17.637 7.890 1.00 91.19 535 ASN A O 1
ATOM 4321 N N . GLN A 1 536 ? 22.252 -19.690 8.757 1.00 90.31 536 GLN A N 1
ATOM 4322 C CA . GLN A 1 536 ? 23.642 -19.477 9.174 1.00 90.31 536 GLN A CA 1
ATOM 4323 C C . GLN A 1 536 ? 24.556 -19.031 8.021 1.00 90.31 536 GLN A C 1
ATOM 4325 O O . GLN A 1 536 ? 25.402 -18.156 8.217 1.00 90.31 536 GLN A O 1
ATOM 4330 N N . LYS A 1 537 ? 24.370 -19.581 6.810 1.00 88.00 537 LYS A N 1
ATOM 4331 C CA . LYS A 1 537 ? 25.164 -19.198 5.631 1.00 88.00 537 LYS A CA 1
ATOM 4332 C C . LYS A 1 537 ? 24.918 -17.732 5.279 1.00 88.00 537 LYS A C 1
ATOM 4334 O O . LYS A 1 537 ? 25.874 -16.972 5.138 1.00 88.00 537 LYS A O 1
ATOM 4339 N N . ILE A 1 538 ? 23.653 -17.321 5.187 1.00 89.50 538 ILE A N 1
ATOM 4340 C CA . ILE A 1 538 ? 23.259 -15.931 4.907 1.00 89.50 538 ILE A CA 1
ATOM 4341 C C . ILE A 1 538 ? 23.777 -14.989 6.000 1.00 89.50 538 ILE A C 1
ATOM 4343 O O . ILE A 1 538 ? 24.396 -13.975 5.689 1.00 89.50 538 ILE A O 1
ATOM 4347 N N . THR A 1 539 ? 23.587 -15.342 7.271 1.00 92.25 539 THR A N 1
ATOM 4348 C CA . THR A 1 539 ? 24.011 -14.516 8.411 1.00 92.25 539 THR A CA 1
ATOM 4349 C C . THR A 1 539 ? 25.520 -14.269 8.403 1.00 92.25 539 THR A C 1
ATOM 4351 O O . THR A 1 539 ? 25.950 -13.120 8.486 1.00 92.25 539 THR A O 1
ATOM 4354 N N . GLN A 1 540 ? 26.337 -15.315 8.230 1.00 89.44 540 GLN A N 1
ATOM 4355 C CA . GLN A 1 540 ? 27.798 -15.175 8.190 1.00 89.44 540 GLN A CA 1
ATOM 4356 C C . GLN A 1 540 ? 28.268 -14.335 6.994 1.00 89.44 540 GLN A C 1
ATOM 4358 O O . GLN A 1 540 ? 29.200 -13.540 7.114 1.00 89.44 540 GLN A O 1
ATOM 4363 N N . SER A 1 541 ? 27.589 -14.477 5.855 1.00 87.31 541 SER A N 1
ATOM 4364 C CA . SER A 1 541 ? 27.839 -13.666 4.659 1.00 87.31 541 SER A CA 1
ATOM 4365 C C . SER A 1 541 ? 27.611 -12.190 4.933 1.00 87.31 541 SER A C 1
ATOM 4367 O O . SER A 1 541 ? 28.447 -11.349 4.614 1.00 87.31 541 SER A O 1
ATOM 4369 N N . LEU A 1 542 ? 26.467 -11.878 5.543 1.00 91.81 542 LEU A N 1
ATOM 4370 C CA . LEU A 1 542 ? 26.090 -10.512 5.853 1.00 91.81 542 LEU A CA 1
ATOM 4371 C C . LEU A 1 542 ? 27.067 -9.898 6.847 1.00 91.81 542 LEU A C 1
ATOM 4373 O O . LEU A 1 542 ? 27.500 -8.782 6.588 1.00 91.81 542 LEU A O 1
ATOM 4377 N N . LYS A 1 543 ? 27.493 -10.629 7.890 1.00 92.38 543 LYS A N 1
ATOM 4378 C CA . LYS A 1 543 ? 28.540 -10.174 8.824 1.00 92.38 543 LYS A CA 1
ATOM 4379 C C . LYS A 1 543 ? 29.790 -9.704 8.090 1.00 92.38 543 LYS A C 1
ATOM 4381 O O . LYS A 1 543 ? 30.247 -8.592 8.320 1.00 92.38 543 LYS A O 1
ATOM 4386 N N . GLU A 1 544 ? 30.301 -10.518 7.171 1.00 88.69 544 GLU A N 1
ATOM 4387 C CA . GLU A 1 544 ? 31.525 -10.202 6.432 1.00 88.69 544 GLU A CA 1
ATOM 4388 C C . GLU A 1 544 ? 31.341 -9.046 5.434 1.00 88.69 544 GLU A C 1
ATOM 4390 O O . GLU A 1 544 ? 32.260 -8.254 5.227 1.00 88.69 544 GLU A O 1
ATOM 4395 N N . ILE A 1 545 ? 30.148 -8.910 4.845 1.00 88.75 545 ILE A N 1
ATOM 4396 C CA . ILE A 1 545 ? 29.803 -7.804 3.941 1.00 88.75 545 ILE A CA 1
ATOM 4397 C C . ILE A 1 545 ? 29.691 -6.477 4.697 1.00 88.75 545 ILE A C 1
ATOM 4399 O O . ILE A 1 545 ? 30.148 -5.450 4.198 1.00 88.75 545 ILE A O 1
ATOM 4403 N N . VAL A 1 546 ? 29.061 -6.476 5.877 1.00 91.31 546 VAL A N 1
ATOM 4404 C CA . VAL A 1 546 ? 28.825 -5.243 6.641 1.00 91.31 546 VAL A CA 1
ATOM 4405 C C . VAL A 1 546 ? 30.008 -4.852 7.525 1.00 91.31 546 VAL A C 1
ATOM 4407 O O . VAL A 1 546 ? 29.991 -3.755 8.079 1.00 91.31 546 VAL A O 1
ATOM 4410 N N . LYS A 1 547 ? 31.021 -5.712 7.668 1.00 86.88 547 LYS A N 1
ATOM 4411 C CA . LYS A 1 547 ? 32.180 -5.508 8.549 1.00 86.88 547 LYS A CA 1
ATOM 4412 C C . LYS A 1 547 ? 33.020 -4.284 8.189 1.00 86.88 547 LYS A C 1
ATOM 4414 O O . LYS A 1 547 ? 33.472 -3.586 9.091 1.00 86.88 547 LYS A O 1
ATOM 4419 N N . ASP A 1 548 ? 33.226 -4.028 6.900 1.00 85.62 548 ASP A N 1
ATOM 4420 C CA . ASP A 1 548 ? 33.993 -2.882 6.411 1.00 85.62 548 ASP A CA 1
ATOM 4421 C C . ASP A 1 548 ? 33.164 -1.998 5.471 1.00 85.62 548 ASP A C 1
ATOM 4423 O O . ASP A 1 548 ? 32.268 -2.456 4.756 1.00 85.62 548 ASP A O 1
ATOM 4427 N N . ASP A 1 549 ? 33.466 -0.700 5.474 1.00 88.75 549 ASP A N 1
ATOM 4428 C CA . ASP A 1 549 ? 32.658 0.290 4.761 1.00 88.75 549 ASP A CA 1
ATOM 4429 C C . ASP A 1 549 ? 32.834 0.230 3.234 1.00 88.75 549 ASP A C 1
ATOM 4431 O O . ASP A 1 549 ? 31.957 0.683 2.493 1.00 88.75 549 ASP A O 1
ATOM 4435 N N . VAL A 1 550 ? 33.927 -0.361 2.733 1.00 88.44 550 VAL A N 1
ATOM 4436 C CA . VAL A 1 550 ? 34.173 -0.502 1.290 1.00 88.44 550 VAL A CA 1
ATOM 4437 C C . VAL A 1 550 ? 33.247 -1.566 0.707 1.00 88.44 550 VAL A C 1
ATOM 4439 O O . VAL A 1 550 ? 32.529 -1.295 -0.261 1.00 88.44 550 VAL A O 1
ATOM 4442 N N . ARG A 1 551 ? 33.202 -2.755 1.316 1.00 86.19 551 ARG A N 1
ATOM 4443 C CA . ARG A 1 551 ? 32.286 -3.831 0.913 1.00 86.19 551 ARG A CA 1
ATOM 4444 C C . ARG A 1 551 ? 30.838 -3.454 1.144 1.00 86.19 551 ARG A C 1
ATOM 4446 O O . ARG A 1 551 ? 30.017 -3.685 0.256 1.00 86.19 551 ARG A O 1
ATOM 4453 N N . LEU A 1 552 ? 30.536 -2.801 2.264 1.00 90.62 552 LEU A N 1
ATOM 4454 C CA . LEU A 1 552 ? 29.201 -2.281 2.527 1.00 90.62 552 LEU A CA 1
ATOM 4455 C C . LEU A 1 552 ? 28.755 -1.312 1.424 1.00 90.62 552 LEU A C 1
ATOM 4457 O O . LEU A 1 552 ? 27.622 -1.400 0.956 1.00 90.62 552 LEU A O 1
ATOM 4461 N N . LYS A 1 553 ? 29.628 -0.405 0.968 1.00 89.88 553 LYS A N 1
ATOM 4462 C CA . LYS A 1 553 ? 29.307 0.533 -0.117 1.00 89.88 553 LYS A CA 1
ATOM 4463 C C . LYS A 1 553 ? 29.031 -0.186 -1.438 1.00 89.88 553 LYS A C 1
ATOM 4465 O O . LYS A 1 553 ? 28.051 0.141 -2.105 1.00 89.88 553 LYS A O 1
ATOM 4470 N N . LEU A 1 554 ? 29.852 -1.174 -1.800 1.00 87.06 554 LEU A N 1
ATOM 4471 C CA . LEU A 1 554 ? 29.626 -1.989 -2.999 1.00 87.06 554 LEU A CA 1
ATOM 4472 C C . LEU A 1 554 ? 28.323 -2.792 -2.900 1.00 87.06 554 LEU A C 1
ATOM 4474 O O . LEU A 1 554 ? 27.576 -2.877 -3.873 1.00 87.06 554 LEU A O 1
ATOM 4478 N N . PHE A 1 555 ? 28.021 -3.326 -1.717 1.00 89.75 555 PHE A N 1
ATOM 4479 C CA . PHE A 1 555 ? 26.786 -4.055 -1.465 1.00 89.75 555 PHE A CA 1
ATOM 4480 C C . PHE A 1 555 ? 25.557 -3.155 -1.554 1.00 89.75 555 PHE A C 1
ATOM 4482 O O . PHE A 1 555 ? 24.594 -3.511 -2.227 1.00 89.75 555 PHE A O 1
ATOM 4489 N N . LYS A 1 556 ? 25.610 -1.953 -0.961 1.00 91.50 556 LYS A N 1
ATOM 4490 C CA . LYS A 1 556 ? 24.566 -0.931 -1.117 1.00 91.50 556 LYS A CA 1
ATOM 4491 C C . LYS A 1 556 ? 24.289 -0.673 -2.594 1.00 91.50 556 LYS A C 1
ATOM 4493 O O . LYS A 1 556 ? 23.134 -0.705 -2.990 1.00 91.50 556 LYS A O 1
ATOM 4498 N N . SER A 1 557 ? 25.322 -0.501 -3.422 1.00 88.44 557 SER A N 1
ATOM 4499 C CA . SER A 1 557 ? 25.145 -0.349 -4.872 1.00 88.44 557 SER A CA 1
ATOM 4500 C C . SER A 1 557 ? 24.523 -1.583 -5.533 1.00 88.44 557 SER A C 1
ATOM 4502 O O . SER A 1 557 ? 23.626 -1.428 -6.354 1.00 88.44 557 SER A O 1
ATOM 4504 N N . ALA A 1 558 ? 24.940 -2.796 -5.160 1.00 88.44 558 ALA A N 1
ATOM 4505 C CA . ALA A 1 558 ? 24.390 -4.044 -5.699 1.00 88.44 558 ALA A CA 1
ATOM 4506 C C . ALA A 1 558 ? 22.895 -4.213 -5.412 1.00 88.44 558 ALA A C 1
ATOM 4508 O O . ALA A 1 558 ? 22.158 -4.745 -6.239 1.00 88.44 558 ALA A O 1
ATOM 4509 N N . LEU A 1 559 ? 22.443 -3.747 -4.246 1.00 89.81 559 LEU A N 1
ATOM 4510 C CA . LEU A 1 559 ? 21.032 -3.781 -3.898 1.00 89.81 559 LEU A CA 1
ATOM 4511 C C . LEU A 1 559 ? 20.203 -2.858 -4.793 1.00 89.81 559 LEU A C 1
ATOM 4513 O O . LEU A 1 559 ? 19.008 -3.091 -4.897 1.00 89.81 559 LEU A O 1
ATOM 4517 N N . GLU A 1 560 ? 20.776 -1.838 -5.436 1.00 87.19 560 GLU A N 1
ATOM 4518 C CA . GLU A 1 560 ? 20.031 -0.813 -6.181 1.00 87.19 560 GLU A CA 1
ATOM 4519 C C . GLU A 1 560 ? 19.694 -1.201 -7.620 1.00 87.19 560 GLU A C 1
ATOM 4521 O O . GLU A 1 560 ? 18.728 -0.669 -8.156 1.00 87.19 560 GLU A O 1
ATOM 4526 N N . GLY A 1 561 ? 20.413 -2.132 -8.246 1.00 80.50 561 GLY A N 1
ATOM 4527 C CA . GLY A 1 561 ? 20.139 -2.504 -9.633 1.00 80.50 561 GLY A CA 1
ATOM 4528 C C . GLY A 1 561 ? 20.910 -3.728 -10.115 1.00 80.50 561 GLY A C 1
ATOM 4529 O O . GLY A 1 561 ? 21.941 -4.112 -9.565 1.00 80.50 561 GLY A O 1
ATOM 4530 N N . LYS A 1 562 ? 20.384 -4.381 -11.161 1.00 76.56 562 LYS A N 1
ATOM 4531 C CA . LYS A 1 562 ? 20.923 -5.652 -11.689 1.00 76.56 562 LYS A CA 1
ATOM 4532 C C . LYS A 1 562 ? 22.324 -5.520 -12.292 1.00 76.56 562 LYS A C 1
ATOM 4534 O O . LYS A 1 562 ? 23.071 -6.499 -12.314 1.00 76.56 562 LYS A O 1
ATOM 4539 N N . GLU A 1 563 ? 22.678 -4.351 -12.821 1.00 76.44 563 GLU A N 1
ATOM 4540 C CA . GLU A 1 563 ? 24.003 -4.114 -13.407 1.00 76.44 563 GLU A CA 1
ATOM 4541 C C . GLU A 1 563 ? 25.073 -4.041 -12.314 1.00 76.44 563 GLU A C 1
ATOM 4543 O O . GLU A 1 563 ? 26.164 -4.595 -12.451 1.00 76.44 563 GLU A O 1
ATOM 4548 N N . GLU A 1 564 ? 24.722 -3.436 -11.185 1.00 80.81 564 GLU A N 1
ATOM 4549 C CA . GLU A 1 564 ? 25.577 -3.220 -10.029 1.00 80.81 564 GLU A CA 1
ATOM 4550 C C . GLU A 1 564 ? 25.897 -4.541 -9.311 1.00 80.81 564 GLU A C 1
ATOM 4552 O O . GLU A 1 564 ? 27.002 -4.705 -8.788 1.00 80.81 564 GLU A O 1
ATOM 4557 N N . ILE A 1 565 ? 24.993 -5.527 -9.385 1.00 79.00 565 ILE A N 1
ATOM 4558 C CA . ILE A 1 565 ? 25.231 -6.896 -8.900 1.00 79.00 565 ILE A CA 1
ATOM 4559 C C . ILE A 1 565 ? 26.477 -7.504 -9.552 1.00 79.00 565 ILE A C 1
ATOM 4561 O O . ILE A 1 565 ? 27.287 -8.124 -8.866 1.00 79.00 565 ILE A O 1
ATOM 4565 N N . LYS A 1 566 ? 26.681 -7.313 -10.864 1.00 76.81 566 LYS A N 1
ATOM 4566 C CA . LYS A 1 566 ? 27.851 -7.873 -11.569 1.00 76.81 566 LYS A CA 1
ATOM 4567 C C . LYS A 1 566 ? 29.162 -7.275 -11.059 1.00 76.81 566 LYS A C 1
ATOM 4569 O O . LYS A 1 566 ? 30.143 -8.003 -10.891 1.00 76.81 566 LYS A O 1
ATOM 4574 N N . ASN A 1 567 ? 29.168 -5.972 -10.785 1.00 77.75 567 ASN A N 1
ATOM 4575 C CA . ASN A 1 567 ? 30.334 -5.272 -10.246 1.00 77.75 567 ASN A CA 1
ATOM 4576 C C . ASN A 1 567 ? 30.650 -5.755 -8.825 1.00 77.75 567 ASN A C 1
ATOM 4578 O O . ASN A 1 567 ? 31.802 -6.039 -8.510 1.00 77.75 567 ASN A O 1
ATOM 4582 N N . PHE A 1 568 ? 29.619 -5.928 -7.998 1.00 82.38 568 PHE A N 1
ATOM 4583 C CA . PHE A 1 568 ? 29.752 -6.466 -6.646 1.00 82.38 568 PHE A CA 1
ATOM 4584 C C . PHE A 1 568 ? 30.264 -7.909 -6.627 1.00 82.38 568 PHE A C 1
ATOM 4586 O O . PHE A 1 568 ? 31.214 -8.212 -5.909 1.00 82.38 568 PHE A O 1
ATOM 4593 N N . LEU A 1 569 ? 29.707 -8.779 -7.476 1.00 77.44 569 LEU A N 1
ATOM 4594 C CA . LEU A 1 569 ? 30.159 -10.164 -7.643 1.00 77.44 569 LEU A CA 1
ATOM 4595 C C . LEU A 1 569 ? 31.638 -10.243 -8.038 1.00 77.44 569 LEU A C 1
ATOM 4597 O O . LEU A 1 569 ? 32.377 -11.081 -7.527 1.00 77.44 569 LEU A O 1
ATOM 4601 N N . SER A 1 570 ? 32.066 -9.364 -8.945 1.00 76.06 570 SER A N 1
ATOM 4602 C CA . SER A 1 570 ? 33.454 -9.314 -9.415 1.00 76.06 570 SER A CA 1
ATOM 4603 C C . SER A 1 570 ? 34.419 -8.853 -8.318 1.00 76.06 570 SER A C 1
ATOM 4605 O O . SER A 1 570 ? 35.558 -9.304 -8.289 1.00 76.06 570 SER A O 1
ATOM 4607 N N . ALA A 1 571 ? 33.961 -7.993 -7.403 1.00 75.38 571 ALA A N 1
ATOM 4608 C CA . ALA A 1 571 ? 34.759 -7.485 -6.288 1.00 75.38 571 ALA A CA 1
ATOM 4609 C C . ALA A 1 571 ? 34.824 -8.443 -5.082 1.00 75.38 571 ALA A C 1
ATOM 4611 O O . ALA A 1 571 ? 35.812 -8.429 -4.353 1.00 75.38 571 ALA A O 1
ATOM 4612 N N . LEU A 1 572 ? 33.791 -9.264 -4.859 1.00 71.06 572 LEU A N 1
ATOM 4613 C CA . LEU A 1 572 ? 33.729 -10.200 -3.728 1.00 71.06 572 LEU A CA 1
ATOM 4614 C C . LEU A 1 572 ? 34.447 -11.532 -3.966 1.00 71.06 572 LEU A C 1
ATOM 4616 O O . LEU A 1 572 ? 34.853 -12.174 -3.003 1.00 71.06 572 LEU A O 1
ATOM 4620 N N . GLY A 1 573 ? 34.547 -11.993 -5.214 1.00 67.25 573 GLY A N 1
ATOM 4621 C CA . GLY A 1 573 ? 35.154 -13.289 -5.546 1.00 67.25 573 GLY A CA 1
ATOM 4622 C C . GLY A 1 573 ? 34.303 -14.529 -5.214 1.00 67.25 573 GLY A C 1
ATOM 4623 O O . GLY A 1 573 ? 34.567 -15.587 -5.779 1.00 67.25 573 GLY A O 1
ATOM 4624 N N . ASP A 1 574 ? 33.254 -14.413 -4.388 1.00 68.62 574 ASP A N 1
ATOM 4625 C CA . ASP A 1 574 ? 32.298 -15.489 -4.075 1.00 68.62 574 ASP A CA 1
ATOM 4626 C C . ASP A 1 574 ? 30.933 -15.238 -4.745 1.00 68.62 574 ASP A C 1
ATOM 4628 O O . ASP A 1 574 ? 30.121 -14.417 -4.303 1.00 68.62 574 ASP A O 1
ATOM 4632 N N . LYS A 1 575 ? 30.691 -15.937 -5.861 1.00 69.50 575 LYS A N 1
ATOM 4633 C CA . LYS A 1 575 ? 29.488 -15.751 -6.687 1.00 69.50 575 LYS A CA 1
ATOM 4634 C C . LYS A 1 575 ? 28.243 -16.423 -6.111 1.00 69.50 575 LYS A C 1
ATOM 4636 O O . LYS A 1 575 ? 27.139 -15.915 -6.314 1.00 69.50 575 LYS A O 1
ATOM 4641 N N . ASP A 1 576 ? 28.409 -17.526 -5.390 1.00 70.19 576 ASP A N 1
ATOM 4642 C CA . ASP A 1 576 ? 27.287 -18.320 -4.885 1.00 70.19 576 ASP A CA 1
ATOM 4643 C C . ASP A 1 576 ? 26.613 -17.622 -3.699 1.00 70.19 576 ASP A C 1
ATOM 4645 O O . ASP A 1 576 ? 25.391 -17.667 -3.545 1.00 70.19 576 ASP A O 1
ATOM 4649 N N . LEU A 1 577 ? 27.402 -16.917 -2.886 1.00 66.19 577 LEU A N 1
ATOM 4650 C CA . LEU A 1 577 ? 26.945 -16.153 -1.726 1.00 66.19 577 LEU A CA 1
ATOM 4651 C C . LEU A 1 577 ? 26.027 -14.985 -2.108 1.00 66.19 577 LEU A C 1
ATOM 4653 O O . LEU A 1 577 ? 24.908 -14.850 -1.610 1.00 66.19 577 LEU A O 1
ATOM 4657 N N . ALA A 1 578 ? 26.495 -14.145 -3.030 1.00 68.19 578 ALA A N 1
ATOM 4658 C CA . ALA A 1 578 ? 25.765 -12.971 -3.486 1.00 68.19 578 ALA A CA 1
ATOM 4659 C C . ALA A 1 578 ? 24.526 -13.357 -4.307 1.00 68.19 578 ALA A C 1
ATOM 4661 O O . ALA A 1 578 ? 23.513 -12.664 -4.238 1.00 68.19 578 ALA A O 1
ATOM 4662 N N . TYR A 1 579 ? 24.555 -14.492 -5.014 1.00 71.44 579 TYR A N 1
ATOM 4663 C CA . TYR A 1 579 ? 23.369 -15.006 -5.694 1.00 71.44 579 TYR A CA 1
ATOM 4664 C C . TYR A 1 579 ? 22.261 -15.388 -4.704 1.00 71.44 579 TYR A C 1
ATOM 4666 O O . TYR A 1 579 ? 21.111 -15.009 -4.906 1.00 71.44 579 TYR A O 1
ATOM 4674 N N . VAL A 1 580 ? 22.590 -16.069 -3.599 1.00 77.44 580 VAL A N 1
ATOM 4675 C CA . VAL A 1 580 ? 21.606 -16.406 -2.552 1.00 77.44 580 VAL A CA 1
ATOM 4676 C C . VAL A 1 580 ? 21.034 -15.144 -1.900 1.00 77.44 580 VAL A C 1
ATOM 4678 O O . VAL A 1 580 ? 19.829 -15.076 -1.669 1.00 77.44 580 VAL A O 1
ATOM 4681 N N . LEU A 1 581 ? 21.868 -14.127 -1.653 1.00 79.12 581 LEU A N 1
ATOM 4682 C CA . LEU A 1 581 ? 21.431 -12.887 -1.005 1.00 79.12 581 LEU A CA 1
ATOM 4683 C C . LEU A 1 581 ? 20.487 -12.030 -1.858 1.00 79.12 581 LEU A C 1
ATOM 4685 O O . LEU A 1 581 ? 19.638 -11.326 -1.313 1.00 79.12 581 LEU A O 1
ATOM 4689 N N . LEU A 1 582 ? 20.660 -12.071 -3.178 1.00 82.19 582 LEU A N 1
ATOM 4690 C CA . LEU A 1 582 ? 20.015 -11.156 -4.121 1.00 82.19 582 LEU A CA 1
ATOM 4691 C C . LEU A 1 582 ? 18.925 -11.828 -4.971 1.00 82.19 582 LEU A C 1
ATOM 4693 O O . LEU A 1 582 ? 18.321 -11.177 -5.822 1.00 82.19 582 LEU A O 1
ATOM 4697 N N . LYS A 1 583 ? 18.675 -13.127 -4.761 1.00 80.75 583 LYS A N 1
ATOM 4698 C CA . LYS A 1 583 ? 17.630 -13.882 -5.469 1.00 80.75 583 LYS A CA 1
ATOM 4699 C C . LYS A 1 583 ? 16.228 -13.528 -4.978 1.00 80.75 583 LYS A C 1
ATOM 4701 O O . LYS A 1 583 ? 15.307 -13.454 -5.789 1.00 80.75 583 LYS A O 1
ATOM 4706 N N . ASP A 1 584 ? 16.071 -13.349 -3.670 1.00 84.12 584 ASP A N 1
ATOM 4707 C CA . ASP A 1 584 ? 14.794 -12.992 -3.059 1.00 84.12 584 ASP A CA 1
ATOM 4708 C C . ASP A 1 584 ? 14.647 -11.468 -2.979 1.00 84.12 584 ASP A C 1
ATOM 4710 O O . ASP A 1 584 ? 15.408 -10.779 -2.298 1.00 84.12 584 ASP A O 1
ATOM 4714 N N . MET A 1 585 ? 13.648 -10.937 -3.684 1.00 83.69 585 MET A N 1
ATOM 4715 C CA . MET A 1 585 ? 13.375 -9.504 -3.724 1.00 83.69 585 MET A CA 1
ATOM 4716 C C . MET A 1 585 ? 12.893 -8.946 -2.384 1.00 83.69 585 MET A C 1
ATOM 4718 O O . MET A 1 585 ? 13.220 -7.799 -2.085 1.00 83.69 585 MET A O 1
ATOM 4722 N N . ASP A 1 586 ? 12.162 -9.717 -1.573 1.00 86.38 586 ASP A N 1
ATOM 4723 C CA . ASP A 1 586 ? 11.769 -9.259 -0.233 1.00 86.38 586 ASP A CA 1
ATOM 4724 C C . ASP A 1 586 ? 13.000 -9.113 0.659 1.00 86.38 586 ASP A C 1
ATOM 4726 O O . ASP A 1 586 ? 13.142 -8.123 1.380 1.00 86.38 586 ASP A O 1
ATOM 4730 N N . GLN A 1 587 ? 13.948 -10.042 0.531 1.00 89.00 587 GLN A N 1
ATOM 4731 C CA . GLN A 1 587 ? 15.229 -9.959 1.219 1.00 89.00 587 GLN A CA 1
ATOM 4732 C C . GLN A 1 587 ? 16.058 -8.758 0.745 1.00 89.00 587 GLN A C 1
ATOM 4734 O O . GLN A 1 587 ? 16.584 -8.020 1.575 1.00 89.00 587 GLN A O 1
ATOM 4739 N N . VAL A 1 588 ? 16.146 -8.509 -0.568 1.00 89.56 588 VAL A N 1
ATOM 4740 C CA . VAL A 1 588 ? 16.828 -7.323 -1.128 1.00 89.56 588 VAL A CA 1
ATOM 4741 C C . VAL A 1 588 ? 16.217 -6.036 -0.577 1.00 89.56 588 VAL A C 1
ATOM 4743 O O . VAL A 1 588 ? 16.940 -5.144 -0.133 1.00 89.56 588 VAL A O 1
ATOM 4746 N N . PHE A 1 589 ? 14.889 -5.940 -0.576 1.00 90.94 589 PHE A N 1
ATOM 4747 C CA . PHE A 1 589 ? 14.162 -4.787 -0.060 1.00 90.94 589 PHE A CA 1
ATOM 4748 C C . PHE A 1 589 ? 14.376 -4.587 1.441 1.00 90.94 589 PHE A C 1
ATOM 4750 O O . PHE A 1 589 ? 14.658 -3.466 1.872 1.00 90.94 589 PHE A O 1
ATOM 4757 N N . PHE A 1 590 ? 14.332 -5.659 2.229 1.00 94.00 590 PHE A N 1
ATOM 4758 C CA . PHE A 1 590 ? 14.667 -5.599 3.647 1.00 94.00 590 PHE A CA 1
ATOM 4759 C C . PHE A 1 590 ? 16.099 -5.109 3.866 1.00 94.00 590 PHE A C 1
ATOM 4761 O O . PHE A 1 590 ? 16.324 -4.189 4.651 1.00 94.00 590 PHE A O 1
ATOM 4768 N N . LEU A 1 591 ? 17.066 -5.672 3.139 1.00 94.56 591 LEU A N 1
ATOM 4769 C CA . LEU A 1 591 ? 18.474 -5.317 3.278 1.00 94.56 591 LEU A CA 1
ATOM 4770 C C . LEU A 1 591 ? 18.723 -3.852 2.919 1.00 94.56 591 LEU A C 1
ATOM 4772 O O . LEU A 1 591 ? 19.468 -3.192 3.639 1.00 94.56 591 LEU A O 1
ATOM 4776 N N . ARG A 1 592 ? 18.049 -3.305 1.893 1.00 93.00 592 ARG A N 1
ATOM 4777 C CA . ARG A 1 592 ? 18.105 -1.864 1.583 1.00 93.00 592 ARG A CA 1
ATOM 4778 C C . ARG A 1 592 ? 17.704 -1.015 2.783 1.00 93.00 592 ARG A C 1
ATOM 4780 O O . ARG A 1 592 ? 18.403 -0.059 3.092 1.00 93.00 592 ARG A O 1
ATOM 4787 N N . VAL A 1 593 ? 16.615 -1.369 3.467 1.00 93.50 593 VAL A N 1
ATOM 4788 C CA . VAL A 1 593 ? 16.141 -0.663 4.671 1.00 93.50 593 VAL A CA 1
ATOM 4789 C C . VAL A 1 593 ? 17.120 -0.833 5.827 1.00 93.50 593 VAL A C 1
ATOM 4791 O O . VAL A 1 593 ? 17.453 0.149 6.492 1.00 93.50 593 VAL A O 1
ATOM 4794 N N . ALA A 1 594 ? 17.602 -2.055 6.050 1.00 94.62 594 ALA A N 1
ATOM 4795 C CA . ALA A 1 594 ? 18.485 -2.400 7.158 1.00 94.62 594 ALA A CA 1
ATOM 4796 C C . ALA A 1 594 ? 19.810 -1.623 7.134 1.00 94.62 594 ALA A C 1
ATOM 4798 O O . ALA A 1 594 ? 20.333 -1.280 8.190 1.00 94.62 594 ALA A O 1
ATOM 4799 N N . ILE A 1 595 ? 20.329 -1.300 5.944 1.00 94.31 595 ILE A N 1
ATOM 4800 C CA . ILE A 1 595 ? 21.605 -0.584 5.782 1.00 94.31 595 ILE A CA 1
ATOM 4801 C C . ILE A 1 595 ? 21.449 0.826 5.192 1.00 94.31 595 ILE A C 1
ATOM 4803 O O . ILE A 1 595 ? 22.425 1.424 4.734 1.00 94.31 595 ILE A O 1
ATOM 4807 N N . LYS A 1 596 ? 20.233 1.380 5.168 1.00 90.88 596 LYS A N 1
ATOM 4808 C CA . LYS A 1 596 ? 19.951 2.654 4.486 1.00 90.88 596 LYS A CA 1
ATOM 4809 C C . LYS A 1 596 ? 20.719 3.843 5.069 1.00 90.88 596 LYS A C 1
ATOM 4811 O O . LYS A 1 596 ? 21.183 4.694 4.317 1.00 90.88 596 LYS A O 1
ATOM 4816 N N . ASP A 1 597 ? 20.864 3.890 6.390 1.00 91.44 597 ASP A N 1
ATOM 4817 C CA . ASP A 1 597 ? 21.590 4.931 7.122 1.00 91.44 597 ASP A CA 1
ATOM 4818 C C . ASP A 1 597 ? 22.543 4.318 8.156 1.00 91.44 597 ASP A C 1
ATOM 4820 O O . ASP A 1 597 ? 22.464 3.124 8.460 1.00 91.44 597 ASP A O 1
ATOM 4824 N N . ASP A 1 598 ? 23.475 5.123 8.666 1.00 92.62 598 ASP A N 1
ATOM 4825 C CA . ASP A 1 598 ? 24.541 4.648 9.555 1.00 92.62 598 ASP A CA 1
ATOM 4826 C C . ASP A 1 598 ? 23.987 4.115 10.880 1.00 92.62 598 ASP A C 1
ATOM 4828 O O . ASP A 1 598 ? 24.464 3.103 11.392 1.00 92.62 598 ASP A O 1
ATOM 4832 N N . TYR A 1 599 ? 22.922 4.733 11.399 1.00 94.62 599 TYR A N 1
ATOM 4833 C CA . TYR A 1 599 ? 22.257 4.288 12.622 1.00 94.62 599 TYR A CA 1
ATOM 4834 C C . TYR A 1 599 ? 21.689 2.870 12.474 1.00 94.62 599 TYR A C 1
ATOM 4836 O O . TYR A 1 599 ? 22.030 1.983 13.259 1.00 94.62 599 TYR A O 1
ATOM 4844 N N . ARG A 1 600 ? 20.880 2.620 11.434 1.00 94.62 600 ARG A N 1
ATOM 4845 C CA . ARG A 1 600 ? 20.334 1.281 11.160 1.00 94.62 600 ARG A CA 1
ATOM 4846 C C . ARG A 1 600 ? 21.418 0.279 10.809 1.00 94.62 600 ARG A C 1
ATOM 4848 O O . ARG A 1 600 ? 21.365 -0.840 11.300 1.00 94.62 600 ARG A O 1
ATOM 4855 N N . THR A 1 601 ? 22.425 0.691 10.040 1.00 95.88 601 THR A N 1
ATOM 4856 C CA . THR A 1 601 ? 23.568 -0.166 9.697 1.00 95.88 601 THR A CA 1
ATOM 4857 C C . THR A 1 601 ? 24.272 -0.661 10.961 1.00 95.88 601 THR A C 1
ATOM 4859 O O . THR A 1 601 ? 24.580 -1.845 11.071 1.00 95.88 601 THR A O 1
ATOM 4862 N N . ASN A 1 602 ? 24.495 0.219 11.940 1.00 95.38 602 ASN A N 1
ATOM 4863 C CA . ASN A 1 602 ? 25.150 -0.139 13.197 1.00 95.38 602 ASN A CA 1
ATOM 4864 C C . ASN A 1 602 ? 24.287 -1.068 14.059 1.00 95.38 602 ASN A C 1
ATOM 4866 O O . ASN A 1 602 ? 24.800 -2.053 14.589 1.00 95.38 602 ASN A O 1
ATOM 4870 N N . LEU A 1 603 ? 22.979 -0.814 14.150 1.00 96.50 603 LEU A N 1
ATOM 4871 C CA . LEU A 1 603 ? 22.059 -1.726 14.835 1.00 96.50 603 LEU A CA 1
ATOM 4872 C C . LEU A 1 603 ? 21.962 -3.084 14.135 1.00 96.50 603 LEU A C 1
ATOM 4874 O O . LEU A 1 603 ? 21.934 -4.114 14.799 1.00 96.50 603 LEU A O 1
ATOM 4878 N N . PHE A 1 604 ? 21.962 -3.102 12.804 1.00 96.88 604 PHE A N 1
ATOM 4879 C CA . PHE A 1 604 ? 21.929 -4.331 12.022 1.00 96.88 604 PHE A CA 1
ATOM 4880 C C . PHE A 1 604 ? 23.207 -5.153 12.216 1.00 96.88 604 PHE A C 1
ATOM 4882 O O . PHE A 1 604 ? 23.125 -6.349 12.480 1.00 96.88 604 PHE A O 1
ATOM 4889 N N . ARG A 1 605 ? 24.385 -4.509 12.186 1.00 96.06 605 ARG A N 1
ATOM 4890 C CA . ARG A 1 605 ? 25.671 -5.129 12.557 1.00 96.06 605 ARG A CA 1
ATOM 4891 C C . ARG A 1 605 ? 25.586 -5.778 13.941 1.00 96.06 605 ARG A C 1
ATOM 4893 O O . ARG A 1 605 ? 25.941 -6.941 14.088 1.00 96.06 605 ARG A O 1
ATOM 4900 N N . ALA A 1 606 ? 25.063 -5.057 14.933 1.00 95.44 606 ALA A N 1
ATOM 4901 C CA . ALA A 1 606 ? 24.911 -5.572 16.292 1.00 95.44 606 ALA A CA 1
ATOM 4902 C C . ALA A 1 606 ? 23.925 -6.754 16.373 1.00 95.44 606 ALA A C 1
ATOM 4904 O O . ALA A 1 606 ? 24.213 -7.745 17.041 1.00 95.44 606 ALA A O 1
ATOM 4905 N N . ALA A 1 607 ? 22.797 -6.683 15.659 1.00 96.19 607 ALA A N 1
ATOM 4906 C CA . ALA A 1 607 ? 21.783 -7.737 15.613 1.00 96.19 607 ALA A CA 1
ATOM 4907 C C . ALA A 1 607 ? 22.280 -9.028 14.940 1.00 96.19 607 ALA A C 1
ATOM 4909 O O . ALA A 1 607 ? 21.856 -10.116 15.324 1.00 96.19 607 ALA A O 1
ATOM 4910 N N . LEU A 1 608 ? 23.195 -8.929 13.968 1.00 95.69 608 LEU A N 1
ATOM 4911 C CA . LEU A 1 608 ? 23.848 -10.102 13.376 1.00 95.69 608 LEU A CA 1
ATOM 4912 C C . LEU A 1 608 ? 24.774 -10.810 14.382 1.00 95.69 608 LEU A C 1
ATOM 4914 O O . LEU A 1 608 ? 24.948 -12.025 14.297 1.00 95.69 608 LEU A O 1
ATOM 4918 N N . GLU A 1 609 ? 25.375 -10.078 15.324 1.00 93.19 609 GLU A N 1
ATOM 4919 C CA . GLU A 1 609 ? 26.311 -10.627 16.317 1.00 93.19 609 GLU A CA 1
ATOM 4920 C C . GLU A 1 609 ? 25.631 -11.133 17.594 1.00 93.19 609 GLU A C 1
ATOM 4922 O O . GLU A 1 609 ? 26.029 -12.169 18.125 1.00 93.19 609 GLU A O 1
ATOM 4927 N N . ASN A 1 610 ? 24.607 -10.431 18.085 1.00 91.56 610 ASN A N 1
ATOM 4928 C CA . ASN A 1 610 ? 23.970 -10.717 19.369 1.00 91.56 610 ASN A CA 1
ATOM 4929 C C . ASN A 1 610 ? 22.435 -10.743 19.255 1.00 91.56 610 ASN A C 1
ATOM 4931 O O . ASN A 1 610 ? 21.806 -9.762 18.857 1.00 91.56 610 ASN A O 1
ATOM 4935 N N . LYS A 1 611 ? 21.825 -11.846 19.712 1.00 89.00 611 LYS A N 1
ATOM 4936 C CA . LYS A 1 611 ? 20.365 -12.027 19.769 1.00 89.00 611 LYS A CA 1
ATOM 4937 C C . LYS A 1 611 ? 19.648 -10.962 20.604 1.00 89.00 611 LYS A C 1
ATOM 4939 O O . LYS A 1 611 ? 18.533 -10.591 20.264 1.00 89.00 611 LYS A O 1
ATOM 4944 N N . GLU A 1 612 ? 20.265 -10.432 21.656 1.00 91.12 612 GLU A N 1
ATOM 4945 C CA . GLU A 1 612 ? 19.663 -9.369 22.476 1.00 91.12 612 GLU A CA 1
ATOM 4946 C C . GLU A 1 612 ? 19.523 -8.054 21.694 1.00 91.12 612 GLU A C 1
ATOM 4948 O O . GLU A 1 612 ? 18.556 -7.313 21.866 1.00 91.12 612 GLU A O 1
ATOM 4953 N N . GLN A 1 613 ? 20.445 -7.796 20.762 1.00 95.12 613 GLN A N 1
ATOM 4954 C CA . GLN A 1 613 ? 20.447 -6.592 19.926 1.00 95.12 613 GLN A CA 1
ATOM 4955 C C . GLN A 1 613 ? 19.393 -6.644 18.812 1.00 95.12 613 GLN A C 1
ATOM 4957 O O . GLN A 1 613 ? 19.014 -5.603 18.271 1.00 95.12 613 GLN A O 1
ATOM 4962 N N . VAL A 1 614 ? 18.850 -7.831 18.514 1.00 94.69 614 VAL A N 1
ATOM 4963 C CA . VAL A 1 614 ? 17.735 -8.007 17.570 1.00 94.69 614 VAL A CA 1
ATOM 4964 C C . VAL A 1 614 ? 16.531 -7.177 18.005 1.00 94.69 614 VAL A C 1
ATOM 4966 O O . VAL A 1 614 ? 15.929 -6.505 17.172 1.00 94.69 614 VAL A O 1
ATOM 4969 N N . LYS A 1 615 ? 16.217 -7.149 19.308 1.00 94.06 615 LYS A N 1
ATOM 4970 C CA . LYS A 1 615 ? 15.085 -6.373 19.832 1.00 94.06 615 LYS A CA 1
ATOM 4971 C C . LYS A 1 615 ? 15.252 -4.877 19.555 1.00 94.06 615 LYS A C 1
ATOM 4973 O O . LYS A 1 615 ? 14.334 -4.256 19.032 1.00 94.06 615 LYS A O 1
ATOM 4978 N N . HIS A 1 616 ? 16.433 -4.320 19.824 1.00 94.94 616 HIS A N 1
ATOM 4979 C CA . HIS A 1 616 ? 16.718 -2.904 19.572 1.00 94.94 616 HIS A CA 1
ATOM 4980 C C . HIS A 1 616 ? 16.651 -2.541 18.088 1.00 94.94 616 HIS A C 1
ATOM 4982 O O . HIS A 1 616 ? 16.149 -1.476 17.727 1.00 94.94 616 HIS A O 1
ATOM 4988 N N . PHE A 1 617 ? 17.126 -3.429 17.212 1.00 96.25 617 PHE A N 1
ATOM 4989 C CA . PHE A 1 617 ? 17.022 -3.212 15.776 1.00 96.25 617 PHE A CA 1
ATOM 4990 C C . PHE A 1 617 ? 15.567 -3.270 15.290 1.00 96.25 617 PHE A C 1
ATOM 4992 O O . PHE A 1 617 ? 15.142 -2.387 14.546 1.00 96.25 617 PHE A O 1
ATOM 4999 N N . VAL A 1 618 ? 14.780 -4.245 15.757 1.00 94.62 618 VAL A N 1
ATOM 5000 C CA . VAL A 1 618 ? 13.345 -4.343 15.444 1.00 94.62 618 VAL A CA 1
ATOM 5001 C C . VAL A 1 618 ? 12.595 -3.100 15.927 1.00 94.62 618 VAL A C 1
ATOM 5003 O O . VAL A 1 618 ? 11.870 -2.501 15.141 1.00 94.62 618 VAL A O 1
ATOM 5006 N N . GLU A 1 619 ? 12.842 -2.634 17.154 1.00 93.75 619 GLU A N 1
ATOM 5007 C CA . GLU A 1 619 ? 12.252 -1.394 17.683 1.00 93.75 619 GLU A CA 1
ATOM 5008 C C . GLU A 1 619 ? 12.602 -0.167 16.824 1.00 93.75 619 GLU A C 1
ATOM 5010 O O . GLU A 1 619 ? 11.757 0.702 16.595 1.00 93.75 619 GLU A O 1
ATOM 5015 N N . ALA A 1 620 ? 13.838 -0.082 16.323 1.00 94.00 620 ALA A N 1
ATOM 5016 C CA . ALA A 1 620 ? 14.261 1.002 15.441 1.00 94.00 620 ALA A CA 1
ATOM 5017 C C . ALA A 1 620 ? 13.569 0.961 14.069 1.00 94.00 620 ALA A C 1
ATOM 5019 O O . ALA A 1 620 ? 13.258 2.019 13.517 1.00 94.00 620 ALA A O 1
ATOM 5020 N N . LEU A 1 621 ? 13.317 -0.232 13.521 1.00 92.31 621 LEU A N 1
ATOM 5021 C CA . LEU A 1 621 ? 12.552 -0.397 12.283 1.00 92.31 621 LEU A CA 1
ATOM 5022 C C . LEU A 1 621 ? 11.067 -0.096 12.499 1.00 92.31 621 LEU A C 1
ATOM 5024 O O . LEU A 1 621 ? 10.467 0.620 11.700 1.00 92.31 621 LEU A O 1
ATOM 5028 N N . ASP A 1 622 ? 10.488 -0.585 13.596 1.00 90.88 622 ASP A N 1
ATOM 5029 C CA . ASP A 1 622 ? 9.078 -0.384 13.921 1.00 90.88 622 ASP A CA 1
ATOM 5030 C C . ASP A 1 622 ? 8.751 1.099 14.104 1.00 90.88 622 ASP A C 1
ATOM 5032 O O . ASP A 1 622 ? 7.728 1.557 13.602 1.00 90.88 622 ASP A O 1
ATOM 5036 N N . LYS A 1 623 ? 9.638 1.892 14.718 1.00 91.69 623 LYS A N 1
ATOM 5037 C CA . LYS A 1 623 ? 9.457 3.352 14.834 1.00 91.69 623 LYS A CA 1
ATOM 5038 C C . LYS A 1 623 ? 9.265 4.064 13.489 1.00 91.69 623 LYS A C 1
ATOM 5040 O O . LYS A 1 623 ? 8.614 5.103 13.461 1.00 91.69 623 LYS A O 1
ATOM 5045 N N . LYS A 1 624 ? 9.814 3.523 12.395 1.00 91.38 624 LYS A N 1
ATOM 5046 C CA . LYS A 1 624 ? 9.728 4.107 11.043 1.00 91.38 624 LYS A CA 1
ATOM 5047 C C . LYS A 1 624 ? 8.556 3.582 10.209 1.00 91.38 624 LYS A C 1
ATOM 5049 O O . LYS A 1 624 ? 8.357 4.063 9.091 1.00 91.38 624 LYS A O 1
ATOM 5054 N N . LYS A 1 625 ? 7.795 2.607 10.724 1.00 91.56 625 LYS A N 1
ATOM 5055 C CA . LYS A 1 625 ? 6.577 2.115 10.066 1.00 91.56 625 LYS A CA 1
ATOM 5056 C C . LYS A 1 625 ? 5.527 3.213 10.020 1.00 91.56 625 LYS A C 1
ATOM 5058 O O . LYS A 1 625 ? 5.301 3.898 11.019 1.00 91.56 625 LYS A O 1
ATOM 5063 N N . LEU A 1 626 ? 4.845 3.351 8.888 1.00 93.06 626 LEU A N 1
ATOM 5064 C CA . LEU A 1 626 ? 3.902 4.448 8.648 1.00 93.06 626 LEU A CA 1
ATOM 5065 C C . LEU A 1 626 ? 2.763 4.498 9.675 1.00 93.06 626 LEU A C 1
ATOM 5067 O O . LEU A 1 626 ? 2.371 5.589 10.079 1.00 93.06 626 LEU A O 1
ATOM 5071 N N . ALA A 1 627 ? 2.286 3.345 10.149 1.00 91.56 627 ALA A N 1
ATOM 5072 C CA . ALA A 1 627 ? 1.309 3.257 11.237 1.00 91.56 627 ALA A CA 1
ATOM 5073 C C . ALA A 1 627 ? 1.810 3.917 12.538 1.00 91.56 627 ALA A C 1
ATOM 5075 O O . ALA A 1 627 ? 1.102 4.692 13.181 1.00 91.56 627 ALA A O 1
ATOM 5076 N N . ASN A 1 628 ? 3.071 3.682 12.907 1.00 92.69 628 ASN A N 1
ATOM 5077 C CA . ASN A 1 628 ? 3.664 4.269 14.110 1.00 92.69 628 ASN A CA 1
ATOM 5078 C C . ASN A 1 628 ? 3.981 5.759 13.927 1.00 92.69 628 ASN A C 1
ATOM 5080 O O . ASN A 1 628 ? 3.798 6.544 14.859 1.00 92.69 628 ASN A O 1
ATOM 5084 N N . VAL A 1 629 ? 4.371 6.168 12.717 1.00 94.69 629 VAL A N 1
ATOM 5085 C CA . VAL A 1 629 ? 4.504 7.587 12.355 1.00 94.69 629 VAL A CA 1
ATOM 5086 C C . VAL A 1 629 ? 3.149 8.289 12.469 1.00 94.69 629 VAL A C 1
ATOM 5088 O O . VAL A 1 629 ? 3.072 9.373 13.043 1.00 94.69 629 VAL A O 1
ATOM 5091 N N . PHE A 1 630 ? 2.069 7.659 12.002 1.00 94.94 630 PHE A N 1
ATOM 5092 C CA . PHE A 1 630 ? 0.711 8.191 12.114 1.00 94.94 630 PHE A CA 1
ATOM 5093 C C . PHE A 1 630 ? 0.300 8.367 13.578 1.00 94.94 630 PHE A C 1
ATOM 5095 O O . PHE A 1 630 ? -0.097 9.462 13.971 1.00 94.94 630 PHE A O 1
ATOM 5102 N N . LYS A 1 631 ? 0.512 7.350 14.423 1.00 92.50 631 LYS A N 1
ATOM 5103 C CA . LYS A 1 631 ? 0.288 7.441 15.879 1.00 92.50 631 LYS A CA 1
ATOM 5104 C C . LYS A 1 631 ? 1.120 8.540 16.549 1.00 92.50 631 LYS A C 1
ATOM 5106 O O . LYS A 1 631 ? 0.668 9.124 17.531 1.00 92.50 631 LYS A O 1
ATOM 5111 N N . SER A 1 632 ? 2.318 8.832 16.038 1.00 93.44 632 SER A N 1
ATOM 5112 C CA . SER A 1 632 ? 3.126 9.963 16.504 1.00 93.44 632 SER A CA 1
ATOM 5113 C C . SER A 1 632 ? 2.508 11.303 16.102 1.00 93.44 632 SER A C 1
ATOM 5115 O O . SER A 1 632 ? 2.390 12.177 16.956 1.00 93.44 632 SER A O 1
ATOM 5117 N N . ILE A 1 633 ? 2.049 11.448 14.850 1.00 92.81 633 ILE A N 1
ATOM 5118 C CA . ILE A 1 633 ? 1.361 12.663 14.377 1.00 92.81 633 ILE A CA 1
ATOM 5119 C C . ILE A 1 633 ? 0.134 12.965 15.237 1.00 92.81 633 ILE A C 1
ATOM 5121 O O . ILE A 1 633 ? -0.073 14.119 15.594 1.00 92.81 633 ILE A O 1
ATOM 5125 N N . LEU A 1 634 ? -0.646 11.947 15.624 1.00 91.31 634 LEU A N 1
ATOM 5126 C CA . LEU A 1 634 ? -1.842 12.127 16.461 1.00 91.31 634 LEU A CA 1
ATOM 5127 C C . LEU A 1 634 ? -1.563 12.804 17.816 1.00 91.31 634 LEU A C 1
ATOM 5129 O O . LEU A 1 634 ? -2.486 13.337 18.428 1.00 91.31 634 LEU A O 1
ATOM 5133 N N . LYS A 1 635 ? -0.307 12.818 18.282 1.00 89.06 635 LYS A N 1
ATOM 5134 C CA . LYS A 1 635 ? 0.108 13.478 19.531 1.00 89.06 635 LYS A CA 1
ATOM 5135 C C . LYS A 1 635 ? 0.468 14.955 19.342 1.00 89.06 635 LYS A C 1
ATOM 5137 O O . LYS A 1 635 ? 0.591 15.681 20.325 1.00 89.06 635 LYS A O 1
ATOM 5142 N N . GLU A 1 636 ? 0.635 15.416 18.104 1.00 89.38 636 GLU A N 1
ATOM 5143 C CA . GLU A 1 636 ? 1.114 16.759 17.779 1.00 89.38 636 GLU A CA 1
ATOM 5144 C C . GLU A 1 636 ? 0.031 17.591 17.080 1.00 89.38 636 GLU A C 1
ATOM 5146 O O . GLU A 1 636 ? -0.183 17.492 15.872 1.00 89.38 636 GLU A O 1
ATOM 5151 N N . LYS A 1 637 ? -0.624 18.485 17.834 1.00 88.19 637 LYS A N 1
ATOM 5152 C CA . LYS A 1 637 ? -1.783 19.283 17.379 1.00 88.19 637 LYS A CA 1
ATOM 5153 C C . LYS A 1 637 ? -1.590 19.969 16.017 1.00 88.19 637 LYS A C 1
ATOM 5155 O O . LYS A 1 637 ? -2.501 19.966 15.193 1.00 88.19 637 LYS A O 1
ATOM 5160 N N . ASN A 1 638 ? -0.415 20.550 15.768 1.00 87.06 638 ASN A N 1
ATOM 5161 C CA . ASN A 1 638 ? -0.133 21.241 14.505 1.00 87.06 638 ASN A CA 1
ATOM 5162 C C . ASN A 1 638 ? -0.030 20.268 13.320 1.00 87.06 638 ASN A C 1
ATOM 5164 O O . ASN A 1 638 ? -0.501 20.582 12.229 1.00 87.06 638 ASN A O 1
ATOM 5168 N N . GLN A 1 639 ? 0.547 19.083 13.532 1.00 89.81 639 GLN A N 1
ATOM 5169 C CA . GLN A 1 639 ? 0.672 18.062 12.491 1.00 89.81 639 GLN A CA 1
ATOM 5170 C C . GLN A 1 639 ? -0.674 17.392 12.201 1.00 89.81 639 GLN A C 1
ATOM 5172 O O . GLN A 1 639 ? -0.984 17.164 11.033 1.00 89.81 639 GLN A O 1
ATOM 5177 N N . VAL A 1 640 ? -1.496 17.149 13.233 1.00 91.62 640 VAL A N 1
ATOM 5178 C CA . VAL A 1 640 ? -2.882 16.673 13.074 1.00 91.62 640 VAL A CA 1
ATOM 5179 C C . VAL A 1 640 ? -3.662 17.614 12.169 1.00 91.62 640 VAL A C 1
ATOM 5181 O O . VAL A 1 640 ? -4.201 17.164 11.164 1.00 91.62 640 VAL A O 1
ATOM 5184 N N . ARG A 1 641 ? -3.645 18.920 12.461 1.00 90.12 641 ARG A N 1
ATOM 5185 C CA . ARG A 1 641 ? -4.366 19.923 11.667 1.00 90.12 641 ARG A CA 1
ATOM 5186 C C . ARG A 1 641 ? -3.935 19.926 10.200 1.00 90.12 641 ARG A C 1
ATOM 5188 O O . ARG A 1 641 ? -4.774 19.984 9.310 1.00 90.12 641 ARG A O 1
ATOM 5195 N N . LEU A 1 642 ? -2.633 19.832 9.932 1.00 90.31 642 LEU A N 1
ATOM 5196 C CA . LEU A 1 642 ? -2.127 19.780 8.557 1.00 90.31 642 LEU A CA 1
ATOM 5197 C C . LEU A 1 642 ? -2.525 18.487 7.839 1.00 90.31 642 LEU A C 1
ATOM 5199 O O . LEU A 1 642 ? -2.789 18.514 6.638 1.00 90.31 642 LEU A O 1
ATOM 5203 N N . LEU A 1 643 ? -2.589 17.359 8.550 1.00 93.00 643 LEU A N 1
ATOM 5204 C CA . LEU A 1 643 ? -3.061 16.102 7.979 1.00 93.00 643 LEU A CA 1
ATOM 5205 C C . LEU A 1 643 ? -4.578 16.121 7.735 1.00 93.00 643 LEU A C 1
ATOM 5207 O O . LEU A 1 643 ? -5.012 15.658 6.683 1.00 93.00 643 LEU A O 1
ATOM 5211 N N . GLU A 1 644 ? -5.367 16.701 8.645 1.00 93.31 644 GLU A N 1
ATOM 5212 C CA . GLU A 1 644 ? -6.805 16.962 8.473 1.00 93.31 644 GLU A CA 1
ATOM 5213 C C . GLU A 1 644 ? -7.059 17.817 7.233 1.00 93.31 644 GLU A C 1
ATOM 5215 O O . GLU A 1 644 ? -7.853 17.433 6.368 1.00 93.31 644 GLU A O 1
ATOM 5220 N N . ASP A 1 645 ? -6.313 18.918 7.105 1.00 91.31 645 ASP A N 1
ATOM 5221 C CA . ASP A 1 645 ? -6.341 19.772 5.929 1.00 91.31 645 ASP A CA 1
ATOM 5222 C C . ASP A 1 645 ? -5.959 18.967 4.689 1.00 91.31 645 ASP A C 1
ATOM 5224 O O . ASP A 1 645 ? -6.663 19.056 3.696 1.00 91.31 645 ASP A O 1
ATOM 5228 N N . ALA A 1 646 ? -4.921 18.128 4.709 1.00 91.31 646 ALA A N 1
ATOM 5229 C CA . ALA A 1 646 ? -4.511 17.339 3.544 1.00 91.31 646 ALA A CA 1
ATOM 5230 C C . ALA A 1 646 ? -5.580 16.354 3.046 1.00 91.31 646 ALA A C 1
ATOM 5232 O O . ALA A 1 646 ? -5.685 16.115 1.839 1.00 91.31 646 ALA A O 1
ATOM 5233 N N . VAL A 1 647 ? -6.381 15.784 3.949 1.00 93.50 647 VAL A N 1
ATOM 5234 C CA . VAL A 1 647 ? -7.377 14.761 3.605 1.00 93.50 647 VAL A CA 1
ATOM 5235 C C . VAL A 1 647 ? -8.751 15.325 3.256 1.00 93.50 647 VAL A C 1
ATOM 5237 O O . VAL A 1 647 ? -9.677 14.541 3.038 1.00 93.50 647 VAL A O 1
ATOM 5240 N N . THR A 1 648 ? -8.945 16.643 3.158 1.00 90.25 648 THR A N 1
ATOM 5241 C CA . THR A 1 648 ? -10.226 17.195 2.675 1.00 90.25 648 THR A CA 1
ATOM 5242 C C . THR A 1 648 ? -10.362 17.079 1.152 1.00 90.25 648 THR A C 1
ATOM 5244 O O . THR A 1 648 ? -9.376 17.033 0.414 1.00 90.25 648 THR A O 1
ATOM 5247 N N . LYS A 1 649 ? -11.602 17.041 0.641 1.00 82.69 649 LYS A N 1
ATOM 5248 C CA . LYS A 1 649 ? -11.851 16.965 -0.812 1.00 82.69 649 LYS A CA 1
ATOM 5249 C C . LYS A 1 649 ? -11.279 18.177 -1.568 1.00 82.69 649 LYS A C 1
ATOM 5251 O O . LYS A 1 649 ? -10.807 18.010 -2.687 1.00 82.69 649 LYS A O 1
ATOM 5256 N N . GLN A 1 650 ? -11.317 19.365 -0.961 1.00 82.88 650 GLN A N 1
ATOM 5257 C CA . GLN A 1 650 ? -10.961 20.635 -1.607 1.00 82.88 650 GLN A CA 1
ATOM 5258 C C . GLN A 1 650 ? -9.441 20.825 -1.743 1.00 82.88 650 GLN A C 1
ATOM 5260 O O . GLN A 1 650 ? -8.959 21.334 -2.749 1.00 82.88 650 GLN A O 1
ATOM 5265 N N . SER A 1 651 ? -8.670 20.370 -0.758 1.00 84.00 651 SER A N 1
ATOM 5266 C CA . SER A 1 651 ? -7.224 20.622 -0.642 1.00 84.00 651 SER A CA 1
ATOM 5267 C C . SER A 1 651 ? -6.343 19.447 -1.087 1.00 84.00 651 SER A C 1
ATOM 5269 O O . SER A 1 651 ? -5.182 19.659 -1.445 1.00 84.00 651 SER A O 1
ATOM 5271 N N . LYS A 1 652 ? -6.869 18.211 -1.110 1.00 86.19 652 LYS A N 1
ATOM 5272 C CA . LYS A 1 652 ? -6.132 16.976 -1.457 1.00 86.19 652 LYS A CA 1
ATOM 5273 C C . LYS A 1 652 ? -5.287 17.121 -2.724 1.00 86.19 652 LYS A C 1
ATOM 5275 O O . LYS A 1 652 ? -4.138 16.678 -2.766 1.00 86.19 652 LYS A O 1
ATOM 5280 N N . ALA A 1 653 ? -5.849 17.716 -3.778 1.00 84.50 653 ALA A N 1
ATOM 5281 C CA . ALA A 1 653 ? -5.138 17.919 -5.040 1.00 84.50 653 ALA A CA 1
ATOM 5282 C C . ALA A 1 653 ? -3.945 18.881 -4.885 1.00 84.50 653 ALA A C 1
ATOM 5284 O O . ALA A 1 653 ? -2.869 18.602 -5.416 1.00 84.50 653 ALA A O 1
ATOM 5285 N N . GLY A 1 654 ? -4.112 19.955 -4.106 1.00 85.19 654 GLY A N 1
ATOM 5286 C CA . GLY A 1 654 ? -3.059 20.920 -3.787 1.00 85.19 654 GLY A CA 1
ATOM 5287 C C . GLY A 1 654 ? -1.908 20.293 -3.000 1.00 85.19 654 GLY A C 1
ATOM 5288 O O . GLY A 1 654 ? -0.752 20.442 -3.387 1.00 85.19 654 GLY A O 1
ATOM 5289 N N . PHE A 1 655 ? -2.205 19.495 -1.969 1.00 89.94 655 PHE A N 1
ATOM 5290 C CA . PHE A 1 655 ? -1.177 18.761 -1.219 1.00 89.94 655 PHE A CA 1
ATOM 5291 C C . PHE A 1 655 ? -0.437 17.736 -2.088 1.00 89.94 655 PHE A C 1
ATOM 5293 O O . PHE A 1 655 ? 0.790 17.652 -2.037 1.00 89.94 655 PHE A O 1
ATOM 5300 N N . ARG A 1 656 ? -1.153 16.981 -2.936 1.00 87.75 656 ARG A N 1
ATOM 5301 C CA . ARG A 1 656 ? -0.528 16.049 -3.895 1.00 87.75 656 ARG A CA 1
ATOM 5302 C C . ARG A 1 656 ? 0.427 16.767 -4.845 1.00 87.75 656 ARG A C 1
ATOM 5304 O O . ARG A 1 656 ? 1.501 16.241 -5.132 1.00 87.75 656 ARG A O 1
ATOM 5311 N N . PHE A 1 657 ? 0.028 17.935 -5.345 1.00 86.12 657 PHE A N 1
ATOM 5312 C CA . PHE A 1 657 ? 0.865 18.761 -6.207 1.00 86.12 657 PHE A CA 1
ATOM 5313 C C . PHE A 1 657 ? 2.111 19.256 -5.461 1.00 86.12 657 PHE A C 1
ATOM 5315 O O . PHE A 1 657 ? 3.219 19.031 -5.940 1.00 86.12 657 PHE A O 1
ATOM 5322 N N . SER A 1 658 ? 1.931 19.824 -4.265 1.00 88.19 658 SER A N 1
ATOM 5323 C CA . SER A 1 658 ? 3.009 20.336 -3.406 1.00 88.19 658 SER A CA 1
ATOM 5324 C C . SER A 1 658 ? 4.051 19.258 -3.067 1.00 88.19 658 SER A C 1
ATOM 5326 O O . SER A 1 658 ? 5.249 19.483 -3.215 1.00 88.19 658 SER A O 1
ATOM 5328 N N . LEU A 1 659 ? 3.616 18.037 -2.732 1.00 90.50 659 LEU A N 1
ATOM 5329 C CA . LEU A 1 659 ? 4.513 16.896 -2.493 1.00 90.50 659 LEU A CA 1
ATOM 5330 C C . LEU A 1 659 ? 5.312 16.486 -3.736 1.00 90.50 659 LEU A C 1
ATOM 5332 O O . LEU A 1 659 ? 6.502 16.194 -3.637 1.00 90.50 659 LEU A O 1
ATOM 5336 N N . ASN A 1 660 ? 4.666 16.438 -4.905 1.00 88.44 660 ASN A N 1
ATOM 5337 C CA . ASN A 1 660 ? 5.358 16.098 -6.149 1.00 88.44 660 ASN A CA 1
ATOM 5338 C C . ASN A 1 660 ? 6.380 17.179 -6.523 1.00 88.44 660 ASN A C 1
ATOM 5340 O O . ASN A 1 660 ? 7.453 16.861 -7.034 1.00 88.44 660 ASN A O 1
ATOM 5344 N N . ASP A 1 661 ? 6.051 18.448 -6.284 1.00 86.94 661 ASP A N 1
ATOM 5345 C CA . ASP A 1 661 ? 6.957 19.554 -6.562 1.00 86.94 661 ASP A CA 1
ATOM 5346 C C . ASP A 1 661 ? 8.156 19.568 -5.611 1.00 86.94 661 ASP A C 1
ATOM 5348 O O . ASP A 1 661 ? 9.289 19.635 -6.086 1.00 86.94 661 ASP A O 1
ATOM 5352 N N . ARG A 1 662 ? 7.934 19.355 -4.304 1.00 90.50 662 ARG A N 1
ATOM 5353 C CA . ARG A 1 662 ? 9.003 19.124 -3.316 1.00 90.50 662 ARG A CA 1
ATOM 5354 C C . ARG A 1 662 ? 9.989 18.068 -3.813 1.00 90.50 662 ARG A C 1
ATOM 5356 O O . ARG A 1 662 ? 11.191 18.316 -3.847 1.00 90.50 662 ARG A O 1
ATOM 5363 N N . ASP A 1 663 ? 9.496 16.904 -4.232 1.00 93.19 663 ASP A N 1
ATOM 5364 C CA . ASP A 1 663 ? 10.358 15.809 -4.690 1.00 93.19 663 ASP A CA 1
ATOM 5365 C C . ASP A 1 663 ? 11.151 16.179 -5.954 1.00 93.19 663 ASP A C 1
ATOM 5367 O O . ASP A 1 663 ? 12.332 15.844 -6.076 1.00 93.19 663 ASP A O 1
ATOM 5371 N N . ARG A 1 664 ? 10.535 16.909 -6.894 1.00 90.88 664 ARG A N 1
ATOM 5372 C CA . ARG A 1 664 ? 11.223 17.426 -8.089 1.00 90.88 664 ARG A CA 1
ATOM 5373 C C . ARG A 1 664 ? 12.303 18.447 -7.725 1.00 90.88 664 ARG A C 1
ATOM 5375 O O . ARG A 1 664 ? 13.381 18.411 -8.318 1.00 90.88 664 ARG A O 1
ATOM 5382 N N . MET A 1 665 ? 12.025 19.346 -6.781 1.00 89.19 665 MET A N 1
ATOM 5383 C CA . MET A 1 665 ? 12.982 20.342 -6.294 1.00 89.19 665 MET A CA 1
ATOM 5384 C C . MET A 1 665 ? 14.169 19.673 -5.603 1.00 89.19 665 MET A C 1
ATOM 5386 O O . MET A 1 665 ? 15.311 19.932 -5.976 1.00 89.19 665 MET A O 1
ATOM 5390 N N . MET A 1 666 ? 13.913 18.742 -4.683 1.00 91.81 666 MET A N 1
ATOM 5391 C CA . MET A 1 666 ? 14.970 17.987 -4.008 1.00 91.81 666 MET A CA 1
ATOM 5392 C C . MET A 1 666 ? 15.821 17.186 -4.998 1.00 91.81 666 MET A C 1
ATOM 5394 O O . MET A 1 666 ? 17.045 17.169 -4.885 1.00 91.81 666 MET A O 1
ATOM 5398 N N . LEU A 1 667 ? 15.208 16.571 -6.017 1.00 93.62 667 LEU A N 1
ATOM 5399 C CA . LEU A 1 667 ? 15.966 15.905 -7.078 1.00 93.62 667 LEU A CA 1
ATOM 5400 C C . LEU A 1 667 ? 16.841 16.903 -7.851 1.00 93.62 667 LEU A C 1
ATOM 5402 O O . LEU A 1 667 ? 17.994 16.603 -8.149 1.00 93.62 667 LEU A O 1
ATOM 5406 N N . ALA A 1 668 ? 16.323 18.092 -8.169 1.00 90.62 668 ALA A N 1
ATOM 5407 C CA . ALA A 1 668 ? 17.091 19.134 -8.848 1.00 90.62 668 ALA A CA 1
ATOM 5408 C C . ALA A 1 668 ? 18.287 19.622 -8.008 1.00 90.62 668 ALA A C 1
ATOM 5410 O O . ALA A 1 668 ? 19.354 19.884 -8.563 1.00 90.62 668 ALA A O 1
ATOM 5411 N N . GLU A 1 669 ? 18.137 19.720 -6.686 1.00 90.31 669 GLU A N 1
ATOM 5412 C CA . GLU A 1 669 ? 19.239 20.011 -5.759 1.00 90.31 669 GLU A CA 1
ATOM 5413 C C . GLU A 1 669 ? 20.291 18.900 -5.729 1.00 90.31 669 GLU A C 1
ATOM 5415 O O . GLU A 1 669 ? 21.490 19.183 -5.766 1.00 90.31 669 GLU A O 1
ATOM 5420 N N . GLU A 1 670 ? 19.870 17.634 -5.687 1.00 93.19 670 GLU A N 1
ATOM 5421 C CA . GLU A 1 670 ? 20.782 16.486 -5.735 1.00 93.19 670 GLU A CA 1
ATOM 5422 C C . GLU A 1 670 ? 21.557 16.428 -7.062 1.00 93.19 670 GLU A C 1
ATOM 5424 O O . GLU A 1 670 ? 22.774 16.220 -7.056 1.00 93.19 670 GLU A O 1
ATOM 5429 N N . MET A 1 671 ? 20.884 16.695 -8.189 1.00 90.19 671 MET A N 1
ATOM 5430 C CA . MET A 1 671 ? 21.517 16.815 -9.507 1.00 90.19 671 MET A CA 1
ATOM 5431 C C . MET A 1 671 ? 22.571 17.932 -9.521 1.00 90.19 671 MET A C 1
ATOM 5433 O O . MET A 1 671 ? 23.681 17.725 -10.012 1.00 90.19 671 MET A O 1
ATOM 5437 N N . GLU A 1 672 ? 22.272 19.105 -8.951 1.00 84.69 672 GLU A N 1
ATOM 5438 C CA . GLU A 1 672 ? 23.221 20.223 -8.910 1.00 84.69 672 GLU A CA 1
ATOM 5439 C C . GLU A 1 672 ? 24.438 19.951 -8.019 1.00 84.69 672 GLU A C 1
ATOM 5441 O O . GLU A 1 672 ? 25.575 20.191 -8.437 1.00 84.69 672 GLU A O 1
ATOM 5446 N N . LYS A 1 673 ? 24.223 19.395 -6.821 1.00 86.69 673 LYS A N 1
ATOM 5447 C CA . LYS A 1 673 ? 25.308 18.995 -5.910 1.00 86.69 673 LYS A CA 1
ATOM 5448 C C . LYS A 1 673 ? 26.245 17.983 -6.570 1.00 86.69 673 LYS A C 1
ATOM 5450 O O . LYS A 1 673 ? 27.463 18.080 -6.404 1.00 86.69 673 LYS A O 1
ATOM 5455 N N . ASN A 1 674 ? 25.704 17.054 -7.360 1.00 83.06 674 ASN A N 1
ATOM 5456 C CA . ASN A 1 674 ? 26.506 16.075 -8.088 1.00 83.06 674 ASN A CA 1
ATOM 5457 C C . ASN A 1 674 ? 27.446 16.731 -9.119 1.00 83.06 674 ASN A C 1
ATOM 5459 O O . ASN A 1 674 ? 28.612 16.347 -9.192 1.00 83.06 674 ASN A O 1
ATOM 5463 N N . PHE A 1 675 ? 27.009 17.780 -9.830 1.00 76.38 675 PHE A N 1
ATOM 5464 C CA . PHE A 1 675 ? 27.884 18.541 -10.740 1.00 76.38 675 PHE A CA 1
ATOM 5465 C C . PHE A 1 675 ? 29.037 19.261 -10.014 1.00 76.38 675 PHE A C 1
ATOM 5467 O O . PHE A 1 675 ? 30.087 19.515 -10.601 1.00 76.38 675 PHE A O 1
ATOM 5474 N N . ILE A 1 676 ? 28.870 19.602 -8.732 1.00 63.34 676 ILE A N 1
ATOM 5475 C CA . ILE A 1 676 ? 29.919 20.254 -7.930 1.00 63.34 676 ILE A CA 1
ATOM 5476 C C . ILE A 1 676 ? 30.955 19.227 -7.440 1.00 63.34 676 ILE A C 1
ATOM 5478 O O . ILE A 1 676 ? 32.153 19.504 -7.474 1.00 63.34 676 ILE A O 1
ATOM 5482 N N . GLN A 1 677 ? 30.522 18.029 -7.032 1.00 57.94 677 GLN A N 1
ATOM 5483 C CA . GLN A 1 677 ? 31.414 16.982 -6.509 1.00 57.94 677 GLN A CA 1
ATOM 5484 C C . GLN A 1 677 ? 32.333 16.361 -7.576 1.00 57.94 677 GLN A C 1
ATOM 5486 O O . GLN A 1 677 ? 33.476 16.017 -7.266 1.00 57.94 677 GLN A O 1
ATOM 5491 N N . VAL A 1 678 ? 31.890 16.275 -8.835 1.00 55.38 678 VAL A N 1
ATOM 5492 C CA . VAL A 1 678 ? 32.741 15.801 -9.946 1.00 55.38 678 VAL A CA 1
ATOM 5493 C C . VAL A 1 678 ? 33.957 16.723 -10.139 1.00 55.38 678 VAL A C 1
ATOM 5495 O O . VAL A 1 678 ? 35.080 16.239 -10.250 1.00 55.38 678 VAL A O 1
ATOM 5498 N N . LYS A 1 679 ? 33.787 18.049 -10.016 1.00 43.78 679 LYS A N 1
ATOM 5499 C CA . LYS A 1 679 ? 34.891 19.017 -10.178 1.00 43.78 679 LYS A CA 1
ATOM 5500 C C . LYS A 1 679 ? 35.995 18.917 -9.121 1.00 43.78 679 LYS A C 1
ATOM 5502 O O . LYS A 1 679 ? 37.148 19.171 -9.443 1.00 43.78 679 LYS A O 1
ATOM 5507 N N . VAL A 1 680 ? 35.663 18.552 -7.879 1.00 42.62 680 VAL A N 1
ATOM 5508 C CA . VAL A 1 680 ? 36.652 18.411 -6.785 1.00 42.62 680 VAL A CA 1
ATOM 5509 C C . VAL A 1 680 ? 37.482 17.129 -6.933 1.00 42.62 680 VAL A C 1
ATOM 5511 O O . VAL A 1 680 ? 38.596 17.043 -6.416 1.00 42.62 680 VAL A O 1
ATOM 5514 N N . SER A 1 681 ? 36.945 16.140 -7.649 1.00 36.88 681 SER A N 1
ATOM 5515 C CA . SER A 1 681 ? 37.615 14.867 -7.930 1.00 36.88 681 SER A CA 1
ATOM 5516 C C . SER A 1 681 ? 38.633 15.025 -9.065 1.00 36.88 681 SER A C 1
ATOM 5518 O O . SER A 1 681 ? 39.764 14.565 -8.932 1.00 36.88 681 SER A O 1
ATOM 5520 N N . ASP A 1 682 ? 38.272 15.763 -10.120 1.00 35.88 682 ASP A N 1
ATOM 5521 C CA . ASP A 1 682 ? 39.157 16.034 -11.263 1.00 35.88 682 ASP A CA 1
ATOM 5522 C C . ASP A 1 682 ? 40.269 17.045 -10.931 1.00 35.88 682 ASP A C 1
ATOM 5524 O O . ASP A 1 682 ? 41.383 16.938 -11.437 1.00 35.88 682 ASP A O 1
ATOM 5528 N N . SER A 1 683 ? 40.031 17.995 -10.018 1.00 34.59 683 SER A N 1
ATOM 5529 C CA . SER A 1 683 ? 41.052 18.968 -9.593 1.00 34.59 683 SER A CA 1
ATOM 5530 C C . SER A 1 683 ? 42.100 18.408 -8.620 1.00 34.59 683 SER A C 1
ATOM 5532 O O . SER A 1 683 ? 42.987 19.147 -8.208 1.00 34.59 683 SER A O 1
ATOM 5534 N N . ARG A 1 684 ? 41.979 17.144 -8.192 1.00 37.69 684 ARG A N 1
ATOM 5535 C CA . ARG A 1 684 ? 42.987 16.444 -7.368 1.00 37.69 684 ARG A CA 1
ATOM 5536 C C . ARG A 1 684 ? 43.849 15.468 -8.178 1.00 37.69 684 ARG A C 1
ATOM 5538 O O . ARG A 1 684 ? 44.682 14.785 -7.590 1.00 37.69 684 ARG A O 1
ATOM 5545 N N . ILE A 1 685 ? 43.634 15.393 -9.495 1.00 36.75 685 ILE A N 1
ATOM 5546 C CA . ILE A 1 685 ? 44.381 14.531 -10.427 1.00 36.75 685 ILE A CA 1
ATOM 5547 C C . ILE A 1 685 ? 45.271 15.356 -11.385 1.00 36.75 685 ILE A C 1
ATOM 5549 O O . ILE A 1 685 ? 46.069 14.775 -12.114 1.00 36.75 685 ILE A O 1
ATOM 5553 N N . ASN A 1 686 ? 45.214 16.694 -11.331 1.00 32.62 686 ASN A N 1
ATOM 5554 C CA . ASN A 1 686 ? 46.148 17.577 -12.044 1.00 32.62 686 ASN A CA 1
ATOM 5555 C C . ASN A 1 686 ? 47.203 18.174 -11.118 1.00 32.62 686 ASN A C 1
ATOM 5557 O O . ASN A 1 686 ? 46.801 18.728 -10.068 1.00 32.62 686 ASN A O 1
#

pLDDT: mean 76.88, std 23.37, range [21.02, 96.88]